Protein AF-A0A0P4VYP3-F1 (afdb_monomer_lite)

Secondary structure (DSSP, 8-state):
------TT--HHHHHHHHHHHTT--TTTS-HHHHHHHHHHHHHHHHHHHHHHHHHHHHHHHHHHHHHHHHHHHHHHHHHHHHHHHHHHHHHHHHHHHHHHHHHHHHHHHHHHHHHTT-HHHHTS-HHHHHHHHHHHHHHHHHHHHHHHHTS---HHHHHHHHHHHHHHHHHHHHHHHHHHHHHHHHHHHHHHHHHHHHHHHHHHHHHHHHHHHHHHHHHHHHHHHHHHHHHT-TT--S--------------PPP-------PPPPP--------------------------------PPPPPPHHHHHHHHHHHHHHHHHHHHHHHHHHHHHHHHHHHHHHHHHHHHHHHHHHHHHHHHHHHHHHHHHHHHHHHHHHHHHHHHHHHHHHHHHHHHHHHHHHHHHHHHHHHHHHHHHHHHHHHHHHHHHHHHHHHHHHHHHHHHHHHHHHHHHHHHHH-

Foldseek 3Di:
DPPPPPVDPPVVNVLCVVCVVVVHHPVPDDPVVSVVVVVVVVVVVVVVVVVVVVVVVVVVVVVVVVVVVVVVVVVVVVVVVVVVVVVVVVVVVVVVVVVVVVVVVLVVLLVVCVVVVNNVLSPDDPVSVVVVVVVVVVVVVVVVVVVCVVDDDDVVVVVVVVVVVVVVVVVVVVVVVVVVVVVVVVVVVVVVVVVVVVVVVVVVVVVVVVVVVVVVVVVVVVVVVVVVVVVPPPPPDDDDDPPDDPDDDDDDDDDDPDDDDDDDDDDDDDDDDDDDDDDDDDDDDDDDDDDDDDDDDDDDDDDDDPVVVVVVVVVVVVVVVVVVVVVVVVVVVVVVVVVVVVVVVVVVVVVVVVVVVVVVVVVVVVVVVVVVVVVVVVVVVVVVVVVVVVVVVVVVVVVVVVVVVVVVVVVVVVVVVVVVVVVVVVVVVVVVVVVVVVVVVVVVVVVVVVVVVVVVVVVD

pLDDT: mean 81.96, std 19.32, range [28.39, 98.12]

Radius of gyration: 59.31 Å; chains: 1; bounding box: 152×91×176 Å

Sequence (460 aa):
MQGDDSAGEDEGTALQRRFSSEGLDWGSVEPSERAVHVWRWLVDGEANLRAARHINDKLRRQHEEERTELQQYAHHLQSEYEERVRGLEEEVHALKEDLEALLAGTQAVSTMLEGEGLNDVAQTSLGEQIAYMLVERKKLMEELALAHSSHPGTEREKDLTSQLIKACTELEVLRHKHRETEAQLEEMHDRVQLLERASRQLEADNETLVFKLSEALAEIEDNEGQLRRLSKNPHFRRGESPRTSLRSLEESAPPSMRSLPEAPPPPLHRRESSRSSGRRRRLSGSRRSSVCGSGSPSRPPSLPDPHAKATALQENKKLQEEVEQVRRSLLEVGDKCEAAVVKYELYKIKSKGKIHALRSDYQSELEAVRRRVTQLEAEVALKGDQLRAEDTLRRQLEEDLGKTRAERQEMASRVRESERAAQEQVREVKLLQERVNLLKEENDRLGERLQDLTLAAIVG

InterPro domains:
  IPR031476 Protein of unknown function DUF4686 [PF15742] (317-449)
  IPR052825 Coiled-coil domain-containing protein Prefoldin subunit beta-like [PTHR34479] (14-227)

Structure (mmCIF, N/CA/C/O backbone):
data_AF-A0A0P4VYP3-F1
#
_entry.id   AF-A0A0P4VYP3-F1
#
loop_
_atom_site.group_PDB
_atom_site.id
_atom_site.type_symbol
_atom_site.label_atom_id
_atom_site.label_alt_id
_atom_site.label_comp_id
_atom_site.label_asym_id
_atom_site.label_entity_id
_atom_site.label_seq_id
_atom_site.pdbx_PDB_ins_code
_atom_site.Cartn_x
_atom_site.Cartn_y
_atom_site.Cartn_z
_atom_site.occupancy
_atom_site.B_iso_or_equiv
_atom_site.auth_seq_id
_atom_site.auth_comp_id
_atom_site.auth_asym_id
_atom_site.auth_atom_id
_atom_site.pdbx_PDB_model_num
ATOM 1 N N . MET A 1 1 ? 23.950 -24.107 -40.086 1.00 42.19 1 MET A N 1
ATOM 2 C CA . MET A 1 1 ? 24.062 -22.769 -40.691 1.00 42.19 1 MET A CA 1
ATOM 3 C C . MET A 1 1 ? 25.015 -22.884 -41.860 1.00 42.19 1 MET A C 1
ATOM 5 O O . MET A 1 1 ? 26.193 -23.118 -41.638 1.00 42.19 1 MET A O 1
ATOM 9 N N . GLN A 1 2 ? 24.478 -22.881 -43.079 1.00 43.53 2 GLN A N 1
ATOM 10 C CA . GLN A 1 2 ? 25.277 -22.791 -44.299 1.00 43.53 2 GLN A CA 1
ATOM 11 C C . GLN A 1 2 ? 25.818 -21.362 -44.347 1.00 43.53 2 GLN A C 1
ATOM 13 O O . GLN A 1 2 ? 25.034 -20.421 -44.249 1.00 43.53 2 GLN A O 1
ATOM 18 N N . GLY A 1 3 ? 27.143 -21.219 -44.354 1.00 47.03 3 GLY A N 1
ATOM 19 C CA . GLY A 1 3 ? 27.783 -19.933 -44.595 1.00 47.03 3 GLY A CA 1
ATOM 20 C C . GLY A 1 3 ? 27.405 -19.497 -45.999 1.00 47.03 3 GLY A C 1
ATOM 21 O O . GLY A 1 3 ? 27.643 -20.232 -46.952 1.00 47.03 3 GLY A O 1
ATOM 22 N N . ASP A 1 4 ? 26.720 -18.368 -46.091 1.00 50.44 4 ASP A N 1
ATOM 23 C CA . ASP A 1 4 ? 26.385 -17.744 -47.358 1.00 50.44 4 ASP A CA 1
ATOM 24 C C . ASP A 1 4 ? 27.693 -17.189 -47.937 1.00 50.44 4 ASP A C 1
ATOM 26 O O . ASP A 1 4 ? 28.197 -16.158 -47.487 1.00 50.44 4 ASP A O 1
ATOM 30 N N . ASP A 1 5 ? 28.290 -17.926 -48.876 1.00 48.72 5 ASP A N 1
ATOM 31 C CA . ASP A 1 5 ? 29.486 -17.553 -49.642 1.00 48.72 5 ASP A CA 1
ATOM 32 C C . ASP A 1 5 ? 29.169 -16.412 -50.641 1.00 48.72 5 ASP A C 1
ATOM 34 O O . ASP A 1 5 ? 29.597 -16.420 -51.793 1.00 48.72 5 ASP A O 1
ATOM 38 N N . SER A 1 6 ? 28.417 -15.390 -50.216 1.00 55.94 6 SER A N 1
ATOM 39 C CA . SER A 1 6 ? 28.102 -14.194 -51.011 1.00 55.94 6 SER A CA 1
ATOM 40 C C . SER A 1 6 ? 29.267 -13.189 -51.059 1.00 55.94 6 SER A C 1
ATOM 42 O O . SER A 1 6 ? 29.109 -12.054 -51.518 1.00 55.94 6 SER A O 1
ATOM 44 N N . ALA A 1 7 ? 30.442 -13.572 -50.553 1.00 53.09 7 ALA A N 1
ATOM 45 C CA . ALA A 1 7 ? 31.656 -12.767 -50.533 1.00 53.09 7 ALA A CA 1
ATOM 46 C C . ALA A 1 7 ? 32.309 -12.749 -51.924 1.00 53.09 7 ALA A C 1
ATOM 48 O O . ALA A 1 7 ? 33.349 -13.360 -52.152 1.00 53.09 7 ALA A O 1
ATOM 49 N N . GLY A 1 8 ? 31.673 -12.062 -52.871 1.00 51.94 8 GLY A N 1
ATOM 50 C CA . GLY A 1 8 ? 32.255 -11.855 -54.195 1.00 51.94 8 GLY A CA 1
ATOM 51 C C . GLY A 1 8 ? 31.265 -11.647 -55.328 1.00 51.94 8 GLY A C 1
ATOM 52 O O . GLY A 1 8 ? 31.644 -11.845 -56.480 1.00 51.94 8 GLY A O 1
ATOM 53 N N . GLU A 1 9 ? 30.013 -11.265 -55.060 1.00 58.69 9 GLU A N 1
ATOM 54 C CA . GLU A 1 9 ? 29.212 -10.682 -56.134 1.00 58.69 9 GLU A CA 1
ATOM 55 C C . GLU A 1 9 ? 29.867 -9.355 -56.538 1.00 58.69 9 GLU A C 1
ATOM 57 O O . GLU A 1 9 ? 29.718 -8.340 -55.863 1.00 58.69 9 GLU A O 1
ATOM 62 N N . ASP A 1 10 ? 30.651 -9.404 -57.617 1.00 84.25 10 ASP A N 1
ATOM 63 C CA . ASP A 1 10 ? 31.274 -8.254 -58.266 1.00 84.25 10 ASP A CA 1
ATOM 64 C C . ASP A 1 10 ? 30.229 -7.134 -58.391 1.00 84.25 10 ASP A C 1
ATOM 66 O O . ASP A 1 10 ? 29.147 -7.353 -58.947 1.00 84.25 10 ASP A O 1
ATOM 70 N N . GLU A 1 11 ? 30.518 -5.951 -57.840 1.00 87.75 11 GLU A N 1
ATOM 71 C CA . GLU A 1 11 ? 29.607 -4.798 -57.805 1.00 87.75 11 GLU A CA 1
ATOM 72 C C . GLU A 1 11 ? 29.053 -4.475 -59.203 1.00 87.75 11 GLU A C 1
ATOM 74 O O . GLU A 1 11 ? 27.899 -4.057 -59.351 1.00 87.75 11 GLU A O 1
ATOM 79 N N . GLY A 1 12 ? 29.838 -4.763 -60.249 1.00 89.88 12 GLY A N 1
ATOM 80 C CA . GLY A 1 12 ? 29.408 -4.665 -61.640 1.00 89.88 12 GLY A CA 1
ATOM 81 C C . GLY A 1 12 ? 28.244 -5.600 -61.986 1.00 89.88 12 GLY A C 1
ATOM 82 O O . GLY A 1 12 ? 27.283 -5.177 -62.630 1.00 89.88 12 GLY A O 1
ATOM 83 N N . THR A 1 13 ? 28.263 -6.847 -61.510 1.00 91.62 13 THR A N 1
ATOM 84 C CA . THR A 1 13 ? 27.174 -7.819 -61.724 1.00 91.62 13 THR A CA 1
ATOM 85 C C . THR A 1 13 ? 25.908 -7.452 -60.950 1.00 91.62 13 THR A C 1
ATOM 87 O O . THR A 1 13 ? 24.795 -7.703 -61.420 1.00 91.62 13 THR A O 1
ATOM 90 N N . ALA A 1 14 ? 26.045 -6.828 -59.776 1.00 91.75 14 ALA A N 1
ATOM 91 C CA . ALA A 1 14 ? 24.916 -6.312 -59.006 1.00 91.75 14 ALA A CA 1
ATOM 92 C C . ALA A 1 14 ? 24.253 -5.123 -59.720 1.00 91.75 14 ALA A C 1
ATOM 94 O O . ALA A 1 14 ? 23.027 -5.079 -59.850 1.00 91.75 14 ALA A O 1
ATOM 95 N N . LEU A 1 15 ? 25.056 -4.203 -60.264 1.00 94.56 15 LEU A N 1
ATOM 96 C CA . LEU A 1 15 ? 24.560 -3.108 -61.095 1.00 94.56 15 LEU A CA 1
ATOM 97 C C . LEU A 1 15 ? 23.871 -3.636 -62.353 1.00 94.56 15 LEU A C 1
ATOM 99 O O . LEU A 1 15 ? 22.733 -3.258 -62.621 1.00 94.56 15 LEU A O 1
ATOM 103 N N . GLN A 1 16 ? 24.495 -4.562 -63.081 1.00 95.00 16 GLN A N 1
ATOM 104 C CA . GLN A 1 16 ? 23.920 -5.140 -64.295 1.00 95.00 16 GLN A CA 1
ATOM 105 C C . GLN A 1 16 ? 22.580 -5.848 -64.029 1.00 95.00 16 GLN A C 1
ATOM 107 O O . GLN A 1 16 ? 21.625 -5.672 -64.794 1.00 95.00 16 GLN A O 1
ATOM 112 N N . ARG A 1 17 ? 22.462 -6.586 -62.914 1.00 95.00 17 ARG A N 1
ATOM 113 C CA . ARG A 1 17 ? 21.187 -7.172 -62.463 1.00 95.00 17 ARG A CA 1
ATOM 114 C C . ARG A 1 17 ? 20.143 -6.103 -62.156 1.00 95.00 17 ARG A C 1
ATOM 116 O O . ARG A 1 17 ? 18.989 -6.257 -62.548 1.00 95.00 17 ARG A O 1
ATOM 123 N N . ARG A 1 18 ? 20.534 -5.005 -61.506 1.00 95.19 18 ARG A N 1
ATOM 124 C CA . ARG A 1 18 ? 19.620 -3.903 -61.180 1.00 95.19 18 ARG A CA 1
ATOM 125 C C . ARG A 1 18 ? 19.133 -3.161 -62.429 1.00 95.19 18 ARG A C 1
ATOM 127 O O . ARG A 1 18 ? 17.940 -2.899 -62.533 1.00 95.19 18 ARG A O 1
ATOM 134 N N . PHE A 1 19 ? 20.003 -2.916 -63.409 1.00 96.75 19 PHE A N 1
ATOM 135 C CA . PHE A 1 19 ? 19.603 -2.385 -64.721 1.00 96.75 19 PHE A CA 1
ATOM 136 C C . PHE A 1 19 ? 18.604 -3.321 -65.410 1.00 96.75 19 PHE A C 1
ATOM 138 O O . PHE A 1 19 ? 17.523 -2.885 -65.805 1.00 96.75 19 PHE A O 1
ATOM 145 N N . SER A 1 20 ? 18.905 -4.623 -65.428 1.00 96.94 20 SER A N 1
ATOM 146 C CA . SER A 1 20 ? 18.006 -5.641 -65.986 1.00 96.94 20 SER A CA 1
ATOM 147 C C . SER A 1 20 ? 16.642 -5.659 -65.277 1.00 96.94 20 SER A C 1
ATOM 149 O O . SER A 1 20 ? 15.614 -5.816 -65.930 1.00 96.94 20 SER A O 1
ATOM 151 N N . SER A 1 21 ? 16.608 -5.444 -63.954 1.00 96.94 21 SER A N 1
ATOM 152 C CA . SER A 1 21 ? 15.365 -5.396 -63.167 1.00 96.94 21 SER A CA 1
ATOM 153 C C . SER A 1 21 ? 14.478 -4.186 -63.475 1.00 96.94 21 SER A C 1
ATOM 155 O O . SER A 1 21 ? 13.265 -4.258 -63.298 1.00 96.94 21 SER A O 1
ATOM 157 N N . GLU A 1 22 ? 15.060 -3.097 -63.982 1.00 96.50 22 GLU A N 1
ATOM 158 C CA . GLU A 1 22 ? 14.321 -1.920 -64.452 1.00 96.50 22 GLU A CA 1
ATOM 159 C C . GLU A 1 22 ? 13.984 -1.983 -65.950 1.00 96.50 22 GLU A C 1
ATOM 161 O O . GLU A 1 22 ? 13.422 -1.036 -66.496 1.00 96.50 22 GLU A O 1
ATOM 166 N N . GLY A 1 23 ? 14.307 -3.096 -66.620 1.00 96.81 23 GLY A N 1
ATOM 167 C CA . GLY A 1 23 ? 14.080 -3.274 -68.054 1.00 96.81 23 GLY A CA 1
ATOM 168 C C . GLY A 1 23 ? 15.079 -2.525 -68.939 1.00 96.81 23 GLY A C 1
ATOM 169 O O . GLY A 1 23 ? 14.784 -2.272 -70.105 1.00 96.81 23 GLY A O 1
ATOM 170 N N . LEU A 1 24 ? 16.247 -2.165 -68.401 1.00 96.56 24 LEU A N 1
ATOM 171 C CA . LEU A 1 24 ? 17.325 -1.497 -69.127 1.00 96.56 24 LEU A CA 1
ATOM 172 C C . LEU A 1 24 ? 18.416 -2.515 -69.479 1.00 96.56 24 LEU A C 1
ATOM 174 O O . LEU A 1 24 ? 18.966 -3.171 -68.592 1.00 96.56 24 LEU A O 1
ATOM 178 N N . ASP A 1 25 ? 18.758 -2.637 -70.762 1.00 96.06 25 ASP A N 1
ATOM 179 C CA . ASP A 1 25 ? 19.877 -3.480 -71.188 1.00 96.06 25 ASP A CA 1
ATOM 180 C C . ASP A 1 25 ? 21.212 -2.753 -70.956 1.00 96.06 25 ASP A C 1
ATOM 182 O O . ASP A 1 25 ? 21.496 -1.693 -71.513 1.00 96.06 25 ASP A O 1
ATOM 186 N N . TRP A 1 26 ? 22.059 -3.336 -70.109 1.00 94.50 26 TRP A N 1
ATOM 187 C CA . TRP A 1 26 ? 23.357 -2.777 -69.729 1.00 94.50 26 TRP A CA 1
ATOM 188 C C . TRP A 1 26 ? 24.288 -2.534 -70.924 1.00 94.50 26 TRP A C 1
ATOM 190 O O . TRP A 1 26 ? 25.094 -1.601 -70.889 1.00 94.50 26 TRP A O 1
ATOM 200 N N . GLY A 1 27 ? 24.189 -3.369 -71.965 1.00 95.62 27 GLY A N 1
ATOM 201 C CA . GLY A 1 27 ? 24.996 -3.242 -73.178 1.00 95.62 27 GLY A CA 1
ATOM 202 C C . GLY A 1 27 ? 24.500 -2.162 -74.140 1.00 95.62 27 GLY A C 1
ATOM 203 O O . GLY A 1 27 ? 25.299 -1.647 -74.920 1.00 95.62 27 GLY A O 1
ATOM 204 N N . SER A 1 28 ? 23.212 -1.804 -74.080 1.00 95.75 28 SER A N 1
ATOM 205 C CA . SER A 1 28 ? 22.586 -0.862 -75.016 1.00 95.75 28 SER A CA 1
ATOM 206 C C . SER A 1 28 ? 22.603 0.591 -74.540 1.00 95.75 28 SER A C 1
ATOM 208 O O . SER A 1 28 ? 22.418 1.491 -75.352 1.00 95.75 28 SER A O 1
ATOM 210 N N . VAL A 1 29 ? 22.764 0.830 -73.235 1.00 94.75 29 VAL A N 1
ATOM 211 C CA . VAL A 1 29 ? 22.701 2.170 -72.633 1.00 94.75 29 VAL A CA 1
ATOM 212 C C . VAL A 1 29 ? 24.083 2.831 -72.640 1.00 94.75 29 VAL A C 1
ATOM 214 O O . VAL A 1 29 ? 25.076 2.272 -72.150 1.00 94.75 29 VAL A O 1
ATOM 217 N N . GLU A 1 30 ? 24.144 4.060 -73.154 1.00 97.19 30 GLU A N 1
ATOM 218 C CA . GLU A 1 30 ? 25.370 4.860 -73.181 1.00 97.19 30 GLU A CA 1
ATOM 219 C C . GLU A 1 30 ? 25.959 5.021 -71.761 1.00 97.19 30 GLU A C 1
ATOM 221 O O . GLU A 1 30 ? 25.217 5.110 -70.775 1.00 97.19 30 GLU A O 1
ATOM 226 N N . PRO A 1 31 ? 27.295 5.063 -71.595 1.00 96.44 31 PRO A N 1
ATOM 227 C CA . PRO A 1 31 ? 27.919 5.185 -70.275 1.00 96.44 31 PRO A CA 1
ATOM 228 C C . PRO A 1 31 ? 27.440 6.406 -69.471 1.00 96.44 31 PRO A C 1
ATOM 230 O O . PRO A 1 31 ? 27.334 6.336 -68.246 1.00 96.44 31 PRO A O 1
ATOM 233 N N . SER A 1 32 ? 27.119 7.512 -70.149 1.00 96.19 32 SER A N 1
ATOM 234 C CA . SER A 1 32 ? 26.583 8.733 -69.535 1.00 96.19 32 SER A CA 1
ATOM 235 C C . SER A 1 32 ? 25.185 8.526 -68.944 1.00 96.19 32 SER A C 1
ATOM 237 O O . SER A 1 32 ? 24.927 8.954 -67.821 1.00 96.19 32 SER A O 1
ATOM 239 N N . GLU A 1 33 ? 24.298 7.826 -69.650 1.00 95.56 33 GLU A N 1
ATOM 240 C CA . GLU A 1 33 ? 22.950 7.499 -69.175 1.00 95.56 33 GLU A CA 1
ATOM 241 C C . GLU A 1 33 ? 22.999 6.498 -68.014 1.00 95.56 33 GLU A C 1
ATOM 243 O O . GLU A 1 33 ? 22.309 6.681 -67.007 1.00 95.56 33 GLU A O 1
ATOM 248 N N . ARG A 1 34 ? 23.891 5.497 -68.077 1.00 96.69 34 ARG A N 1
ATOM 249 C CA . ARG A 1 34 ? 24.129 4.578 -66.950 1.00 96.69 34 ARG A CA 1
ATOM 250 C C . ARG A 1 34 ? 24.538 5.327 -65.683 1.00 96.69 34 ARG A C 1
ATOM 252 O O . ARG A 1 34 ? 24.004 5.046 -64.612 1.00 96.69 34 ARG A O 1
ATOM 259 N N . ALA A 1 35 ? 25.433 6.308 -65.800 1.00 96.25 35 ALA A N 1
ATOM 260 C CA . ALA A 1 35 ? 25.848 7.127 -64.664 1.00 96.25 35 ALA A CA 1
ATOM 261 C C . ALA A 1 35 ? 24.670 7.901 -64.038 1.00 96.25 35 ALA A C 1
ATOM 263 O O . ALA A 1 35 ? 24.576 7.975 -62.813 1.00 96.25 35 ALA A O 1
ATOM 264 N N . VAL A 1 36 ? 23.737 8.414 -64.850 1.00 96.88 36 VAL A N 1
ATOM 265 C CA . VAL A 1 36 ? 22.525 9.100 -64.362 1.00 96.88 36 VAL A CA 1
ATOM 266 C C . VAL A 1 36 ? 21.608 8.146 -63.589 1.00 96.88 36 VAL A C 1
ATOM 268 O O . VAL A 1 36 ? 21.142 8.500 -62.506 1.00 96.88 36 VAL A O 1
ATOM 271 N N . HIS A 1 37 ? 21.379 6.929 -64.091 1.00 96.81 37 HIS A N 1
ATOM 272 C CA . HIS A 1 37 ? 20.575 5.921 -63.387 1.00 96.81 37 HIS A CA 1
ATOM 273 C C . HIS A 1 37 ? 21.201 5.501 -62.054 1.00 96.81 37 HIS A C 1
ATOM 275 O O . HIS A 1 37 ? 20.511 5.462 -61.033 1.00 96.81 37 HIS A O 1
ATOM 281 N N . VAL A 1 38 ? 22.515 5.255 -62.037 1.00 96.62 38 VAL A N 1
ATOM 282 C CA . VAL A 1 38 ? 23.243 4.940 -60.800 1.00 96.62 38 VAL A CA 1
ATOM 283 C C . VAL A 1 38 ? 23.150 6.099 -59.809 1.00 96.62 38 VAL A C 1
ATOM 285 O O . VAL A 1 38 ? 22.878 5.871 -58.632 1.00 96.62 38 VAL A O 1
ATOM 288 N N . TRP A 1 39 ? 23.301 7.343 -60.269 1.00 97.19 39 TRP A N 1
ATOM 289 C CA . TRP A 1 39 ? 23.152 8.516 -59.411 1.00 97.19 39 TRP A CA 1
ATOM 290 C C . TRP A 1 39 ? 21.738 8.631 -58.831 1.00 97.19 39 TRP A C 1
ATOM 292 O O . TRP A 1 39 ? 21.598 8.828 -57.625 1.00 97.19 39 TRP A O 1
ATOM 302 N N . ARG A 1 40 ? 20.689 8.415 -59.640 1.00 97.69 40 ARG A N 1
ATOM 303 C CA . ARG A 1 40 ? 19.296 8.364 -59.156 1.00 97.69 40 ARG A CA 1
ATOM 304 C C . ARG A 1 40 ? 19.139 7.330 -58.042 1.00 97.69 40 ARG A C 1
ATOM 306 O O . ARG A 1 40 ? 18.617 7.651 -56.981 1.00 97.69 40 ARG A O 1
ATOM 313 N N . TRP A 1 41 ? 19.646 6.115 -58.243 1.00 97.19 41 TRP A N 1
ATOM 314 C CA . TRP A 1 41 ? 19.583 5.063 -57.228 1.00 97.19 41 TRP A CA 1
ATOM 315 C C . TRP A 1 41 ? 20.342 5.388 -55.949 1.00 97.19 41 TRP A C 1
ATOM 317 O O . TRP A 1 41 ? 19.903 4.979 -54.875 1.00 97.19 41 TRP A O 1
ATOM 327 N N . LEU A 1 42 ? 21.478 6.077 -56.053 1.00 95.88 42 LEU A N 1
ATOM 328 C CA . LEU A 1 42 ? 22.224 6.538 -54.886 1.00 95.88 42 LEU A CA 1
ATOM 329 C C . LEU A 1 42 ? 21.421 7.584 -54.110 1.00 95.88 42 LEU A C 1
ATOM 331 O O . LEU A 1 42 ? 21.329 7.479 -52.890 1.00 95.88 42 LEU A O 1
ATOM 335 N N . VAL A 1 43 ? 20.783 8.532 -54.802 1.00 97.00 43 VAL A N 1
ATOM 336 C CA . VAL A 1 43 ? 19.908 9.540 -54.183 1.00 97.00 43 VAL A CA 1
ATOM 337 C C . VAL A 1 43 ? 18.691 8.890 -53.516 1.00 97.00 43 VAL A C 1
ATOM 339 O O . VAL A 1 43 ? 18.392 9.201 -52.362 1.00 97.00 43 VAL A O 1
ATOM 342 N N . ASP A 1 44 ? 18.027 7.946 -54.188 1.00 96.38 44 ASP A N 1
ATOM 343 C CA . ASP A 1 44 ? 16.901 7.188 -53.624 1.00 96.38 44 ASP A CA 1
ATOM 344 C C . ASP A 1 44 ? 17.342 6.358 -52.410 1.00 96.38 44 ASP A C 1
ATOM 346 O O . ASP A 1 44 ? 16.669 6.325 -51.379 1.00 96.38 44 ASP A O 1
ATOM 350 N N . GLY A 1 45 ? 18.508 5.711 -52.503 1.00 95.44 45 GLY A N 1
ATOM 351 C CA . GLY A 1 45 ? 19.119 4.971 -51.402 1.00 95.44 45 GLY A CA 1
ATOM 352 C C . GLY A 1 45 ? 19.413 5.868 -50.201 1.00 95.44 45 GLY A C 1
ATOM 353 O O . GLY A 1 45 ? 19.109 5.501 -49.067 1.00 95.44 45 GLY A O 1
ATOM 354 N N . GLU A 1 46 ? 19.933 7.072 -50.434 1.00 95.62 46 GLU A N 1
ATOM 355 C CA . GLU A 1 46 ? 20.183 8.054 -49.383 1.00 95.62 46 GLU A CA 1
ATOM 356 C C . GLU A 1 46 ? 18.877 8.542 -48.736 1.00 95.62 46 GLU A C 1
ATOM 358 O O . GLU A 1 46 ? 18.786 8.618 -47.507 1.00 95.62 46 GLU A O 1
ATOM 363 N N . ALA A 1 47 ? 17.844 8.820 -49.536 1.00 94.94 47 ALA A N 1
ATOM 364 C CA . ALA A 1 47 ? 16.523 9.197 -49.040 1.00 94.94 47 ALA A CA 1
ATOM 365 C C . ALA A 1 47 ? 15.899 8.082 -48.182 1.00 94.94 47 ALA A C 1
ATOM 367 O O . ALA A 1 47 ? 15.418 8.350 -47.078 1.00 94.94 47 ALA A O 1
ATOM 368 N N . ASN A 1 48 ? 15.993 6.828 -48.633 1.00 95.44 48 ASN A N 1
ATOM 369 C CA . ASN A 1 48 ? 15.526 5.656 -47.894 1.00 95.44 48 ASN A CA 1
ATOM 370 C C . ASN A 1 48 ? 16.304 5.447 -46.590 1.00 95.44 48 ASN A C 1
ATOM 372 O O . ASN A 1 48 ? 15.700 5.185 -45.552 1.00 95.44 48 ASN A O 1
ATOM 376 N N . LEU A 1 49 ? 17.630 5.625 -46.599 1.00 95.12 49 LEU A N 1
ATOM 377 C CA . LEU A 1 49 ? 18.448 5.560 -45.385 1.00 95.12 49 LEU A CA 1
ATOM 378 C C . LEU A 1 49 ? 18.087 6.673 -44.395 1.00 95.12 49 LEU A C 1
ATOM 380 O O . LEU A 1 49 ? 18.025 6.419 -43.192 1.00 95.12 49 LEU A O 1
ATOM 384 N N . ARG A 1 50 ? 17.813 7.894 -44.871 1.00 96.25 50 ARG A N 1
ATOM 385 C CA . ARG A 1 50 ? 17.328 8.993 -44.019 1.00 96.25 50 ARG A CA 1
ATOM 386 C C . ARG A 1 50 ? 15.965 8.664 -43.403 1.00 96.25 50 ARG A C 1
ATOM 388 O O . ARG A 1 50 ? 15.799 8.841 -42.197 1.00 96.25 50 ARG A O 1
ATOM 395 N N . ALA A 1 51 ? 15.026 8.132 -44.186 1.00 93.50 51 ALA A N 1
ATOM 396 C CA . ALA A 1 51 ? 13.718 7.705 -43.690 1.00 93.50 51 ALA A CA 1
ATOM 397 C C . ALA A 1 51 ? 13.835 6.566 -42.660 1.00 93.50 51 ALA A C 1
ATOM 399 O O . ALA A 1 51 ? 13.241 6.641 -41.585 1.00 93.50 51 ALA A O 1
ATOM 400 N N . ALA A 1 52 ? 14.660 5.554 -42.938 1.00 90.75 52 ALA A N 1
ATOM 401 C CA . ALA A 1 52 ? 14.910 4.442 -42.026 1.00 90.75 52 ALA A CA 1
ATOM 402 C C . ALA A 1 52 ? 15.550 4.905 -40.707 1.00 90.75 52 ALA A C 1
ATOM 404 O O . ALA A 1 52 ? 15.130 4.461 -39.639 1.00 90.75 52 ALA A O 1
ATOM 405 N N . ARG A 1 53 ? 16.515 5.838 -40.755 1.00 93.94 53 ARG A N 1
ATOM 406 C CA . ARG A 1 53 ? 17.082 6.469 -39.548 1.00 93.94 53 ARG A CA 1
ATOM 407 C C . ARG A 1 53 ? 16.006 7.186 -38.741 1.00 93.94 53 ARG A C 1
ATOM 409 O O . ARG A 1 53 ? 15.914 6.963 -37.542 1.00 93.94 53 ARG A O 1
ATOM 416 N N . HIS A 1 54 ? 15.149 7.968 -39.397 1.00 96.62 54 HIS A N 1
ATOM 417 C CA . HIS A 1 54 ? 14.063 8.673 -38.719 1.00 96.62 54 HIS A CA 1
ATOM 418 C C . HIS A 1 54 ? 13.069 7.717 -38.037 1.00 96.62 54 HIS A C 1
ATOM 420 O O . HIS A 1 54 ? 12.671 7.956 -36.897 1.00 96.6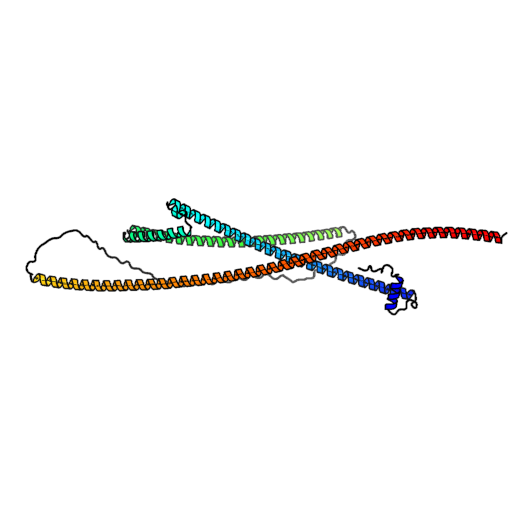2 54 HIS A O 1
ATOM 426 N N . ILE A 1 55 ? 12.703 6.612 -38.697 1.00 93.69 55 ILE A N 1
ATOM 427 C CA . ILE A 1 55 ? 11.853 5.565 -38.107 1.00 93.69 55 ILE A CA 1
ATOM 428 C C . ILE A 1 55 ? 12.557 4.909 -36.913 1.00 93.69 55 ILE A C 1
ATOM 430 O O . ILE A 1 55 ? 11.929 4.722 -35.874 1.00 93.69 55 ILE A O 1
ATOM 434 N N . ASN A 1 56 ? 13.854 4.598 -37.025 1.00 89.19 56 ASN A N 1
ATOM 435 C CA . ASN A 1 56 ? 14.619 4.018 -35.919 1.00 89.19 56 ASN A CA 1
ATOM 436 C C . ASN A 1 56 ? 14.677 4.968 -34.716 1.00 89.19 56 ASN A C 1
ATOM 438 O O . ASN A 1 56 ? 14.442 4.537 -33.593 1.00 89.19 56 ASN A O 1
ATOM 442 N N . ASP A 1 57 ? 14.909 6.260 -34.948 1.00 93.19 57 ASP A N 1
ATOM 443 C CA . ASP A 1 57 ? 14.902 7.276 -33.894 1.00 93.19 57 ASP A CA 1
ATOM 444 C C . ASP A 1 57 ? 13.519 7.411 -33.248 1.00 93.19 57 ASP A C 1
ATOM 446 O O . ASP A 1 57 ? 13.414 7.592 -32.038 1.00 93.19 57 ASP A O 1
ATOM 450 N N . LYS A 1 58 ? 12.439 7.313 -34.034 1.00 95.12 58 LYS A N 1
ATOM 451 C CA . LYS A 1 58 ? 11.069 7.319 -33.507 1.00 95.12 58 LYS A CA 1
ATOM 452 C C . LYS A 1 58 ? 10.804 6.102 -32.618 1.00 95.12 58 LYS A C 1
ATOM 454 O O . LYS A 1 58 ? 10.315 6.281 -31.510 1.00 95.12 58 LYS A O 1
ATOM 459 N N . LEU A 1 59 ? 11.173 4.903 -33.069 1.00 87.81 59 LEU A N 1
ATOM 460 C CA . LEU A 1 59 ? 11.033 3.673 -32.283 1.00 87.81 59 LEU A CA 1
ATOM 461 C C . LEU A 1 59 ? 11.870 3.718 -31.000 1.00 87.81 59 LEU A C 1
ATOM 463 O O . LEU A 1 59 ? 11.405 3.284 -29.955 1.00 87.81 59 LEU A O 1
ATOM 467 N N . ARG A 1 60 ? 13.081 4.287 -31.046 1.00 85.81 60 ARG A N 1
ATOM 468 C CA . ARG A 1 60 ? 13.905 4.478 -29.842 1.00 85.81 60 ARG A CA 1
ATOM 469 C C . ARG A 1 60 ? 13.221 5.365 -28.811 1.00 85.81 60 ARG A C 1
ATOM 471 O O . ARG A 1 60 ? 13.176 4.977 -27.652 1.00 85.81 60 ARG A O 1
ATOM 478 N N . ARG A 1 61 ? 12.653 6.502 -29.234 1.00 90.25 61 ARG A N 1
ATOM 479 C CA . ARG A 1 61 ? 11.892 7.382 -28.331 1.00 90.25 61 ARG A CA 1
ATOM 480 C C . ARG A 1 61 ? 10.685 6.663 -27.732 1.00 90.25 61 ARG A C 1
ATOM 482 O O . ARG A 1 61 ? 10.504 6.725 -26.528 1.00 90.25 61 ARG A O 1
ATOM 489 N N . GLN A 1 62 ? 9.931 5.918 -28.543 1.00 86.12 62 GLN A N 1
ATOM 490 C CA . GLN A 1 62 ? 8.788 5.133 -28.056 1.00 86.12 62 GLN A CA 1
ATOM 491 C C . GLN A 1 62 ? 9.208 4.085 -27.019 1.00 86.12 62 GLN A C 1
ATOM 493 O O . GLN A 1 62 ? 8.596 3.987 -25.966 1.00 86.12 62 GLN A O 1
ATOM 498 N N . HIS A 1 63 ? 10.293 3.349 -27.263 1.00 81.69 63 HIS A N 1
ATOM 499 C CA . HIS A 1 63 ? 10.805 2.390 -26.283 1.00 81.69 63 HIS A CA 1
ATOM 500 C C . HIS A 1 63 ? 11.351 3.052 -25.012 1.00 81.69 63 HIS A C 1
ATOM 502 O O . HIS A 1 63 ? 11.272 2.466 -23.934 1.00 81.69 63 HIS A O 1
ATOM 508 N N . GLU A 1 64 ? 11.933 4.249 -25.114 1.00 83.25 64 GLU A N 1
ATOM 509 C CA . GLU A 1 64 ? 12.344 5.033 -23.945 1.00 83.25 64 GLU A CA 1
ATOM 510 C C . GLU A 1 64 ? 11.125 5.491 -23.132 1.00 83.25 64 GLU A C 1
ATOM 512 O O . GLU A 1 64 ? 11.129 5.323 -21.914 1.00 83.25 64 GLU A O 1
ATOM 517 N N . GLU A 1 65 ? 10.068 5.971 -23.791 1.00 85.56 65 GLU A N 1
ATOM 518 C CA . GLU A 1 65 ? 8.788 6.342 -23.173 1.00 85.56 65 GLU A CA 1
ATOM 519 C C . GLU A 1 65 ? 8.145 5.137 -22.461 1.00 85.56 65 GLU A C 1
ATOM 521 O O . GLU A 1 65 ? 7.954 5.182 -21.245 1.00 85.56 65 GLU A O 1
ATOM 526 N N . GLU A 1 66 ? 7.939 4.015 -23.160 1.00 84.19 66 GLU A N 1
ATOM 527 C CA . GLU A 1 66 ? 7.407 2.765 -22.587 1.00 84.19 66 GLU A CA 1
ATOM 528 C C . GLU A 1 66 ? 8.236 2.290 -21.385 1.00 84.19 66 GLU A C 1
ATOM 530 O O . GLU A 1 66 ? 7.703 1.875 -20.354 1.00 84.19 66 GLU A O 1
ATOM 535 N N . ARG A 1 67 ? 9.568 2.381 -21.478 1.00 80.81 67 ARG A N 1
ATOM 536 C CA . ARG A 1 67 ? 10.457 2.030 -20.368 1.00 80.81 67 ARG A CA 1
ATOM 537 C C . ARG A 1 67 ? 10.242 2.944 -19.165 1.00 80.81 67 ARG A C 1
ATOM 539 O O . ARG A 1 67 ? 10.256 2.446 -18.040 1.00 80.81 67 ARG A O 1
ATOM 546 N N . THR A 1 68 ? 10.079 4.249 -19.373 1.00 83.62 68 THR A N 1
ATOM 547 C CA . THR A 1 68 ? 9.810 5.184 -18.272 1.00 83.62 68 THR A CA 1
ATOM 548 C C . THR A 1 68 ? 8.443 4.943 -17.634 1.00 83.62 68 THR A C 1
ATOM 550 O O . THR A 1 68 ? 8.350 4.969 -16.409 1.00 83.62 68 THR A O 1
ATOM 553 N N . GLU A 1 69 ? 7.414 4.617 -18.418 1.00 83.12 69 GLU A N 1
ATOM 554 C CA . GLU A 1 69 ? 6.082 4.264 -17.908 1.00 83.12 69 GLU A CA 1
ATOM 555 C C . GLU A 1 69 ? 6.122 2.986 -17.062 1.00 83.12 69 GLU A C 1
ATOM 557 O O . GLU A 1 69 ? 5.613 2.961 -15.941 1.00 83.12 69 GLU A O 1
ATOM 562 N N . LEU A 1 70 ? 6.807 1.940 -17.540 1.00 82.75 70 LEU A N 1
ATOM 563 C CA . LEU A 1 70 ? 6.989 0.700 -16.780 1.00 82.75 70 LEU A CA 1
ATOM 564 C C . LEU A 1 70 ? 7.782 0.925 -15.487 1.00 82.75 70 LEU A C 1
ATOM 566 O O . LEU A 1 70 ? 7.468 0.328 -14.459 1.00 82.75 70 LEU A O 1
ATOM 570 N N . GLN A 1 71 ? 8.793 1.798 -15.509 1.00 76.44 71 GLN A N 1
ATOM 571 C CA . GLN A 1 71 ? 9.532 2.180 -14.302 1.00 76.44 71 GLN A CA 1
ATOM 572 C C . GLN A 1 71 ? 8.642 2.917 -13.294 1.00 76.44 71 GLN A C 1
ATOM 574 O O . GLN A 1 71 ? 8.721 2.631 -12.100 1.00 76.44 71 GLN A O 1
ATOM 579 N N . GLN A 1 72 ? 7.779 3.825 -13.758 1.00 78.38 72 GLN A N 1
ATOM 580 C CA . GLN A 1 72 ? 6.811 4.518 -12.904 1.00 78.38 72 GLN A CA 1
ATOM 581 C C . GLN A 1 72 ? 5.789 3.544 -12.308 1.00 78.38 72 GLN A C 1
ATOM 583 O O . GLN A 1 72 ? 5.520 3.603 -11.109 1.00 78.38 72 GLN A O 1
ATOM 588 N N . TYR A 1 73 ? 5.270 2.611 -13.110 1.00 81.00 73 TYR A N 1
ATOM 589 C CA . TYR A 1 73 ? 4.342 1.579 -12.646 1.00 81.00 73 TYR A CA 1
ATOM 590 C C . TYR A 1 73 ? 4.980 0.655 -11.600 1.00 81.00 73 TYR A C 1
ATOM 592 O O . TYR A 1 73 ? 4.392 0.412 -10.547 1.00 81.00 73 TYR A O 1
ATOM 600 N N . ALA A 1 74 ? 6.215 0.204 -11.840 1.00 76.94 74 ALA A N 1
ATOM 601 C CA . ALA A 1 74 ? 6.963 -0.611 -10.887 1.00 76.94 74 ALA A CA 1
ATOM 602 C C . ALA A 1 74 ? 7.211 0.130 -9.562 1.00 76.94 74 ALA A C 1
ATOM 604 O O . ALA A 1 74 ? 7.034 -0.451 -8.494 1.00 76.94 74 ALA A O 1
ATOM 605 N N . HIS A 1 75 ? 7.567 1.418 -9.621 1.00 78.25 75 HIS A N 1
ATOM 606 C CA . HIS A 1 75 ? 7.730 2.249 -8.427 1.00 78.25 75 HIS A CA 1
ATOM 607 C C . HIS A 1 75 ? 6.409 2.416 -7.662 1.00 78.25 75 HIS A C 1
ATOM 609 O O . HIS A 1 75 ? 6.391 2.344 -6.435 1.00 78.25 75 HIS A O 1
ATOM 615 N N . HIS A 1 76 ? 5.295 2.624 -8.367 1.00 86.12 76 HIS A N 1
ATOM 616 C CA . HIS A 1 76 ? 3.977 2.734 -7.744 1.00 86.12 76 HIS A CA 1
ATOM 617 C C . HIS A 1 76 ? 3.580 1.442 -7.018 1.00 86.12 76 HIS A C 1
ATOM 619 O O . HIS A 1 76 ? 3.231 1.503 -5.842 1.00 86.12 76 HIS A O 1
ATOM 625 N N . LEU A 1 77 ? 3.726 0.282 -7.668 1.00 80.12 77 LEU A N 1
ATOM 626 C CA . LEU A 1 77 ? 3.486 -1.018 -7.037 1.00 80.12 77 LEU A CA 1
ATOM 627 C C . LEU A 1 77 ? 4.375 -1.229 -5.809 1.00 80.12 77 LEU A C 1
ATOM 629 O O . LEU A 1 77 ? 3.889 -1.655 -4.765 1.00 80.12 77 LEU A O 1
ATOM 633 N N . GLN A 1 78 ? 5.670 -0.913 -5.912 1.00 79.19 78 GLN A N 1
ATOM 634 C CA . GLN A 1 78 ? 6.589 -1.019 -4.781 1.00 79.19 78 GLN A CA 1
ATOM 635 C C . GLN A 1 78 ? 6.121 -0.156 -3.599 1.00 79.19 78 GLN A C 1
ATOM 637 O O . GLN A 1 78 ? 6.077 -0.649 -2.475 1.00 79.19 78 GLN A O 1
ATOM 642 N N . SER A 1 79 ? 5.706 1.087 -3.858 1.00 83.50 79 SER A N 1
ATOM 643 C CA . SER A 1 79 ? 5.164 1.989 -2.835 1.00 83.50 79 SER A CA 1
ATOM 644 C C . SER A 1 79 ? 3.917 1.413 -2.155 1.00 83.50 79 SER A C 1
ATOM 646 O O . SER A 1 79 ? 3.823 1.454 -0.931 1.00 83.50 79 SER A O 1
ATOM 648 N N . GLU A 1 80 ? 2.974 0.842 -2.913 1.00 83.62 80 GLU A N 1
ATOM 649 C CA . GLU A 1 80 ? 1.769 0.216 -2.344 1.00 83.62 80 GLU A CA 1
ATOM 650 C C . GLU A 1 80 ? 2.107 -1.005 -1.473 1.00 83.62 80 GLU A C 1
ATOM 652 O O . GLU A 1 80 ? 1.527 -1.192 -0.400 1.00 83.62 80 GLU A O 1
ATOM 657 N N . TYR A 1 81 ? 3.069 -1.834 -1.898 1.00 80.31 81 TYR A N 1
ATOM 658 C CA . TYR A 1 81 ? 3.532 -2.971 -1.099 1.00 80.31 81 TYR A CA 1
ATOM 659 C C . TYR A 1 81 ? 4.236 -2.525 0.184 1.00 80.31 81 TYR A C 1
ATOM 661 O O . TYR A 1 81 ? 3.984 -3.104 1.239 1.00 80.31 81 TYR A O 1
ATOM 669 N N . GLU A 1 82 ? 5.078 -1.494 0.120 1.00 78.75 82 GLU A N 1
ATOM 670 C CA . GLU A 1 82 ? 5.748 -0.925 1.293 1.00 78.75 82 GLU A CA 1
ATOM 671 C C . GLU A 1 82 ? 4.741 -0.349 2.299 1.00 78.75 82 GLU A C 1
ATOM 673 O O . GLU A 1 82 ? 4.864 -0.595 3.500 1.00 78.75 82 GLU A O 1
ATOM 678 N N . GLU A 1 83 ? 3.709 0.360 1.834 1.00 84.19 83 GLU A N 1
ATOM 679 C CA . GLU A 1 83 ? 2.620 0.840 2.695 1.00 84.19 83 GLU A CA 1
ATOM 680 C C . GLU A 1 83 ? 1.822 -0.312 3.311 1.00 84.19 83 GLU A C 1
ATOM 682 O O . GLU A 1 83 ? 1.503 -0.280 4.502 1.00 84.19 83 GLU A O 1
ATOM 687 N N . ARG A 1 84 ? 1.533 -1.368 2.539 1.00 87.69 84 ARG A N 1
ATOM 688 C CA . ARG A 1 84 ? 0.804 -2.533 3.052 1.00 87.69 84 ARG A CA 1
ATOM 689 C C . ARG A 1 84 ? 1.604 -3.299 4.103 1.00 87.69 84 ARG A C 1
ATOM 691 O O . ARG A 1 84 ? 1.023 -3.724 5.099 1.00 87.69 84 ARG A O 1
ATOM 698 N N . VAL A 1 85 ? 2.908 -3.477 3.888 1.00 83.88 85 VAL A N 1
ATOM 699 C CA . VAL A 1 85 ? 3.813 -4.101 4.865 1.00 83.88 85 VAL A CA 1
ATOM 700 C C . VAL A 1 85 ? 3.865 -3.263 6.136 1.00 83.88 85 VAL A C 1
ATOM 702 O O . VAL A 1 85 ? 3.654 -3.814 7.211 1.00 83.88 85 VAL A O 1
ATOM 705 N N . ARG A 1 86 ? 4.025 -1.939 6.015 1.00 87.25 86 ARG A N 1
ATOM 706 C CA . ARG A 1 86 ? 4.014 -1.021 7.162 1.00 87.25 86 ARG A CA 1
ATOM 707 C C . ARG A 1 86 ? 2.721 -1.131 7.974 1.00 87.25 86 ARG A C 1
ATOM 709 O O . ARG A 1 86 ? 2.781 -1.276 9.188 1.00 87.25 86 ARG A O 1
ATOM 716 N N . GLY A 1 87 ? 1.563 -1.149 7.310 1.00 90.06 87 GLY A N 1
ATOM 717 C CA . GLY A 1 87 ? 0.275 -1.322 7.988 1.00 90.06 87 GLY A CA 1
ATOM 718 C C . GLY A 1 87 ? 0.160 -2.658 8.736 1.00 90.06 87 GLY A C 1
ATOM 719 O O . GLY A 1 87 ? -0.336 -2.697 9.857 1.00 90.06 87 GLY A O 1
ATOM 720 N N . LEU A 1 88 ? 0.668 -3.755 8.163 1.00 84.00 88 LEU A N 1
ATOM 721 C CA . LEU A 1 88 ? 0.698 -5.056 8.845 1.00 84.00 88 LEU A CA 1
ATOM 722 C C . LEU A 1 88 ? 1.677 -5.075 10.028 1.00 84.00 88 LEU A C 1
ATOM 724 O O . LEU A 1 88 ? 1.397 -5.713 11.040 1.00 84.00 88 LEU A O 1
ATOM 728 N N . GLU A 1 89 ? 2.818 -4.395 9.923 1.00 80.94 89 GLU A N 1
ATOM 729 C CA . GLU A 1 89 ? 3.776 -4.257 11.024 1.00 80.94 89 GLU A CA 1
ATOM 730 C C . GLU A 1 89 ? 3.178 -3.470 12.196 1.00 80.94 89 GLU A C 1
ATOM 732 O O . GLU A 1 89 ? 3.321 -3.893 13.345 1.00 80.94 89 GLU A O 1
ATOM 737 N N . GLU A 1 90 ? 2.455 -2.384 11.911 1.00 89.88 90 GLU A N 1
ATOM 738 C CA . GLU A 1 90 ? 1.713 -1.597 12.903 1.00 89.88 90 GLU A CA 1
ATOM 739 C C . GLU A 1 90 ? 0.613 -2.432 13.583 1.00 89.88 90 GLU A C 1
ATOM 741 O O . GLU A 1 90 ? 0.535 -2.458 14.812 1.00 89.88 90 GLU A O 1
ATOM 746 N N . GLU A 1 91 ? -0.186 -3.189 12.819 1.00 92.19 91 GLU A N 1
ATOM 747 C CA . GLU A 1 91 ? -1.209 -4.097 13.366 1.00 92.19 91 GLU A CA 1
ATOM 748 C C . GLU A 1 91 ? -0.594 -5.189 14.258 1.00 92.19 91 GLU A C 1
ATOM 750 O O . GLU A 1 91 ? -1.085 -5.461 15.356 1.00 92.19 91 GLU A O 1
ATOM 755 N N . VAL A 1 92 ? 0.508 -5.808 13.821 1.00 87.38 92 VAL A N 1
ATOM 756 C CA . VAL A 1 92 ? 1.236 -6.808 14.619 1.00 87.38 92 VAL A CA 1
ATOM 757 C C . VAL A 1 92 ? 1.793 -6.186 15.895 1.00 87.38 92 VAL A C 1
ATOM 759 O O . VAL A 1 92 ? 1.802 -6.844 16.937 1.00 87.38 92 VAL A O 1
ATOM 762 N N . HIS A 1 93 ? 2.270 -4.943 15.834 1.00 90.56 93 HIS A N 1
ATOM 763 C CA . HIS A 1 93 ? 2.760 -4.243 17.011 1.00 90.56 93 HIS A CA 1
ATOM 764 C C . HIS A 1 93 ? 1.635 -3.980 18.017 1.00 90.56 93 HIS A C 1
ATOM 766 O O . HIS A 1 93 ? 1.794 -4.347 19.180 1.00 90.56 93 HIS A O 1
ATOM 772 N N . ALA A 1 94 ? 0.491 -3.462 17.565 1.00 93.56 94 ALA A N 1
ATOM 773 C CA . ALA A 1 94 ? -0.677 -3.218 18.412 1.00 93.56 94 ALA A CA 1
ATOM 774 C C . ALA A 1 94 ? -1.198 -4.511 19.067 1.00 93.56 94 ALA A C 1
ATOM 776 O O . ALA A 1 94 ? -1.443 -4.555 20.270 1.00 93.56 94 ALA A O 1
ATOM 777 N N . LEU A 1 95 ? -1.280 -5.613 18.309 1.00 92.75 95 LEU A N 1
ATOM 778 C CA . LEU A 1 95 ? -1.699 -6.911 18.852 1.00 92.75 95 LEU A CA 1
ATOM 779 C C . LEU A 1 95 ? -0.726 -7.465 19.905 1.00 92.75 95 LEU A C 1
ATOM 781 O O . LEU A 1 95 ? -1.152 -8.168 20.824 1.00 92.75 95 LEU A O 1
ATOM 785 N N . LYS A 1 96 ? 0.575 -7.173 19.787 1.00 93.81 96 LYS A N 1
ATOM 786 C CA . LYS A 1 96 ? 1.560 -7.528 20.820 1.00 93.81 96 LYS A CA 1
ATOM 787 C C . LYS A 1 96 ? 1.351 -6.712 22.091 1.00 93.81 96 LYS A C 1
ATOM 789 O O . LYS A 1 96 ? 1.377 -7.300 23.167 1.00 93.81 96 LYS A O 1
ATOM 794 N N . GLU A 1 97 ? 1.099 -5.410 21.971 1.00 96.31 97 GLU A N 1
ATOM 795 C CA . GLU A 1 97 ? 0.798 -4.546 23.121 1.00 96.31 97 GLU A CA 1
ATOM 796 C C . GLU A 1 97 ? -0.476 -5.003 23.850 1.00 96.31 97 GLU A C 1
ATOM 798 O O . GLU A 1 97 ? -0.468 -5.144 25.074 1.00 96.31 97 GLU A O 1
ATOM 803 N N . ASP A 1 98 ? -1.540 -5.336 23.112 1.00 96.00 98 ASP A N 1
ATOM 804 C CA . ASP A 1 98 ? -2.782 -5.876 23.680 1.00 96.00 98 ASP A CA 1
ATOM 805 C C . ASP A 1 98 ? -2.552 -7.210 24.406 1.00 96.00 98 ASP A C 1
ATOM 807 O O . ASP A 1 98 ? -3.077 -7.439 25.502 1.00 96.00 98 ASP A O 1
ATOM 811 N N . LEU A 1 99 ? -1.750 -8.104 23.817 1.00 94.56 99 LEU A N 1
ATOM 812 C CA . LEU A 1 99 ? -1.396 -9.380 24.435 1.00 94.56 99 LEU A CA 1
ATOM 813 C C . LEU A 1 99 ? -0.595 -9.172 25.727 1.00 94.56 99 LEU A C 1
ATOM 815 O O . LEU A 1 99 ? -0.891 -9.811 26.737 1.00 94.56 99 LEU A O 1
ATOM 819 N N . GLU A 1 100 ? 0.394 -8.279 25.714 1.00 96.94 100 GLU A N 1
ATOM 820 C CA . GLU A 1 100 ? 1.184 -7.925 26.896 1.00 96.94 100 GLU A CA 1
ATOM 821 C C . GLU A 1 100 ? 0.307 -7.314 27.996 1.00 96.94 100 GLU A C 1
ATOM 823 O O . GLU A 1 100 ? 0.413 -7.716 29.157 1.00 96.94 100 GLU A O 1
ATOM 828 N N . ALA A 1 101 ? -0.625 -6.425 27.642 1.00 96.06 101 ALA A N 1
ATOM 829 C CA . ALA A 1 101 ? -1.580 -5.840 28.578 1.00 96.06 101 ALA A CA 1
ATOM 830 C C . ALA A 1 101 ? -2.514 -6.896 29.198 1.00 96.06 101 ALA A C 1
ATOM 832 O O . ALA A 1 101 ? -2.750 -6.884 30.411 1.00 96.06 101 ALA A O 1
ATOM 833 N N . LEU A 1 102 ? -3.014 -7.849 28.403 1.00 95.56 102 LEU A N 1
ATOM 834 C CA . LEU A 1 102 ? -3.839 -8.962 28.890 1.00 95.56 102 LEU A CA 1
ATOM 835 C C . LEU A 1 102 ? -3.055 -9.907 29.808 1.00 95.56 102 LEU A C 1
ATOM 837 O O . LEU A 1 102 ? -3.580 -10.351 30.835 1.00 95.56 102 LEU A O 1
ATOM 841 N N . LEU A 1 103 ? -1.800 -10.205 29.469 1.00 94.88 103 LEU A N 1
ATOM 842 C CA . LEU A 1 103 ? -0.911 -11.005 30.310 1.00 94.88 103 LEU A CA 1
ATOM 843 C C . LEU A 1 103 ? -0.615 -10.299 31.636 1.00 94.88 103 LEU A C 1
ATOM 845 O O . LEU A 1 103 ? -0.732 -10.927 32.689 1.00 94.88 103 LEU A O 1
ATOM 849 N N . ALA A 1 104 ? -0.319 -8.999 31.605 1.00 96.12 104 ALA A N 1
ATOM 850 C CA . ALA A 1 104 ? -0.121 -8.191 32.805 1.00 96.12 104 ALA A CA 1
ATOM 851 C C . ALA A 1 104 ? -1.387 -8.151 33.678 1.00 96.12 104 ALA A C 1
ATOM 853 O O . ALA A 1 104 ? -1.310 -8.341 34.892 1.00 96.12 104 ALA A O 1
ATOM 854 N N . GLY A 1 105 ? -2.566 -7.987 33.067 1.00 93.50 105 GLY A N 1
ATOM 855 C CA . GLY A 1 105 ? -3.851 -8.052 33.767 1.00 93.50 105 GLY A CA 1
ATOM 856 C C . GLY A 1 105 ? -4.102 -9.415 34.417 1.00 93.50 105 GLY A C 1
ATOM 857 O O . GLY A 1 105 ? -4.525 -9.484 35.569 1.00 93.50 105 GLY A O 1
ATOM 858 N N . THR A 1 106 ? -3.775 -10.504 33.719 1.00 94.31 106 THR A N 1
ATOM 859 C CA . THR A 1 106 ? -3.891 -11.875 34.247 1.00 94.31 106 THR A CA 1
ATOM 860 C C . THR A 1 106 ? -2.951 -12.093 35.436 1.00 94.31 106 THR A C 1
ATOM 862 O O . THR A 1 106 ? -3.370 -12.614 36.467 1.00 94.31 106 THR A O 1
ATOM 865 N N . GLN A 1 107 ? -1.699 -11.636 35.333 1.00 95.31 107 GLN A N 1
ATOM 866 C CA . GLN A 1 107 ? -0.729 -11.704 36.429 1.00 95.31 107 GLN A CA 1
ATOM 867 C C . GLN A 1 107 ? -1.178 -10.885 37.645 1.00 95.31 107 GLN A C 1
ATOM 869 O O . GLN A 1 107 ? -1.045 -11.351 38.774 1.00 95.31 107 GLN A O 1
ATOM 874 N N . ALA A 1 108 ? -1.747 -9.695 37.435 1.00 96.12 108 ALA A N 1
ATOM 875 C CA . ALA A 1 108 ? -2.284 -8.869 38.514 1.00 96.12 108 ALA A CA 1
ATOM 876 C C . ALA A 1 108 ? -3.436 -9.562 39.264 1.00 96.12 108 ALA A C 1
ATOM 878 O O . ALA A 1 108 ? -3.498 -9.496 40.489 1.00 96.12 108 ALA A O 1
ATOM 879 N N . VAL A 1 109 ? -4.324 -10.270 38.557 1.00 94.75 109 VAL A N 1
ATOM 880 C CA . VAL A 1 109 ? -5.391 -11.056 39.202 1.00 94.75 109 VAL A CA 1
ATOM 881 C C . VAL A 1 109 ? -4.805 -12.210 40.022 1.00 94.75 109 VAL A C 1
ATOM 883 O O . VAL A 1 109 ? -5.205 -12.381 41.173 1.00 94.75 109 VAL A O 1
ATOM 886 N N . SER A 1 110 ? -3.825 -12.953 39.490 1.00 95.88 110 SER A N 1
ATOM 887 C CA . SER A 1 110 ? -3.146 -14.011 40.258 1.00 95.88 110 SER A CA 1
ATOM 888 C C . SER A 1 110 ? -2.474 -13.468 41.521 1.00 95.88 110 SER A C 1
ATOM 890 O O . SER A 1 110 ? -2.696 -14.025 42.592 1.00 95.88 110 SER A O 1
ATOM 892 N N . THR A 1 111 ? -1.721 -12.363 41.445 1.00 96.44 111 THR A N 1
ATOM 893 C CA . THR A 1 111 ? -1.047 -11.795 42.631 1.00 96.44 111 THR A CA 1
ATOM 894 C C . THR A 1 111 ? -2.038 -11.287 43.679 1.00 96.44 111 THR A C 1
ATOM 896 O O . THR A 1 111 ? -1.799 -11.438 44.876 1.00 96.44 111 THR A O 1
ATOM 899 N N . MET A 1 112 ? -3.182 -10.735 43.258 1.00 95.06 112 MET A N 1
ATOM 900 C CA . MET A 1 112 ? -4.263 -10.368 44.178 1.00 95.06 112 MET A CA 1
ATOM 901 C C . MET A 1 112 ? -4.877 -11.592 44.870 1.00 95.06 112 MET A C 1
ATOM 903 O O . MET A 1 112 ? -5.106 -11.552 46.077 1.00 95.06 112 MET A O 1
ATOM 907 N N . LEU A 1 113 ? -5.124 -12.682 44.136 1.00 95.69 113 LEU A N 1
ATOM 908 C CA . LEU A 1 113 ? -5.647 -13.927 44.711 1.00 95.69 113 LEU A CA 1
ATOM 909 C C . LEU A 1 113 ? -4.659 -14.553 45.706 1.00 95.69 113 LEU A C 1
ATOM 911 O O . LEU A 1 113 ? -5.074 -14.997 46.776 1.00 95.69 113 LEU A O 1
ATOM 915 N N . GLU A 1 114 ? -3.361 -14.543 45.395 1.00 96.31 114 GLU A N 1
ATOM 916 C CA . GLU A 1 114 ? -2.308 -14.971 46.326 1.00 96.31 114 GLU A CA 1
ATOM 917 C C . GLU A 1 114 ? -2.294 -14.109 47.597 1.00 96.31 114 GLU A C 1
ATOM 919 O O . GLU A 1 114 ? -2.217 -14.638 48.707 1.00 96.31 114 GLU A O 1
ATOM 924 N N . GLY A 1 115 ? -2.436 -12.785 47.455 1.00 95.75 115 GLY A N 1
ATOM 925 C CA . GLY A 1 115 ? -2.493 -11.843 48.578 1.00 95.75 115 GLY A CA 1
ATOM 926 C C . GLY A 1 115 ? -3.665 -12.083 49.539 1.00 95.75 115 GLY A C 1
ATOM 927 O O . GLY A 1 115 ? -3.517 -11.894 50.744 1.00 95.75 115 GLY A O 1
ATOM 928 N N . GLU A 1 116 ? -4.798 -12.563 49.025 1.00 95.44 116 GLU A N 1
ATOM 929 C CA . GLU A 1 116 ? -5.982 -12.951 49.811 1.00 95.44 116 GLU A CA 1
ATOM 930 C C . GLU A 1 116 ? -5.898 -14.394 50.360 1.00 95.44 116 GLU A C 1
ATOM 932 O O . GLU A 1 116 ? -6.840 -14.892 50.979 1.00 95.44 116 GLU A O 1
ATOM 937 N N . GLY A 1 117 ? -4.777 -15.095 50.148 1.00 95.75 117 GLY A N 1
ATOM 938 C CA . GLY A 1 117 ? -4.561 -16.465 50.623 1.00 95.75 117 GLY A CA 1
ATOM 939 C C . GLY A 1 117 ? -5.243 -17.546 49.777 1.00 95.75 117 GLY A C 1
ATOM 940 O O . GLY A 1 117 ? -5.356 -18.689 50.219 1.00 95.75 117 GLY A O 1
ATOM 941 N N . LEU A 1 118 ? -5.677 -17.219 48.558 1.00 96.19 118 LEU A N 1
ATOM 942 C CA . LEU A 1 118 ? -6.329 -18.131 47.611 1.00 96.19 118 LEU A CA 1
ATOM 943 C C . LEU A 1 118 ? -5.319 -18.745 46.630 1.00 96.19 118 LEU A C 1
ATOM 945 O O . LEU A 1 118 ? -5.570 -18.809 45.426 1.00 96.19 118 LEU A O 1
ATOM 949 N N . ASN A 1 119 ? -4.175 -19.211 47.139 1.00 96.12 119 ASN A N 1
ATOM 950 C CA . ASN A 1 119 ? -3.066 -19.720 46.319 1.00 96.12 119 ASN A CA 1
ATOM 951 C C . ASN A 1 119 ? -3.496 -20.844 45.365 1.00 96.12 119 ASN A C 1
ATOM 953 O O . ASN A 1 119 ? -3.097 -20.855 44.203 1.00 96.12 119 ASN A O 1
ATOM 957 N N . ASP A 1 120 ? -4.357 -21.750 45.835 1.00 95.25 120 ASP A N 1
ATOM 958 C CA . ASP A 1 120 ? -4.854 -22.869 45.030 1.00 95.25 120 ASP A CA 1
ATOM 959 C C . ASP A 1 120 ? -5.666 -22.383 43.824 1.00 95.25 120 ASP A C 1
ATOM 961 O O . ASP A 1 120 ? -5.591 -22.976 42.754 1.00 95.25 120 ASP A O 1
ATOM 965 N N . VAL A 1 121 ? -6.408 -21.278 43.972 1.00 95.44 121 VAL A N 1
ATOM 966 C CA . VAL A 1 121 ? -7.186 -20.660 42.888 1.00 95.44 121 VAL A CA 1
ATOM 967 C C . VAL A 1 121 ? -6.277 -19.826 41.987 1.00 95.44 121 VAL A C 1
ATOM 969 O O . VAL A 1 121 ? -6.431 -19.871 40.770 1.00 95.44 121 VAL A O 1
ATOM 972 N N . ALA A 1 122 ? -5.296 -19.112 42.542 1.00 93.94 122 ALA A N 1
ATOM 973 C CA . ALA A 1 122 ? -4.359 -18.284 41.778 1.00 93.94 122 ALA A CA 1
ATOM 974 C C . ALA A 1 122 ? -3.531 -19.077 40.749 1.00 93.94 122 ALA A C 1
ATOM 976 O O . ALA A 1 122 ? -3.121 -18.512 39.735 1.00 93.94 122 ALA A O 1
ATOM 977 N N . GLN A 1 123 ? -3.313 -20.375 40.988 1.00 94.56 123 GLN A N 1
ATOM 978 C CA . GLN A 1 123 ? -2.614 -21.279 40.065 1.00 94.56 123 GLN A CA 1
ATOM 979 C C . GLN A 1 123 ? -3.525 -21.922 39.004 1.00 94.56 123 GLN A C 1
ATOM 981 O O . GLN A 1 123 ? -3.028 -22.572 38.084 1.00 94.56 123 GLN A O 1
ATOM 986 N N . THR A 1 124 ? -4.846 -21.757 39.109 1.00 95.06 124 THR A N 1
ATOM 987 C CA . THR A 1 124 ? -5.797 -22.260 38.103 1.00 95.06 124 THR A CA 1
ATOM 988 C C . THR A 1 124 ? -5.858 -21.357 36.873 1.00 95.06 124 THR A C 1
ATOM 990 O O . THR A 1 124 ? -5.331 -20.242 36.866 1.00 95.06 124 THR A O 1
ATOM 993 N N . SER A 1 125 ? -6.503 -21.831 35.804 1.00 95.88 125 SER A N 1
ATOM 994 C CA . SER A 1 125 ? -6.694 -21.028 34.594 1.00 95.88 125 SER A CA 1
ATOM 995 C C . SER A 1 125 ? -7.525 -19.768 34.880 1.00 95.88 125 SER A C 1
ATOM 997 O O . SER A 1 125 ? -8.394 -19.772 35.750 1.00 95.88 125 SER A O 1
ATOM 999 N N . LEU A 1 126 ? -7.335 -18.690 34.107 1.00 92.25 126 LEU A N 1
ATOM 1000 C CA . LEU A 1 126 ? -8.093 -17.441 34.294 1.00 92.25 126 LEU A CA 1
ATOM 1001 C C . LEU A 1 126 ? -9.620 -17.667 34.275 1.00 92.25 126 LEU A C 1
ATOM 1003 O O . LEU A 1 126 ? -10.359 -17.019 35.012 1.00 92.25 126 LEU A O 1
ATOM 1007 N N . GLY A 1 127 ? -10.103 -18.614 33.465 1.00 93.19 127 GLY A N 1
ATOM 1008 C CA . GLY A 1 127 ? -11.519 -18.987 33.439 1.00 93.19 127 GLY A CA 1
ATOM 1009 C C . GLY A 1 127 ? -12.013 -19.571 34.768 1.00 93.19 127 GLY A C 1
ATOM 1010 O O . GLY A 1 127 ? -13.102 -19.220 35.221 1.00 93.19 127 GLY A O 1
ATOM 1011 N N . GLU A 1 128 ? -11.206 -20.410 35.417 1.00 94.75 128 GLU A N 1
ATOM 1012 C CA . GLU A 1 128 ? -11.499 -20.980 36.738 1.00 94.75 128 GLU A CA 1
ATOM 1013 C C . GLU A 1 128 ? -11.400 -19.921 37.841 1.00 94.75 128 GLU A C 1
ATOM 1015 O O . GLU A 1 128 ? -12.297 -19.843 38.683 1.00 94.75 128 GLU A O 1
ATOM 1020 N N . GLN A 1 129 ? -10.399 -19.036 37.776 1.00 94.62 129 GLN A N 1
ATOM 1021 C CA . GLN A 1 129 ? -10.274 -17.882 38.672 1.00 94.62 129 GLN A CA 1
ATOM 1022 C C . GLN A 1 129 ? -11.527 -16.989 38.615 1.00 94.62 129 GLN A C 1
ATOM 1024 O O . GLN A 1 129 ? -12.117 -16.658 39.646 1.00 94.62 129 GLN A O 1
ATOM 1029 N N . ILE A 1 130 ? -11.991 -16.641 37.407 1.00 93.56 130 ILE A N 1
ATOM 1030 C CA . ILE A 1 130 ? -13.211 -15.843 37.205 1.00 93.56 130 ILE A CA 1
ATOM 1031 C C . ILE A 1 130 ? -14.443 -16.588 37.727 1.00 93.56 130 ILE A C 1
ATOM 1033 O O . ILE A 1 130 ? -15.283 -15.986 38.399 1.00 93.56 130 ILE A O 1
ATOM 1037 N N . ALA A 1 131 ? -14.569 -17.886 37.439 1.00 94.94 131 ALA A N 1
ATOM 1038 C CA . ALA A 1 131 ? -15.690 -18.688 37.917 1.00 94.94 131 ALA A CA 1
ATOM 1039 C C . ALA A 1 131 ? -15.752 -18.712 39.453 1.00 94.94 131 ALA A C 1
ATOM 1041 O O . ALA A 1 131 ? -16.825 -18.485 40.018 1.00 94.94 131 ALA A O 1
ATOM 1042 N N . TYR A 1 132 ? -14.610 -18.902 40.120 1.00 96.31 132 TYR A N 1
ATOM 1043 C CA . TYR A 1 132 ? -14.503 -18.841 41.576 1.00 96.31 132 TYR A CA 1
ATOM 1044 C C . TYR A 1 132 ? -14.936 -17.471 42.117 1.00 96.31 132 TYR A C 1
ATOM 1046 O O . TYR A 1 132 ? -15.829 -17.397 42.963 1.00 96.31 132 TYR A O 1
ATOM 1054 N N . MET A 1 133 ? -14.393 -16.374 41.570 1.00 94.25 133 MET A N 1
ATOM 1055 C CA . MET A 1 133 ? -14.762 -15.013 41.985 1.00 94.25 133 MET A CA 1
ATOM 1056 C C . MET A 1 133 ? -16.257 -14.722 41.801 1.00 94.25 133 MET A C 1
ATOM 1058 O O . MET A 1 133 ? -16.863 -14.042 42.628 1.00 94.25 133 MET A O 1
ATOM 1062 N N . LEU A 1 134 ? -16.884 -15.227 40.733 1.00 94.81 134 LEU A N 1
ATOM 1063 C CA . LEU A 1 134 ? -18.320 -15.049 40.499 1.00 94.81 134 LEU A CA 1
ATOM 1064 C C . LEU A 1 134 ? -19.178 -15.814 41.512 1.00 94.81 134 LEU A C 1
ATOM 1066 O O . LEU A 1 134 ? -20.199 -15.283 41.963 1.00 94.81 134 LEU A O 1
ATOM 1070 N N . VAL A 1 135 ? -18.777 -17.035 41.874 1.00 96.38 135 VAL A N 1
ATOM 1071 C CA . VAL A 1 135 ? -19.449 -17.827 42.914 1.00 96.38 135 VAL A CA 1
ATOM 1072 C C . VAL A 1 135 ? -19.319 -17.135 44.267 1.00 96.38 135 VAL A C 1
ATOM 1074 O O . VAL A 1 135 ? -20.334 -16.929 44.937 1.00 96.38 135 VAL A O 1
ATOM 1077 N N . GLU A 1 136 ? -18.117 -16.688 44.632 1.00 94.44 136 GLU A N 1
ATOM 1078 C CA . GLU A 1 136 ? -17.899 -16.052 45.931 1.00 94.44 136 GLU A CA 1
ATOM 1079 C C . GLU A 1 136 ? -18.569 -14.679 46.012 1.00 94.44 136 GLU A C 1
ATOM 1081 O O . GLU A 1 136 ? -19.223 -14.365 47.003 1.00 94.44 136 GLU A O 1
ATOM 1086 N N . ARG A 1 137 ? -18.560 -13.897 44.923 1.00 93.44 137 ARG A N 1
ATOM 1087 C CA . ARG A 1 137 ? -19.351 -12.662 44.825 1.00 93.44 137 ARG A CA 1
ATOM 1088 C C . ARG A 1 137 ? -20.837 -12.927 45.050 1.00 93.44 137 ARG A C 1
ATOM 1090 O O . ARG A 1 137 ? -21.496 -12.136 45.721 1.00 93.44 137 ARG A O 1
ATOM 1097 N N . LYS A 1 138 ? -21.391 -14.001 44.477 1.00 93.62 138 LYS A N 1
ATOM 1098 C CA . LYS A 1 138 ? -22.803 -14.358 44.670 1.00 93.62 138 LYS A CA 1
ATOM 1099 C C . LYS A 1 138 ? -23.083 -14.703 46.134 1.00 93.62 138 LYS A C 1
ATOM 1101 O O . LYS A 1 138 ? -24.052 -14.191 46.686 1.00 93.62 138 LYS A O 1
ATOM 1106 N N . LYS A 1 139 ? -22.226 -15.510 46.757 1.00 94.12 139 LYS A N 1
ATOM 1107 C CA . LYS A 1 139 ? -22.336 -15.880 48.171 1.00 94.12 139 LYS A CA 1
ATOM 1108 C C . LYS A 1 139 ? -22.254 -14.655 49.088 1.00 94.12 139 LYS A C 1
ATOM 1110 O O . LYS A 1 139 ? -23.145 -14.454 49.906 1.00 94.12 139 LYS A O 1
ATOM 1115 N N . LEU A 1 140 ? -21.278 -13.771 48.874 1.00 92.44 140 LEU A N 1
ATOM 1116 C CA . LEU A 1 140 ? -21.157 -12.509 49.611 1.00 92.44 140 LEU A CA 1
ATOM 1117 C C . LEU A 1 140 ? -22.378 -11.605 49.411 1.00 92.44 140 LEU A C 1
ATOM 1119 O O . LEU A 1 140 ? -22.839 -10.980 50.358 1.00 92.44 140 LEU A O 1
ATOM 1123 N N . MET A 1 141 ? -22.944 -11.543 48.202 1.00 90.62 141 MET A N 1
ATOM 1124 C CA . MET A 1 141 ? -24.184 -10.799 47.948 1.00 90.62 141 MET A CA 1
ATOM 1125 C C . MET A 1 141 ? -25.387 -11.391 48.699 1.00 90.62 141 MET A C 1
ATOM 1127 O O . MET A 1 141 ? -26.235 -10.631 49.165 1.00 90.62 141 MET A O 1
ATOM 1131 N N . GLU A 1 142 ? -25.475 -12.717 48.829 1.00 91.69 142 GLU A N 1
ATOM 1132 C CA . GLU A 1 142 ? -26.512 -13.395 49.619 1.00 91.69 142 GLU A CA 1
ATOM 1133 C C . GLU A 1 142 ? -26.337 -13.126 51.123 1.00 91.69 142 GLU A C 1
ATOM 1135 O O . GLU A 1 142 ? -27.299 -12.746 51.793 1.00 91.69 142 GLU A O 1
ATOM 1140 N N . GLU A 1 143 ? -25.112 -13.222 51.644 1.00 89.19 143 GLU A N 1
ATOM 1141 C CA . GLU A 1 143 ? -24.776 -12.876 53.034 1.00 89.19 143 GLU A CA 1
ATOM 1142 C C . GLU A 1 143 ? -25.066 -11.403 53.340 1.00 89.19 143 GLU A C 1
ATOM 1144 O O . GLU A 1 143 ? -25.666 -11.071 54.363 1.00 89.19 143 GLU A O 1
ATOM 1149 N N . LEU A 1 144 ? -24.706 -10.507 52.422 1.00 83.81 144 LEU A N 1
ATOM 1150 C CA . LEU A 1 144 ? -24.946 -9.077 52.547 1.00 83.81 144 LEU A CA 1
ATOM 1151 C C . LEU A 1 144 ? -26.443 -8.761 52.478 1.00 83.81 144 LEU A C 1
ATOM 1153 O O . LEU A 1 144 ? -26.909 -7.923 53.245 1.00 83.81 144 LEU A O 1
ATOM 1157 N N . ALA A 1 145 ? -27.221 -9.455 51.642 1.00 84.06 145 ALA A N 1
ATOM 1158 C CA . ALA A 1 145 ? -28.679 -9.337 51.626 1.00 84.06 145 ALA A CA 1
ATOM 1159 C C . ALA A 1 145 ? -29.310 -9.805 52.951 1.00 84.06 145 ALA A C 1
ATOM 1161 O O . ALA A 1 145 ? -30.221 -9.149 53.463 1.00 84.06 145 ALA A O 1
ATOM 1162 N N . LEU A 1 146 ? -28.794 -10.884 53.549 1.00 81.56 146 LEU A N 1
ATOM 1163 C CA . LEU A 1 146 ? -29.207 -11.347 54.877 1.00 81.56 146 LEU A CA 1
ATOM 1164 C C . LEU A 1 146 ? -28.840 -10.326 55.966 1.00 81.56 146 LEU A C 1
ATOM 1166 O O . LEU A 1 146 ? -29.688 -9.977 56.789 1.00 81.56 146 LEU A O 1
ATOM 1170 N N . ALA A 1 147 ? -27.632 -9.762 55.930 1.00 77.81 147 ALA A N 1
ATOM 1171 C CA . ALA A 1 147 ? -27.199 -8.719 56.859 1.00 77.81 147 ALA A CA 1
ATOM 1172 C C . ALA A 1 147 ? -28.033 -7.429 56.720 1.00 77.81 147 ALA A C 1
ATOM 1174 O O . ALA A 1 147 ? -28.450 -6.848 57.722 1.00 77.81 147 ALA A O 1
ATOM 1175 N N . HIS A 1 148 ? -28.370 -7.025 55.492 1.00 70.12 148 HIS A N 1
ATOM 1176 C CA . HIS A 1 148 ? -29.252 -5.881 55.230 1.00 70.12 148 HIS A CA 1
ATOM 1177 C C . HIS A 1 148 ? -30.695 -6.146 55.671 1.00 70.12 148 HIS A C 1
ATOM 1179 O O . HIS A 1 148 ? -31.378 -5.232 56.128 1.00 70.12 148 HIS A O 1
ATOM 1185 N N . SER A 1 149 ? -31.163 -7.395 55.613 1.00 66.88 149 SER A N 1
ATOM 1186 C CA . SER A 1 149 ? -32.463 -7.766 56.185 1.00 66.88 149 SER A CA 1
ATOM 1187 C C . SER A 1 149 ? -32.482 -7.717 57.725 1.00 66.88 149 SER A C 1
ATOM 1189 O O . SER A 1 149 ? -33.545 -7.550 58.322 1.00 66.88 149 SER A O 1
ATOM 1191 N N . SER A 1 150 ? -31.308 -7.788 58.369 1.00 56.06 150 SER A N 1
ATOM 1192 C CA . SER A 1 150 ? -31.114 -7.749 59.827 1.00 56.06 150 SER A CA 1
ATOM 1193 C C . SER A 1 150 ? -30.907 -6.338 60.402 1.00 56.06 150 SER A C 1
ATOM 1195 O O . SER A 1 150 ? -30.902 -6.172 61.627 1.00 56.06 150 SER A O 1
ATOM 1197 N N . HIS A 1 151 ? -30.720 -5.313 59.570 1.00 44.75 151 HIS A N 1
ATOM 1198 C CA . HIS A 1 151 ? -30.511 -3.939 60.027 1.00 44.75 151 HIS A CA 1
ATOM 1199 C C . HIS A 1 151 ? -31.409 -2.977 59.245 1.00 44.75 151 HIS A C 1
ATOM 1201 O O . HIS A 1 151 ? -31.022 -2.488 58.185 1.00 44.75 151 HIS A O 1
ATOM 1207 N N . PRO A 1 152 ? -32.626 -2.683 59.745 1.00 46.97 152 PRO A N 1
ATOM 1208 C CA . PRO A 1 152 ? -33.452 -1.647 59.150 1.00 46.97 152 PRO A CA 1
ATOM 1209 C C . PRO A 1 152 ? -32.741 -0.301 59.326 1.00 46.97 152 PRO A C 1
ATOM 1211 O O . PRO A 1 152 ? -32.622 0.205 60.442 1.00 46.97 152 PRO A O 1
ATOM 1214 N N . GLY A 1 153 ? -32.256 0.215 58.194 1.00 50.75 153 GLY A N 1
ATOM 1215 C CA . GLY A 1 153 ? -31.505 1.450 57.979 1.00 50.75 153 GLY A CA 1
ATOM 1216 C C . GLY A 1 153 ? -31.495 2.439 59.137 1.00 50.75 153 GLY A C 1
ATOM 1217 O O . GLY A 1 153 ? -32.495 3.093 59.452 1.00 50.75 153 GLY A O 1
ATOM 1218 N N . THR A 1 154 ? -30.320 2.574 59.744 1.00 61.31 154 THR A N 1
ATOM 1219 C CA . THR A 1 154 ? -30.041 3.646 60.697 1.00 61.31 154 THR A CA 1
ATOM 1220 C C . THR A 1 154 ? -30.084 4.988 59.964 1.00 61.31 154 THR A C 1
ATOM 1222 O O . THR A 1 154 ? -29.693 5.093 58.805 1.00 61.31 154 THR A O 1
ATOM 1225 N N . GLU A 1 155 ? -30.565 6.041 60.627 1.00 55.34 155 GLU A N 1
ATOM 1226 C CA . GLU A 1 155 ? -30.618 7.420 60.099 1.00 55.34 155 GLU A CA 1
ATOM 1227 C C . GLU A 1 155 ? -29.304 7.874 59.432 1.00 55.34 155 GLU A C 1
ATOM 1229 O O . GLU A 1 155 ? -29.328 8.601 58.444 1.00 55.34 155 GLU A O 1
ATOM 1234 N N . ARG A 1 156 ? -28.165 7.339 59.885 1.00 69.69 156 ARG A N 1
ATOM 1235 C CA . ARG A 1 156 ? -26.833 7.564 59.313 1.00 69.69 156 ARG A CA 1
ATOM 1236 C C . ARG A 1 156 ? -26.711 7.158 57.842 1.00 69.69 156 ARG A C 1
ATOM 1238 O O . ARG A 1 156 ? -25.970 7.782 57.093 1.00 69.69 156 ARG A O 1
ATOM 1245 N N . GLU A 1 157 ? -27.437 6.136 57.411 1.00 71.56 157 GLU A N 1
ATOM 1246 C CA . GLU A 1 157 ? -27.446 5.662 56.026 1.00 71.56 157 GLU A CA 1
ATOM 1247 C C . GLU A 1 157 ? -28.227 6.618 55.111 1.00 71.56 157 GLU A C 1
ATOM 1249 O O . GLU A 1 157 ? -27.857 6.833 53.956 1.00 71.56 157 GLU A O 1
ATOM 1254 N N . LYS A 1 158 ? -29.262 7.278 55.647 1.00 74.81 158 LYS A N 1
ATOM 1255 C CA . LYS A 1 158 ? -29.977 8.360 54.951 1.00 74.81 158 LYS A CA 1
ATOM 1256 C C . LYS A 1 158 ? -29.101 9.604 54.809 1.00 74.81 158 LYS A C 1
ATOM 1258 O O . LYS A 1 158 ? -29.109 10.235 53.756 1.00 74.81 158 LYS A O 1
ATOM 1263 N N . ASP A 1 159 ? -28.310 9.920 55.830 1.00 77.38 159 ASP A N 1
ATOM 1264 C CA . ASP A 1 159 ? -27.358 11.032 55.767 1.00 77.38 159 ASP A CA 1
ATOM 1265 C C . ASP A 1 159 ? -26.223 10.746 54.780 1.00 77.38 159 ASP A C 1
ATOM 1267 O O . ASP A 1 159 ? -25.890 11.601 53.960 1.00 77.38 159 ASP A O 1
ATOM 1271 N N . LEU A 1 160 ? -25.675 9.527 54.785 1.00 78.50 160 LEU A N 1
ATOM 1272 C CA . LEU A 1 160 ? -24.649 9.108 53.828 1.00 78.50 160 LEU A CA 1
ATOM 1273 C C . LEU A 1 160 ? -25.184 9.056 52.396 1.00 78.50 160 LEU A C 1
ATOM 1275 O O . LEU A 1 160 ? -24.510 9.526 51.487 1.00 78.50 160 LEU A O 1
ATOM 1279 N N . THR A 1 161 ? -26.405 8.564 52.174 1.00 80.94 161 THR A N 1
ATOM 1280 C CA . THR A 1 161 ? -27.030 8.615 50.841 1.00 80.94 161 THR A CA 1
ATOM 1281 C C . THR A 1 161 ? -27.318 10.049 50.407 1.00 80.94 161 THR A C 1
ATOM 1283 O O . THR A 1 161 ? -27.100 10.376 49.244 1.00 80.94 161 THR A O 1
ATOM 1286 N N . SER A 1 162 ? -27.713 10.943 51.319 1.00 83.69 162 SER A N 1
ATOM 1287 C CA . SER A 1 162 ? -27.853 12.370 51.011 1.00 83.69 162 SER A CA 1
ATOM 1288 C C . SER A 1 162 ? -26.511 13.022 50.655 1.00 83.69 162 SER A C 1
ATOM 1290 O O . SER A 1 162 ? -26.456 13.826 49.725 1.00 83.69 162 SER A O 1
ATOM 1292 N N . GLN A 1 163 ? -25.430 12.684 51.362 1.00 85.94 163 GLN A N 1
ATOM 1293 C CA . GLN A 1 163 ? -24.079 13.162 51.050 1.00 85.94 163 GLN A CA 1
ATOM 1294 C C . GLN A 1 163 ? -23.565 12.587 49.730 1.00 85.94 163 GLN A C 1
ATOM 1296 O O . GLN A 1 163 ? -22.969 13.319 48.948 1.00 85.94 163 GLN A O 1
ATOM 1301 N N . LEU A 1 164 ? -23.852 11.317 49.441 1.00 87.81 164 LEU A N 1
ATOM 1302 C CA . LEU A 1 164 ? -23.492 10.671 48.184 1.00 87.81 164 LEU A CA 1
ATOM 1303 C C . LEU A 1 164 ? -24.228 11.310 47.007 1.00 87.81 164 LEU A C 1
ATOM 1305 O O . LEU A 1 164 ? -23.597 11.634 46.011 1.00 87.81 164 LEU A O 1
ATOM 1309 N N . ILE A 1 165 ? -25.535 11.566 47.135 1.00 87.69 165 ILE A N 1
ATOM 1310 C CA . ILE A 1 165 ? -26.304 12.294 46.116 1.00 87.69 165 ILE A CA 1
ATOM 1311 C C . ILE A 1 165 ? -25.683 13.674 45.887 1.00 87.69 165 ILE A C 1
ATOM 1313 O O . ILE A 1 165 ? -25.468 14.054 44.739 1.00 87.69 165 ILE A O 1
ATOM 1317 N N . LYS A 1 166 ? -25.336 14.398 46.960 1.00 93.44 166 LYS A N 1
ATOM 1318 C CA . LYS A 1 166 ? -24.685 15.709 46.858 1.00 93.44 166 LYS A CA 1
ATOM 1319 C C . LYS A 1 166 ? -23.340 15.617 46.123 1.00 93.44 166 LYS A C 1
ATOM 1321 O O . LYS A 1 166 ? -23.132 16.345 45.156 1.00 93.44 166 LYS A O 1
ATOM 1326 N N . ALA A 1 167 ? -22.482 14.676 46.507 1.00 89.12 167 ALA A N 1
ATOM 1327 C CA . ALA A 1 167 ? -21.192 14.447 45.862 1.00 89.12 167 ALA A CA 1
ATOM 1328 C C . ALA A 1 167 ? -21.345 14.044 44.385 1.00 89.12 167 ALA A C 1
ATOM 1330 O O . ALA A 1 167 ? -20.625 14.553 43.533 1.00 89.12 167 ALA A O 1
ATOM 1331 N N . CYS A 1 168 ? -22.317 13.189 44.051 1.00 87.31 168 CYS A N 1
ATOM 1332 C CA . CYS A 1 168 ? -22.620 12.823 42.668 1.00 87.31 168 CYS A CA 1
ATOM 1333 C C . CYS A 1 168 ? -23.069 14.036 41.846 1.00 87.31 168 CYS A C 1
ATOM 1335 O O . CYS A 1 168 ? -22.581 14.218 40.734 1.00 87.31 168 CYS A O 1
ATOM 1337 N N . THR A 1 169 ? -23.934 14.897 42.396 1.00 91.88 169 THR A N 1
ATOM 1338 C CA . THR A 1 169 ? -24.352 16.125 41.700 1.00 91.88 169 THR A CA 1
ATOM 1339 C C . THR A 1 169 ? -23.201 17.113 41.516 1.00 91.88 169 THR A C 1
ATOM 1341 O O . THR A 1 169 ? -23.063 17.695 40.445 1.00 91.88 169 THR A O 1
ATOM 1344 N N . GLU A 1 170 ? -22.328 17.273 42.515 1.00 91.88 170 GLU A N 1
ATOM 1345 C CA . GLU A 1 170 ? -21.130 18.116 42.407 1.00 91.88 170 GLU A CA 1
ATOM 1346 C C . GLU A 1 170 ? -20.158 17.570 41.350 1.00 91.88 170 GLU A C 1
ATOM 1348 O O . GLU A 1 170 ? -19.617 18.328 40.545 1.00 91.88 170 GLU A O 1
ATOM 1353 N N . LEU A 1 171 ? -19.993 16.247 41.284 1.00 90.12 171 LEU A N 1
ATOM 1354 C CA . LEU A 1 171 ? -19.154 15.578 40.294 1.00 90.12 171 LEU A CA 1
ATOM 1355 C C . LEU A 1 171 ? -19.714 15.732 38.871 1.00 90.12 171 LEU A C 1
ATOM 1357 O O . LEU A 1 171 ? -18.952 15.972 37.936 1.00 90.12 171 LEU A O 1
ATOM 1361 N N . GLU A 1 172 ? -21.032 15.643 38.688 1.00 89.88 172 GLU A N 1
ATOM 1362 C CA . GLU A 1 172 ? -21.679 15.916 37.398 1.00 89.88 172 GLU A CA 1
ATOM 1363 C C . GLU A 1 172 ? -21.488 17.370 36.951 1.00 89.88 172 GLU A C 1
ATOM 1365 O O . GLU A 1 172 ? -21.165 17.606 35.785 1.00 89.88 172 GLU A O 1
ATOM 1370 N N . VAL A 1 173 ? -21.602 18.335 37.870 1.00 93.94 173 VAL A N 1
ATOM 1371 C CA . VAL A 1 173 ? -21.326 19.754 37.590 1.00 93.94 173 VAL A CA 1
ATOM 1372 C C . VAL A 1 173 ? -19.865 19.960 37.188 1.00 93.94 173 VAL A C 1
ATOM 1374 O O . VAL A 1 173 ? -19.593 20.639 36.198 1.00 93.94 173 VAL A O 1
ATOM 1377 N N . LEU A 1 174 ? -18.916 19.343 37.899 1.00 91.75 174 LEU A N 1
ATOM 1378 C CA . LEU A 1 174 ? -17.494 19.423 37.555 1.00 91.75 174 LEU A CA 1
ATOM 1379 C C . LEU A 1 174 ? -17.192 18.788 36.196 1.00 91.75 174 LEU A C 1
ATOM 1381 O O . LEU A 1 174 ? -16.454 19.375 35.411 1.00 91.75 174 LEU A O 1
ATOM 1385 N N . ARG A 1 175 ? -17.798 17.639 35.876 1.00 90.81 175 ARG A N 1
ATOM 1386 C CA . ARG A 1 175 ? -17.690 17.027 34.541 1.00 90.81 175 ARG A CA 1
ATOM 1387 C C . ARG A 1 175 ? -18.242 17.939 33.456 1.00 90.81 175 ARG A C 1
ATOM 1389 O O . ARG A 1 175 ? -17.648 18.029 32.389 1.00 90.81 175 ARG A O 1
ATOM 1396 N N . HIS A 1 176 ? -19.364 18.608 33.711 1.00 92.56 176 HIS A N 1
ATOM 1397 C CA . HIS A 1 176 ? -19.933 19.530 32.737 1.00 92.56 176 HIS A CA 1
ATOM 1398 C C . HIS A 1 176 ? -19.018 20.734 32.502 1.00 92.56 176 HIS A C 1
ATOM 1400 O O . HIS A 1 176 ? -18.754 21.071 31.351 1.00 92.56 176 HIS A O 1
ATOM 1406 N N . LYS A 1 177 ? -18.473 21.312 33.579 1.00 93.25 177 LYS A N 1
ATOM 1407 C CA . LYS A 1 177 ? -17.502 22.407 33.506 1.00 93.25 177 LYS A CA 1
ATOM 1408 C C . LYS A 1 177 ? -16.211 21.985 32.801 1.00 93.25 177 LYS A C 1
ATOM 1410 O O . LYS A 1 177 ? -15.657 22.761 32.036 1.00 93.25 177 LYS A O 1
ATOM 1415 N N . HIS A 1 178 ? 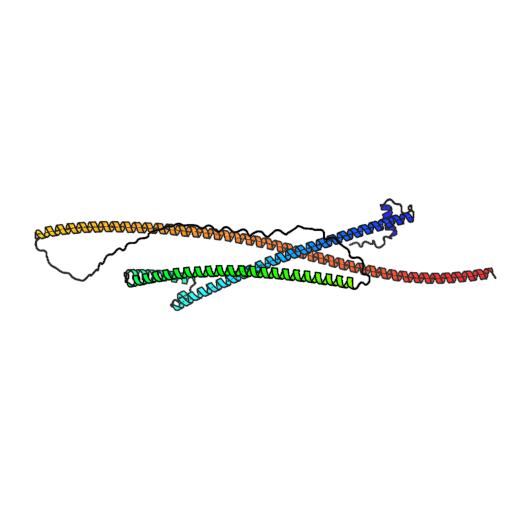-15.747 20.757 33.027 1.00 91.06 178 HIS A N 1
ATOM 1416 C CA . HIS A 1 178 ? -14.572 20.222 32.345 1.00 91.06 178 HIS A CA 1
ATOM 1417 C C . HIS A 1 178 ? -14.793 20.126 30.831 1.00 91.06 178 HIS A C 1
ATOM 1419 O O . HIS A 1 178 ? -13.987 20.658 30.076 1.00 91.06 178 HIS A O 1
ATOM 1425 N N . ARG A 1 179 ? -15.935 19.578 30.395 1.00 93.00 179 ARG A N 1
ATOM 1426 C CA . ARG A 1 179 ? -16.300 19.536 28.968 1.00 93.00 179 ARG A CA 1
ATOM 1427 C C . ARG A 1 179 ? -16.405 20.927 28.346 1.00 93.00 179 ARG A C 1
ATOM 1429 O O . ARG A 1 179 ? -16.003 21.112 27.207 1.00 93.00 179 ARG A O 1
ATOM 1436 N N . GLU A 1 180 ? -16.932 21.907 29.080 1.00 94.75 180 GLU A N 1
ATOM 1437 C CA . GLU A 1 180 ? -16.962 23.301 28.614 1.00 94.75 180 GLU A CA 1
ATOM 1438 C C . GLU A 1 180 ? -15.549 23.863 28.430 1.00 94.75 180 GLU A C 1
ATOM 1440 O O . GLU A 1 180 ? -15.276 24.503 27.419 1.00 94.75 180 GLU A O 1
ATOM 1445 N N . THR A 1 181 ? -14.635 23.602 29.370 1.00 92.06 181 THR A N 1
ATOM 1446 C CA . THR A 1 181 ? -13.238 24.036 29.230 1.00 92.06 181 THR A CA 1
ATOM 1447 C C . THR A 1 181 ? -12.500 23.303 28.111 1.00 92.06 181 THR A C 1
ATOM 1449 O O . THR A 1 181 ? -11.688 23.921 27.433 1.00 92.06 181 THR A O 1
ATOM 1452 N N . GLU A 1 182 ? -12.791 22.021 27.878 1.00 89.56 182 GLU A N 1
ATOM 1453 C CA . GLU A 1 182 ? -12.239 21.259 26.750 1.00 89.56 182 GLU A CA 1
ATOM 1454 C C . GLU A 1 182 ? -12.733 21.819 25.415 1.00 89.56 182 GLU A C 1
ATOM 1456 O O . GLU A 1 182 ? -11.918 22.091 24.540 1.00 89.56 182 GLU A O 1
ATOM 1461 N N . ALA A 1 183 ? -14.033 22.101 25.291 1.00 92.12 183 ALA A N 1
ATOM 1462 C CA . ALA A 1 183 ? -14.596 22.727 24.096 1.00 92.12 183 ALA A CA 1
ATOM 1463 C C . ALA A 1 183 ? -13.995 24.121 23.833 1.00 92.12 183 ALA A C 1
ATOM 1465 O O . ALA A 1 183 ? -13.708 24.468 22.692 1.00 92.12 183 ALA A O 1
ATOM 1466 N N . GLN A 1 184 ? -13.746 24.913 24.884 1.00 94.19 184 GLN A N 1
ATOM 1467 C CA . GLN A 1 184 ? -13.054 26.203 24.757 1.00 94.19 184 GLN A CA 1
ATOM 1468 C C . GLN A 1 184 ? -11.592 26.049 24.321 1.00 94.19 184 GLN A C 1
ATOM 1470 O O . GLN A 1 184 ? -11.082 26.884 23.574 1.00 94.19 184 GLN A O 1
ATOM 1475 N N . LEU A 1 185 ? -10.898 25.008 24.790 1.00 89.81 185 LEU A N 1
ATOM 1476 C CA . LEU A 1 185 ? -9.531 24.713 24.357 1.00 89.81 185 LEU A CA 1
ATOM 1477 C C . LEU A 1 185 ? -9.491 24.271 22.893 1.00 89.81 185 LEU A C 1
ATOM 1479 O O . LEU A 1 185 ? -8.603 24.712 22.168 1.00 89.81 185 LEU A O 1
ATOM 1483 N N . GLU A 1 186 ? -10.454 23.460 22.458 1.00 90.94 186 GLU A N 1
ATOM 1484 C CA . GLU A 1 186 ? -10.609 23.045 21.062 1.00 90.94 186 GLU A CA 1
ATOM 1485 C C . GLU A 1 186 ? -10.889 24.253 20.152 1.00 90.94 186 GLU A C 1
ATOM 1487 O O . GLU A 1 186 ? -10.172 24.466 19.178 1.00 90.94 186 GLU A O 1
ATOM 1492 N N . GLU A 1 187 ? -11.814 25.139 20.539 1.00 95.56 187 GLU A N 1
ATOM 1493 C CA . GLU A 1 187 ? -12.091 26.388 19.811 1.00 95.56 187 GLU A CA 1
ATOM 1494 C C . GLU A 1 187 ? -10.844 27.287 19.706 1.00 95.56 187 GLU A C 1
ATOM 1496 O O . GLU A 1 187 ? -10.534 27.846 18.649 1.00 95.56 187 GLU A O 1
ATOM 1501 N N . MET A 1 188 ? -10.089 27.424 20.801 1.00 93.50 188 MET A N 1
ATOM 1502 C CA . MET A 1 188 ? -8.834 28.178 20.800 1.00 93.50 188 MET A CA 1
ATOM 1503 C C . MET A 1 188 ? -7.765 27.519 19.924 1.00 93.50 188 MET A C 1
ATOM 1505 O O . MET A 1 188 ? -7.007 28.232 19.262 1.00 93.50 188 MET A O 1
ATOM 1509 N N . HIS A 1 189 ? -7.704 26.189 19.893 1.00 91.81 189 HIS A N 1
ATOM 1510 C CA . HIS A 1 189 ? -6.788 25.443 19.040 1.00 91.81 189 HIS A CA 1
ATOM 1511 C C . HIS A 1 189 ? -7.104 25.660 17.555 1.00 91.81 189 HIS A C 1
ATOM 1513 O O . HIS A 1 189 ? -6.207 26.019 16.789 1.00 91.81 189 HIS A O 1
ATOM 1519 N N . ASP A 1 190 ? -8.375 25.566 17.162 1.00 92.56 190 ASP A N 1
ATOM 1520 C CA . ASP A 1 190 ? -8.830 25.851 15.796 1.00 92.56 190 ASP A CA 1
ATOM 1521 C C . ASP A 1 190 ? -8.505 27.287 15.377 1.00 92.56 190 ASP A C 1
ATOM 1523 O O . ASP A 1 190 ? -8.029 27.543 14.264 1.00 92.56 190 ASP A O 1
ATOM 1527 N N . ARG A 1 191 ? -8.696 28.243 16.293 1.00 96.44 191 ARG A N 1
ATOM 1528 C CA . ARG A 1 191 ? -8.336 29.644 16.064 1.00 96.44 191 ARG A CA 1
ATOM 1529 C C . ARG A 1 191 ? -6.834 29.822 15.838 1.00 96.44 191 ARG A C 1
ATOM 1531 O O . ARG A 1 191 ? -6.453 30.591 14.955 1.00 96.44 191 ARG A O 1
ATOM 1538 N N . VAL A 1 192 ? -5.987 29.131 16.601 1.00 91.81 192 VAL A N 1
ATOM 1539 C CA . VAL A 1 192 ? -4.529 29.153 16.401 1.00 91.81 192 VAL A CA 1
ATOM 1540 C C . VAL A 1 192 ? -4.163 28.537 15.051 1.00 91.81 192 VAL A C 1
ATOM 1542 O O . VAL A 1 192 ? -3.433 29.171 14.294 1.00 91.81 192 VAL A O 1
ATOM 1545 N N . GLN A 1 193 ? -4.734 27.386 14.680 1.00 87.81 193 GLN A N 1
ATOM 1546 C CA . GLN A 1 193 ? -4.484 26.776 13.368 1.00 87.81 193 GLN A CA 1
ATOM 1547 C C . GLN A 1 193 ? -4.874 27.699 12.204 1.00 87.81 193 GLN A C 1
ATOM 1549 O O . GLN A 1 193 ? -4.159 27.783 11.205 1.00 87.81 193 GLN A O 1
ATOM 1554 N N . LEU A 1 194 ? -6.008 28.399 12.309 1.00 93.25 194 LEU A N 1
ATOM 1555 C CA . LEU A 1 194 ? -6.431 29.374 11.301 1.00 93.25 194 LEU A CA 1
ATOM 1556 C C . LEU A 1 194 ? -5.433 30.532 11.179 1.00 93.25 194 LEU A C 1
ATOM 1558 O O . LEU A 1 194 ? -5.089 30.921 10.062 1.00 93.25 194 LEU A O 1
ATOM 1562 N N . LEU A 1 195 ? -4.941 31.052 12.307 1.00 93.44 195 LEU A N 1
ATOM 1563 C CA . LEU A 1 195 ? -3.926 32.106 12.320 1.00 93.44 195 LEU A CA 1
ATOM 1564 C C . LEU A 1 195 ? -2.584 31.624 11.753 1.00 93.44 195 LEU A C 1
ATOM 1566 O O . LEU A 1 195 ? -1.955 32.363 11.002 1.00 93.44 195 LEU A O 1
ATOM 1570 N N . GLU A 1 196 ? -2.168 30.389 12.032 1.00 90.69 196 GLU A N 1
ATOM 1571 C CA . GLU A 1 196 ? -0.953 29.804 11.452 1.00 90.69 196 GLU A CA 1
ATOM 1572 C C . GLU A 1 196 ? -1.058 29.641 9.934 1.00 90.69 196 GLU A C 1
ATOM 1574 O O . GLU A 1 196 ? -0.124 29.991 9.214 1.00 90.69 196 GLU A O 1
ATOM 1579 N N . ARG A 1 197 ? -2.199 29.156 9.422 1.00 92.88 197 ARG A N 1
ATOM 1580 C CA . ARG A 1 197 ? -2.442 29.066 7.971 1.00 92.88 197 ARG A CA 1
ATOM 1581 C C . ARG A 1 197 ? -2.392 30.446 7.317 1.00 92.88 197 ARG A C 1
ATOM 1583 O O . ARG A 1 197 ? -1.758 30.596 6.276 1.00 92.88 197 ARG A O 1
ATOM 1590 N N . ALA A 1 198 ? -3.015 31.447 7.940 1.00 92.38 198 ALA A N 1
ATOM 1591 C CA . ALA A 1 198 ? -2.962 32.825 7.463 1.00 92.38 198 ALA A CA 1
ATOM 1592 C C . ALA A 1 198 ? -1.530 33.391 7.487 1.00 92.38 198 ALA A C 1
ATOM 1594 O O . ALA A 1 198 ? -1.126 34.046 6.531 1.00 92.38 198 ALA A O 1
ATOM 1595 N N . SER A 1 199 ? -0.742 33.096 8.528 1.00 93.19 199 SER A N 1
ATOM 1596 C CA . SER A 1 199 ? 0.670 33.499 8.617 1.00 93.19 199 SER A CA 1
ATOM 1597 C C . SER A 1 199 ? 1.508 32.881 7.498 1.00 93.19 199 SER A C 1
ATOM 1599 O O . SER A 1 199 ? 2.195 33.608 6.789 1.00 93.19 199 SER A O 1
ATOM 1601 N N . ARG A 1 200 ? 1.393 31.564 7.271 1.00 90.94 200 ARG A N 1
ATOM 1602 C CA . ARG A 1 200 ? 2.114 30.867 6.188 1.00 90.94 200 ARG A CA 1
ATOM 1603 C C . ARG A 1 200 ? 1.737 31.398 4.806 1.00 90.94 200 ARG A C 1
ATOM 1605 O O . ARG A 1 200 ? 2.592 31.504 3.935 1.00 90.94 200 ARG A O 1
ATOM 1612 N N . GLN A 1 201 ? 0.467 31.755 4.602 1.00 93.31 201 GLN A N 1
ATOM 1613 C CA . GLN A 1 201 ? 0.037 32.378 3.351 1.00 93.31 201 GLN A CA 1
ATOM 1614 C C . GLN A 1 201 ? 0.702 33.745 3.150 1.00 93.31 201 GLN A C 1
ATOM 1616 O O . GLN A 1 201 ? 1.214 34.019 2.071 1.00 93.31 201 GLN A O 1
ATOM 1621 N N . LEU A 1 202 ? 0.738 34.581 4.193 1.00 95.19 202 LEU A N 1
ATOM 1622 C CA . LEU A 1 202 ? 1.415 35.879 4.133 1.00 95.19 202 LEU A CA 1
ATOM 1623 C C . LEU A 1 202 ? 2.927 35.736 3.906 1.00 95.19 202 LEU A C 1
ATOM 1625 O O . LEU A 1 202 ? 3.517 36.562 3.215 1.00 95.19 202 LEU A O 1
ATOM 1629 N N . GLU A 1 203 ? 3.558 34.699 4.456 1.00 91.50 203 GLU A N 1
ATOM 1630 C CA . GLU A 1 203 ? 4.961 34.365 4.183 1.00 91.50 203 GLU A CA 1
ATOM 1631 C C . GLU A 1 203 ? 5.179 34.033 2.699 1.00 91.50 203 GLU A C 1
ATOM 1633 O O . GLU A 1 203 ? 6.038 34.646 2.066 1.00 91.50 203 GLU A O 1
ATOM 1638 N N . ALA A 1 204 ? 4.348 33.168 2.108 1.00 90.94 204 ALA A N 1
ATOM 1639 C CA . ALA A 1 204 ? 4.424 32.824 0.685 1.00 90.94 204 ALA A CA 1
ATOM 1640 C C . ALA A 1 204 ? 4.160 34.030 -0.243 1.00 90.94 204 ALA A C 1
ATOM 1642 O O . ALA A 1 204 ? 4.833 34.213 -1.265 1.00 90.94 204 ALA A O 1
ATOM 1643 N N . ASP A 1 205 ? 3.203 34.888 0.118 1.00 95.62 205 ASP A N 1
ATOM 1644 C CA . ASP A 1 205 ? 2.917 36.122 -0.617 1.00 95.62 205 ASP A CA 1
ATOM 1645 C C . ASP A 1 205 ? 4.116 37.085 -0.553 1.00 95.62 205 ASP A C 1
ATOM 1647 O O . ASP A 1 205 ? 4.497 37.677 -1.568 1.00 95.62 205 ASP A O 1
ATOM 1651 N N . ASN A 1 206 ? 4.762 37.202 0.613 1.00 96.75 206 ASN A N 1
ATOM 1652 C CA . ASN A 1 206 ? 5.976 38.000 0.784 1.00 96.75 206 ASN A CA 1
ATOM 1653 C C . ASN A 1 206 ? 7.149 37.447 -0.036 1.00 96.75 206 ASN A C 1
ATOM 1655 O O . ASN A 1 206 ? 7.831 38.228 -0.696 1.00 96.75 206 ASN A O 1
ATOM 1659 N N . GLU A 1 207 ? 7.371 36.130 -0.059 1.00 94.56 207 GLU A N 1
ATOM 1660 C CA . GLU A 1 207 ? 8.397 35.499 -0.906 1.00 94.56 207 GLU A CA 1
ATOM 1661 C C . GLU A 1 207 ? 8.154 35.783 -2.392 1.00 94.56 207 GLU A C 1
ATOM 1663 O O . GLU A 1 207 ? 9.070 36.169 -3.122 1.00 94.56 207 GLU A O 1
ATOM 1668 N N . THR A 1 208 ? 6.898 35.683 -2.831 1.00 94.75 208 THR A N 1
ATOM 1669 C CA . THR A 1 208 ? 6.498 35.999 -4.208 1.00 94.75 208 THR A CA 1
ATOM 1670 C C . THR A 1 208 ? 6.763 37.467 -4.547 1.00 94.75 208 THR A C 1
ATOM 1672 O O . THR A 1 208 ? 7.239 37.783 -5.640 1.00 94.75 208 THR A O 1
ATOM 1675 N N . LEU A 1 209 ? 6.467 38.386 -3.623 1.00 97.12 209 LEU A N 1
ATOM 1676 C CA . LEU A 1 209 ? 6.760 39.809 -3.795 1.00 97.12 209 LEU A CA 1
ATOM 1677 C C . LEU A 1 209 ? 8.267 40.076 -3.844 1.00 97.12 209 LEU A C 1
ATOM 1679 O O . LEU A 1 209 ? 8.710 40.833 -4.704 1.00 97.12 209 LEU A O 1
ATOM 1683 N N . VAL A 1 210 ? 9.058 39.437 -2.980 1.00 96.94 210 VAL A N 1
ATOM 1684 C CA . VAL A 1 210 ? 10.526 39.538 -2.990 1.00 96.94 210 VAL A CA 1
ATOM 1685 C C . VAL A 1 210 ? 11.099 39.036 -4.316 1.00 96.94 210 VAL A C 1
ATOM 1687 O O . VAL A 1 210 ? 11.971 39.696 -4.884 1.00 96.94 210 VAL A O 1
ATOM 1690 N N . PHE A 1 211 ? 10.585 37.925 -4.852 1.00 96.12 211 PHE A N 1
ATOM 1691 C CA . PHE A 1 211 ? 10.983 37.414 -6.164 1.00 96.12 211 PHE A CA 1
ATOM 1692 C C . PHE A 1 211 ? 10.679 38.426 -7.276 1.00 96.12 211 PHE A C 1
ATOM 1694 O O . PHE A 1 211 ? 11.584 38.806 -8.015 1.00 96.12 211 PHE A O 1
ATOM 1701 N N . LYS A 1 212 ? 9.445 38.945 -7.336 1.00 96.50 212 LYS A N 1
ATOM 1702 C CA . LYS A 1 212 ? 9.040 39.957 -8.331 1.00 96.50 212 LYS A CA 1
ATOM 1703 C C . LYS A 1 212 ? 9.853 41.247 -8.232 1.00 96.50 212 LYS A C 1
ATOM 1705 O O . LYS A 1 212 ? 10.190 41.844 -9.248 1.00 96.50 212 LYS A O 1
ATOM 1710 N N . LEU A 1 213 ? 10.169 41.691 -7.016 1.00 96.12 213 LEU A N 1
ATOM 1711 C CA . LEU A 1 213 ? 11.037 42.850 -6.801 1.00 96.12 213 LEU A CA 1
ATOM 1712 C C . LEU A 1 213 ? 12.467 42.572 -7.275 1.00 96.12 213 LEU A C 1
ATOM 1714 O O . LEU A 1 213 ? 13.079 43.451 -7.870 1.00 96.12 213 LEU A O 1
ATOM 1718 N N . SER A 1 214 ? 12.987 41.364 -7.049 1.00 94.56 214 SER A N 1
ATOM 1719 C CA . SER A 1 214 ? 14.324 40.968 -7.512 1.00 94.56 214 SER A CA 1
ATOM 1720 C C . SER A 1 214 ? 14.397 40.895 -9.039 1.00 94.56 214 SER A C 1
ATOM 1722 O O . SER A 1 214 ? 15.362 41.375 -9.626 1.00 94.56 214 SER A O 1
ATOM 1724 N N . GLU A 1 215 ? 13.358 40.361 -9.682 1.00 96.75 215 GLU A N 1
ATOM 1725 C CA . GLU A 1 215 ? 13.205 40.338 -11.141 1.00 96.75 215 GLU A CA 1
ATOM 1726 C C . GLU A 1 215 ? 13.155 41.762 -11.716 1.00 96.75 215 GLU A C 1
ATOM 1728 O O . GLU A 1 215 ? 13.945 42.098 -12.596 1.00 96.75 215 GLU A O 1
ATOM 1733 N N . ALA A 1 216 ? 12.322 42.641 -11.149 1.00 96.25 216 ALA A N 1
ATOM 1734 C CA . ALA A 1 216 ? 12.240 44.040 -11.569 1.00 96.25 216 ALA A CA 1
ATOM 1735 C C . ALA A 1 216 ? 13.567 44.800 -11.374 1.00 96.25 216 ALA A C 1
ATOM 1737 O O . ALA A 1 216 ? 13.932 45.635 -12.202 1.00 96.25 216 ALA A O 1
ATOM 1738 N N . LEU A 1 217 ? 14.307 44.524 -10.294 1.00 96.31 217 LEU A N 1
ATOM 1739 C CA . LEU A 1 217 ? 15.638 45.100 -10.081 1.00 96.31 217 LEU A CA 1
ATOM 1740 C C . LEU A 1 217 ? 16.641 44.613 -11.133 1.00 96.31 217 LEU A C 1
ATOM 1742 O O . LEU A 1 217 ? 17.370 45.439 -11.678 1.00 96.31 217 LEU A O 1
ATOM 1746 N N . ALA A 1 218 ? 16.643 43.319 -11.469 1.00 95.81 218 ALA A N 1
ATOM 1747 C CA . ALA A 1 218 ? 17.496 42.772 -12.525 1.00 95.81 218 ALA A CA 1
ATOM 1748 C C . ALA A 1 218 ? 17.178 43.392 -13.899 1.00 95.81 218 ALA A C 1
ATOM 1750 O O . ALA A 1 218 ? 18.089 43.783 -14.627 1.00 95.81 218 ALA A O 1
ATOM 1751 N N . GLU A 1 219 ? 15.894 43.574 -14.227 1.00 95.88 219 GLU A N 1
ATOM 1752 C CA . GLU A 1 219 ? 15.479 44.278 -15.446 1.00 95.88 219 GLU A CA 1
ATOM 1753 C C . GLU A 1 219 ? 15.976 45.732 -15.476 1.00 95.88 219 GLU A C 1
ATOM 1755 O O . GLU A 1 219 ? 16.426 46.222 -16.516 1.00 95.88 219 GLU A O 1
ATOM 1760 N N . ILE A 1 220 ? 15.909 46.447 -14.347 1.00 95.38 220 ILE A N 1
ATOM 1761 C CA . ILE A 1 220 ? 16.444 47.812 -14.234 1.00 95.38 220 ILE A CA 1
ATOM 1762 C C . ILE A 1 220 ? 17.962 47.810 -14.449 1.00 95.38 220 ILE A C 1
ATOM 1764 O O . ILE A 1 220 ? 18.456 48.638 -15.215 1.00 95.38 220 ILE A O 1
ATOM 1768 N N . GLU A 1 221 ? 18.699 46.884 -13.834 1.00 96.38 221 GLU A N 1
ATOM 1769 C CA . GLU A 1 221 ? 20.152 46.755 -14.005 1.00 96.38 221 GLU A CA 1
ATOM 1770 C C . GLU A 1 221 ? 20.544 46.468 -15.463 1.00 96.38 221 GLU A C 1
ATOM 1772 O O . GLU A 1 221 ? 21.463 47.101 -15.997 1.00 96.38 221 GLU A O 1
ATOM 1777 N N . ASP A 1 222 ? 19.817 45.580 -16.143 1.00 95.31 222 ASP A N 1
ATOM 1778 C CA . ASP A 1 222 ? 20.017 45.287 -17.563 1.00 95.31 222 ASP A CA 1
ATOM 1779 C C . ASP A 1 222 ? 19.743 46.516 -18.437 1.00 95.31 222 ASP A C 1
ATOM 1781 O O . ASP A 1 222 ? 20.550 46.859 -19.312 1.00 95.31 222 ASP A O 1
ATOM 1785 N N . ASN A 1 223 ? 18.643 47.228 -18.175 1.00 94.75 223 ASN A N 1
ATOM 1786 C CA . ASN A 1 223 ? 18.294 48.471 -18.864 1.00 94.75 223 ASN A CA 1
ATOM 1787 C C . ASN A 1 223 ? 19.349 49.567 -18.637 1.00 94.75 223 ASN A C 1
ATOM 1789 O O . ASN A 1 223 ? 19.771 50.236 -19.587 1.00 94.75 223 ASN A O 1
ATOM 1793 N N . GLU A 1 224 ? 19.849 49.732 -17.410 1.00 95.19 224 GLU A N 1
ATOM 1794 C CA . GLU A 1 224 ? 20.971 50.627 -17.114 1.00 95.19 224 GLU A CA 1
ATOM 1795 C C . GLU A 1 224 ? 22.246 50.204 -17.855 1.00 95.19 224 GLU A C 1
ATOM 1797 O O . GLU A 1 224 ? 22.971 51.048 -18.395 1.00 95.19 224 GLU A O 1
ATOM 1802 N N . GLY A 1 225 ? 22.523 48.901 -17.926 1.00 94.44 225 GLY A N 1
ATOM 1803 C CA . GLY A 1 225 ? 23.628 48.333 -18.691 1.00 94.44 225 GLY A CA 1
ATOM 1804 C C . GLY A 1 225 ? 23.537 48.677 -20.179 1.00 94.44 225 GLY A C 1
ATOM 1805 O O . GLY A 1 225 ? 24.531 49.102 -20.782 1.00 94.44 225 GLY A O 1
ATOM 1806 N N . GLN A 1 226 ? 22.345 48.566 -20.767 1.00 93.06 226 GLN A N 1
ATOM 1807 C CA . GLN A 1 226 ? 22.071 48.975 -22.145 1.00 93.06 226 GLN A CA 1
ATOM 1808 C C . GLN A 1 226 ? 22.272 50.484 -22.339 1.00 93.06 226 GLN A C 1
ATOM 1810 O O . GLN A 1 226 ? 22.988 50.890 -23.258 1.00 93.06 226 GLN A O 1
ATOM 1815 N N . LEU A 1 227 ? 21.740 51.320 -21.441 1.00 88.81 227 LEU A N 1
ATOM 1816 C CA . LEU A 1 227 ? 21.931 52.775 -21.478 1.00 88.81 227 LEU A CA 1
ATOM 1817 C C . LEU A 1 227 ? 23.412 53.167 -21.376 1.00 88.81 227 LEU A C 1
ATOM 1819 O O . LEU A 1 227 ? 23.876 54.034 -22.119 1.00 88.81 227 LEU A O 1
ATOM 1823 N N . ARG A 1 228 ? 24.198 52.500 -20.520 1.00 92.44 228 ARG A N 1
ATOM 1824 C CA . ARG A 1 228 ? 25.653 52.716 -20.423 1.00 92.44 228 ARG A CA 1
ATOM 1825 C C . ARG A 1 228 ? 26.379 52.337 -21.716 1.00 92.44 228 ARG A C 1
ATOM 1827 O O . ARG A 1 228 ? 27.317 53.037 -22.099 1.00 92.44 228 ARG A O 1
ATOM 1834 N N . ARG A 1 229 ? 25.971 51.260 -22.400 1.00 90.38 229 ARG A N 1
ATOM 1835 C CA . ARG A 1 229 ? 26.530 50.868 -23.711 1.00 90.38 229 ARG A CA 1
ATOM 1836 C C . ARG A 1 229 ? 26.188 51.890 -24.794 1.00 90.38 229 ARG A C 1
ATOM 1838 O O . ARG A 1 229 ? 27.075 52.274 -25.551 1.00 90.38 229 ARG A O 1
ATOM 1845 N N . LEU A 1 230 ? 24.943 52.370 -24.826 1.00 85.69 230 LEU A N 1
ATOM 1846 C CA . LEU A 1 230 ? 24.503 53.420 -25.749 1.00 85.69 230 LEU A CA 1
ATOM 1847 C C . LEU A 1 230 ? 25.253 54.739 -25.508 1.00 85.69 230 LEU A C 1
ATOM 1849 O O . LEU A 1 230 ? 25.721 55.355 -26.459 1.00 85.69 230 LEU A O 1
ATOM 1853 N N . SER A 1 231 ? 25.453 55.124 -24.244 1.00 82.31 231 SER A N 1
ATOM 1854 C CA . SER A 1 231 ? 26.211 56.324 -23.854 1.00 82.31 231 SER A CA 1
ATOM 1855 C C . SER A 1 231 ? 27.694 56.260 -24.253 1.00 82.31 231 SER A C 1
ATOM 1857 O O . SER A 1 231 ? 28.281 57.264 -24.654 1.00 82.31 231 SER A O 1
ATOM 1859 N N . LYS A 1 232 ? 28.310 55.070 -24.211 1.00 82.62 232 LYS A N 1
ATOM 1860 C CA . LYS A 1 232 ? 29.702 54.853 -24.643 1.00 82.62 232 LYS A CA 1
ATOM 1861 C C . LYS A 1 232 ? 29.882 54.804 -26.160 1.00 82.62 232 LYS A C 1
ATOM 1863 O O . LYS A 1 232 ? 31.025 54.772 -26.608 1.00 82.62 232 LYS A O 1
ATOM 1868 N N . ASN A 1 233 ? 28.807 54.779 -26.946 1.00 76.00 233 ASN A N 1
ATOM 1869 C CA . ASN A 1 233 ? 28.897 54.742 -28.398 1.00 76.00 233 ASN A CA 1
ATOM 1870 C C . ASN A 1 233 ? 29.071 56.177 -28.948 1.00 76.00 233 ASN A C 1
ATOM 1872 O O . ASN A 1 233 ? 28.106 56.946 -28.972 1.00 76.00 233 ASN A O 1
ATOM 1876 N N . PRO A 1 234 ? 30.274 56.579 -29.410 1.00 64.62 234 PRO A N 1
ATOM 1877 C CA . PRO A 1 234 ? 30.571 57.965 -29.795 1.00 64.62 234 PRO A CA 1
ATOM 1878 C C . PRO A 1 234 ? 29.825 58.434 -31.059 1.00 64.62 234 PRO A C 1
ATOM 1880 O O . PRO A 1 234 ? 29.909 59.608 -31.427 1.00 64.62 234 PRO A O 1
ATOM 1883 N N . HIS A 1 235 ? 29.087 57.539 -31.726 1.00 57.12 235 HIS A N 1
ATOM 1884 C CA . HIS A 1 235 ? 28.273 57.845 -32.901 1.00 57.12 235 HIS A CA 1
ATOM 1885 C C . HIS A 1 235 ? 26.891 58.428 -32.589 1.00 57.12 235 HIS A C 1
ATOM 1887 O O . HIS A 1 235 ? 26.243 58.929 -33.506 1.00 57.12 235 HIS A O 1
ATOM 1893 N N . PHE A 1 236 ? 26.460 58.469 -31.324 1.00 51.72 236 PHE A N 1
ATOM 1894 C CA . PHE A 1 236 ? 25.236 59.176 -30.936 1.00 51.72 236 PHE A CA 1
ATOM 1895 C C . PHE A 1 236 ? 25.504 60.686 -30.807 1.00 51.72 236 PHE A C 1
ATOM 1897 O O . PHE A 1 236 ? 25.428 61.300 -29.740 1.00 51.72 236 PHE A O 1
ATOM 1904 N N . ARG A 1 237 ? 25.895 61.310 -31.925 1.00 48.44 237 ARG A N 1
ATOM 1905 C CA . ARG A 1 237 ? 26.044 62.760 -32.016 1.00 48.44 237 ARG A CA 1
ATOM 1906 C C . ARG A 1 237 ? 24.669 63.415 -31.969 1.00 48.44 237 ARG A C 1
ATOM 1908 O O . ARG A 1 237 ? 23.940 63.439 -32.947 1.00 48.44 237 ARG A O 1
ATOM 1915 N N . ARG A 1 238 ? 24.376 63.974 -30.795 1.00 49.03 238 ARG A N 1
ATOM 1916 C CA . ARG A 1 238 ? 23.708 65.261 -30.552 1.00 49.03 238 ARG A CA 1
ATOM 1917 C C . ARG A 1 238 ? 23.063 65.882 -31.801 1.00 49.03 238 ARG A C 1
ATOM 1919 O O . ARG A 1 238 ? 23.709 66.658 -32.500 1.00 49.03 238 ARG A O 1
ATOM 1926 N N . GLY A 1 239 ? 21.774 65.624 -31.988 1.00 48.69 239 GLY A N 1
ATOM 1927 C CA . GLY A 1 239 ? 20.943 66.459 -32.848 1.00 48.69 239 GLY A CA 1
ATOM 1928 C C . GLY A 1 239 ? 19.918 65.692 -33.653 1.00 48.69 239 GLY A C 1
ATOM 1929 O O . GLY A 1 239 ? 20.010 65.712 -34.861 1.00 48.69 239 GLY A O 1
ATOM 1930 N N . GLU A 1 240 ? 18.957 65.053 -32.992 1.00 43.84 240 GLU A N 1
ATOM 1931 C CA . GLU A 1 240 ? 17.587 64.904 -33.499 1.00 43.84 240 GLU A CA 1
ATOM 1932 C C . GLU A 1 240 ? 16.752 64.299 -32.371 1.00 43.84 240 GLU A C 1
ATOM 1934 O O . GLU A 1 240 ? 16.813 63.115 -32.060 1.00 43.84 240 GLU A O 1
ATOM 1939 N N . SER A 1 241 ? 16.053 65.181 -31.655 1.00 45.03 241 SER A N 1
ATOM 1940 C CA . SER A 1 241 ? 15.102 64.808 -30.615 1.00 45.03 241 SER A CA 1
ATOM 1941 C C . SER A 1 241 ? 13.851 64.250 -31.298 1.00 45.03 241 SER A C 1
ATOM 1943 O O . SER A 1 241 ? 13.180 65.007 -32.010 1.00 45.03 241 SER A O 1
ATOM 1945 N N . PRO A 1 242 ? 13.494 62.968 -31.100 1.00 46.31 242 PRO A N 1
ATOM 1946 C CA . PRO A 1 242 ? 12.239 62.444 -31.599 1.00 46.31 242 PRO A CA 1
ATOM 1947 C C . PRO A 1 242 ? 11.137 62.973 -30.683 1.00 46.31 242 PRO A C 1
ATOM 1949 O O . PRO A 1 242 ? 10.886 62.447 -29.600 1.00 46.31 242 PRO A O 1
ATOM 1952 N N . ARG A 1 243 ? 10.472 64.045 -31.123 1.00 48.25 243 ARG A N 1
ATOM 1953 C CA . ARG A 1 243 ? 9.147 64.426 -30.630 1.00 48.25 243 ARG A CA 1
ATOM 1954 C C . ARG A 1 243 ? 8.179 63.293 -30.967 1.00 48.25 243 ARG A C 1
ATOM 1956 O O . ARG A 1 243 ? 7.545 63.314 -32.017 1.00 48.25 243 ARG A O 1
ATOM 1963 N N . THR A 1 244 ? 8.074 62.298 -30.097 1.00 43.69 244 THR A N 1
ATOM 1964 C CA . THR A 1 244 ? 6.987 61.324 -30.156 1.00 43.69 244 THR A CA 1
ATOM 1965 C C . THR A 1 244 ? 5.871 61.781 -29.230 1.00 43.69 244 THR A C 1
ATOM 1967 O O . THR A 1 244 ? 6.030 62.019 -28.037 1.00 43.69 244 THR A O 1
ATOM 1970 N N . SER A 1 245 ? 4.754 62.032 -29.898 1.00 44.69 245 SER A N 1
ATOM 1971 C CA . SER A 1 245 ? 3.477 62.503 -29.405 1.00 44.69 245 SER A CA 1
ATOM 1972 C C . SER A 1 245 ? 2.951 61.607 -28.284 1.00 44.69 245 SER A C 1
ATOM 1974 O O . SER A 1 245 ? 2.647 60.438 -28.499 1.00 44.69 245 SER A O 1
ATOM 1976 N N . LEU A 1 246 ? 2.798 62.197 -27.097 1.00 45.12 246 LEU A N 1
ATOM 1977 C CA . LEU A 1 246 ? 1.899 61.718 -26.053 1.00 45.12 246 LEU A CA 1
ATOM 1978 C C . LEU A 1 246 ? 0.465 61.803 -26.590 1.00 45.12 246 LEU A C 1
ATOM 1980 O O . LEU A 1 246 ? -0.163 62.861 -26.538 1.00 45.12 246 LEU A O 1
ATOM 1984 N N . ARG A 1 247 ? -0.037 60.699 -27.146 1.00 40.25 247 ARG A N 1
ATOM 1985 C CA . ARG A 1 247 ? -1.451 60.523 -27.478 1.00 40.25 247 ARG A CA 1
ATOM 1986 C C . ARG A 1 247 ? -2.002 59.356 -26.664 1.00 40.25 247 ARG A C 1
ATOM 1988 O O . ARG A 1 247 ? -1.860 58.204 -27.049 1.00 40.25 247 ARG A O 1
ATOM 1995 N N . SER A 1 248 ? -2.555 59.716 -25.506 1.00 49.06 248 SER A N 1
ATOM 1996 C CA . SER A 1 248 ? -3.756 59.138 -24.887 1.00 49.06 248 SER A CA 1
ATOM 1997 C C . SER A 1 248 ? -4.124 57.706 -25.306 1.00 49.06 248 SER A C 1
ATOM 1999 O O . SER A 1 248 ? -4.820 57.519 -26.306 1.00 49.06 248 SER A O 1
ATOM 2001 N N . LEU A 1 249 ? -3.745 56.729 -24.480 1.00 42.44 249 LEU A N 1
ATOM 2002 C CA . LEU A 1 249 ? -4.545 55.526 -24.267 1.00 42.44 249 LEU A CA 1
ATOM 2003 C C . LEU A 1 249 ? -4.948 55.502 -22.790 1.00 42.44 249 LEU A C 1
ATOM 2005 O O . LEU A 1 249 ? -4.190 55.095 -21.911 1.00 42.44 249 LEU A O 1
ATOM 2009 N N . GLU A 1 250 ? -6.130 56.057 -22.545 1.00 43.06 250 GLU A N 1
ATOM 2010 C CA . GLU A 1 250 ? -6.968 55.694 -21.412 1.00 43.06 250 GLU A CA 1
ATOM 2011 C C . GLU A 1 250 ? -7.366 54.212 -21.518 1.00 43.06 250 GLU A C 1
ATOM 2013 O O . GLU A 1 250 ? -7.414 53.638 -22.605 1.00 43.06 250 GLU A O 1
ATOM 2018 N N . GLU A 1 251 ? -7.754 53.665 -20.367 1.00 47.44 251 GLU A N 1
ATOM 2019 C CA . GLU A 1 251 ? -8.757 52.603 -20.248 1.00 47.44 251 GLU A CA 1
ATOM 2020 C C . GLU A 1 251 ? -8.284 51.141 -20.365 1.00 47.44 251 GLU A C 1
ATOM 2022 O O . GLU A 1 251 ? -8.399 50.462 -21.379 1.00 47.44 251 GLU A O 1
ATOM 2027 N N . SER A 1 252 ? -7.840 50.593 -19.233 1.00 40.00 252 SER A N 1
ATOM 2028 C CA . SER A 1 252 ? -8.417 49.345 -18.701 1.00 40.00 252 SER A CA 1
ATOM 2029 C C . SER A 1 252 ? -7.964 49.146 -17.255 1.00 40.00 252 SER A C 1
ATOM 2031 O O . SER A 1 252 ? -6.932 48.553 -16.951 1.00 40.00 252 SER A O 1
ATOM 2033 N N . ALA A 1 253 ? -8.757 49.699 -16.339 1.00 46.12 253 ALA A N 1
ATOM 2034 C CA . ALA A 1 253 ? -8.661 49.386 -14.923 1.00 46.12 253 ALA A CA 1
ATOM 2035 C C . ALA A 1 253 ? -8.957 47.887 -14.708 1.00 46.12 253 ALA A C 1
ATOM 2037 O O . ALA A 1 253 ? -9.967 47.399 -15.226 1.00 46.12 253 ALA A O 1
ATOM 2038 N N . PRO A 1 254 ? -8.142 47.146 -13.939 1.00 48.12 254 PRO A N 1
ATOM 2039 C CA . PRO A 1 254 ? -8.527 45.814 -13.507 1.00 48.12 254 PRO A CA 1
ATOM 2040 C C . PRO A 1 254 ? -9.729 45.917 -12.549 1.00 48.12 254 PRO A C 1
ATOM 2042 O O . PRO A 1 254 ? -9.785 46.825 -11.712 1.00 48.12 254 PRO A O 1
ATOM 2045 N N . PRO A 1 255 ? -10.719 45.018 -12.671 1.00 46.28 255 PRO A N 1
ATOM 2046 C CA . PRO A 1 255 ? -11.935 45.078 -11.885 1.00 46.28 255 PRO A CA 1
ATOM 2047 C C . PRO A 1 255 ? -11.628 44.868 -10.402 1.00 46.28 255 PRO A C 1
ATOM 2049 O O . PRO A 1 255 ? -11.008 43.891 -9.990 1.00 46.28 255 PRO A O 1
ATOM 2052 N N . SER A 1 256 ? -12.119 45.824 -9.617 1.00 44.50 256 SER A N 1
ATOM 2053 C CA . SER A 1 256 ? -12.328 45.764 -8.177 1.00 44.50 256 SER A CA 1
ATOM 2054 C C . SER A 1 256 ? -12.734 44.356 -7.721 1.00 44.50 256 SER A C 1
ATOM 2056 O O . SER A 1 256 ? -13.778 43.837 -8.124 1.00 44.50 256 SER A O 1
ATOM 2058 N N . MET A 1 257 ? -11.904 43.764 -6.857 1.00 42.75 257 MET A N 1
ATOM 2059 C CA . MET A 1 257 ? -12.221 42.588 -6.047 1.00 42.75 257 MET A CA 1
ATOM 2060 C C . MET A 1 257 ? -13.388 42.933 -5.118 1.00 42.75 257 MET A C 1
ATOM 2062 O O . MET A 1 257 ? -13.237 43.418 -3.997 1.00 42.75 257 MET A O 1
ATOM 2066 N N . ARG A 1 258 ? -14.577 42.734 -5.674 1.00 43.06 258 ARG A N 1
ATOM 2067 C CA . ARG A 1 258 ? -15.885 42.838 -5.051 1.00 43.06 258 ARG A CA 1
ATOM 2068 C C . ARG A 1 258 ? -15.998 41.760 -3.972 1.00 43.06 258 ARG A C 1
ATOM 2070 O O . ARG A 1 258 ? -15.942 40.576 -4.279 1.00 43.06 258 ARG A O 1
ATOM 2077 N N . SER A 1 259 ? -16.164 42.218 -2.734 1.00 42.38 259 SER A N 1
ATOM 2078 C CA . SER A 1 259 ? -17.022 41.643 -1.687 1.00 42.38 259 SER A CA 1
ATOM 2079 C C . SER A 1 259 ? -17.129 40.113 -1.625 1.00 42.38 259 SER A C 1
ATOM 2081 O O . SER A 1 259 ? -17.861 39.488 -2.393 1.00 42.38 259 SER A O 1
ATOM 2083 N N . LEU A 1 260 ? -16.478 39.570 -0.595 1.00 45.66 260 LEU A N 1
ATOM 2084 C CA . LEU A 1 260 ? -16.762 38.278 0.026 1.00 45.66 260 LEU A CA 1
ATOM 2085 C C . LEU A 1 260 ? -18.279 38.037 0.171 1.00 45.66 260 LEU A C 1
ATOM 2087 O O . LEU A 1 260 ? -18.987 38.937 0.631 1.00 45.66 260 LEU A O 1
ATOM 2091 N N . PRO A 1 261 ? -18.783 36.838 -0.164 1.00 47.22 261 PRO A N 1
ATOM 2092 C CA . PRO A 1 261 ? -20.138 36.445 0.178 1.00 47.22 261 PRO A CA 1
ATOM 2093 C C . PRO A 1 261 ? -20.236 36.205 1.689 1.00 47.22 261 PRO A C 1
ATOM 2095 O O . PRO A 1 261 ? -19.556 35.354 2.260 1.00 47.22 261 PRO A O 1
ATOM 2098 N N . GLU A 1 262 ? -21.094 36.996 2.323 1.00 47.03 262 GLU A N 1
ATOM 2099 C CA . GLU A 1 262 ? -21.553 36.854 3.699 1.00 47.03 262 GLU A CA 1
ATOM 2100 C C . GLU A 1 262 ? -22.242 35.488 3.864 1.00 47.03 262 GLU A C 1
ATOM 2102 O O . GLU A 1 262 ? -23.247 35.193 3.213 1.00 47.03 262 GLU A O 1
ATOM 2107 N N . ALA A 1 263 ? -21.658 34.620 4.691 1.00 50.47 263 ALA A N 1
ATOM 2108 C CA . ALA A 1 263 ? -22.234 33.324 5.019 1.00 50.47 263 ALA A CA 1
ATOM 2109 C C . ALA A 1 263 ? -23.525 33.513 5.844 1.00 50.47 263 ALA A C 1
ATOM 2111 O O . ALA A 1 263 ? -23.531 34.304 6.791 1.00 50.47 263 ALA A O 1
ATOM 2112 N N . PRO A 1 264 ? -24.617 32.793 5.536 1.00 60.75 264 PRO A N 1
ATOM 2113 C CA . PRO A 1 264 ? -25.833 32.852 6.336 1.00 60.75 264 PRO A CA 1
ATOM 2114 C C . PRO A 1 264 ? -25.606 32.204 7.716 1.00 60.75 264 PRO A C 1
ATOM 2116 O O . PRO A 1 264 ? -24.974 31.147 7.798 1.00 60.75 264 PRO A O 1
ATOM 2119 N N . PRO A 1 265 ? -26.133 32.786 8.809 1.00 63.34 265 PRO A N 1
ATOM 2120 C CA . PRO A 1 265 ? -26.034 32.187 10.134 1.00 63.34 265 PRO A CA 1
ATOM 2121 C C . PRO A 1 265 ? -26.835 30.873 10.205 1.00 63.34 265 PRO A C 1
ATOM 2123 O O . PRO A 1 265 ? -27.929 30.790 9.634 1.00 63.34 265 PRO A O 1
ATOM 2126 N N . PRO A 1 266 ? -26.344 29.845 10.922 1.00 61.88 266 PRO A N 1
ATOM 2127 C CA . PRO A 1 266 ? -27.083 28.604 11.110 1.00 61.88 266 PRO A CA 1
ATOM 2128 C C . PRO A 1 266 ? -28.361 28.825 11.945 1.00 61.88 266 PRO A C 1
ATOM 2130 O O . PRO A 1 266 ? -28.403 29.695 12.822 1.00 61.88 266 PRO A O 1
ATOM 2133 N N . PRO A 1 267 ? -29.427 28.044 11.691 1.00 48.62 267 PRO A N 1
ATOM 2134 C CA . PRO A 1 267 ? -30.723 28.233 12.323 1.00 48.62 267 PRO A CA 1
ATOM 2135 C C . PRO A 1 267 ? -30.705 27.829 13.802 1.00 48.62 267 PRO A C 1
ATOM 2137 O O . PRO A 1 267 ? -30.357 26.710 14.176 1.00 48.62 267 PRO A O 1
ATOM 2140 N N . LEU A 1 268 ? -31.189 28.742 14.642 1.00 46.06 268 LEU A N 1
ATOM 2141 C CA . LEU A 1 268 ? -31.613 28.474 16.012 1.00 46.06 268 LEU A CA 1
ATOM 2142 C C . LEU A 1 268 ? -32.819 27.513 16.014 1.00 46.06 268 LEU A C 1
ATOM 2144 O O . LEU A 1 268 ? -33.963 27.934 15.839 1.00 46.06 268 LEU A O 1
ATOM 2148 N N . HIS A 1 269 ? -32.586 26.233 16.297 1.00 47.16 269 HIS A N 1
ATOM 2149 C CA . HIS A 1 269 ? -33.589 25.367 16.926 1.00 47.16 269 HIS A CA 1
ATOM 2150 C C . HIS A 1 269 ? -33.530 25.660 18.435 1.00 47.16 269 HIS A C 1
ATOM 2152 O O . HIS A 1 269 ? -32.554 25.334 19.096 1.00 47.16 269 HIS A O 1
ATOM 2158 N N . ARG A 1 270 ? -34.413 26.450 19.056 1.00 34.50 270 ARG A N 1
ATOM 2159 C CA . ARG A 1 270 ? -35.877 26.353 19.214 1.00 34.50 270 ARG A CA 1
ATOM 2160 C C . ARG A 1 270 ? -36.366 24.980 19.706 1.00 34.50 270 ARG A C 1
ATOM 2162 O O . ARG A 1 270 ? -36.834 24.167 18.928 1.00 34.50 270 ARG A O 1
ATOM 2169 N N . ARG A 1 271 ? -36.320 24.842 21.040 1.00 40.28 271 ARG A N 1
ATOM 2170 C CA . ARG A 1 271 ? -37.458 24.573 21.951 1.00 40.28 271 ARG A CA 1
ATOM 2171 C C . ARG A 1 271 ? -38.291 23.304 21.686 1.00 40.28 271 ARG A C 1
ATOM 2173 O O . ARG A 1 271 ? -39.054 23.273 20.737 1.00 40.28 271 ARG A O 1
ATOM 2180 N N . GLU A 1 272 ? -38.284 22.375 22.648 1.00 28.39 272 GLU A N 1
ATOM 2181 C CA . GLU A 1 272 ? -39.422 22.009 23.529 1.00 28.39 272 GLU A CA 1
ATOM 2182 C C . GLU A 1 272 ? -39.038 20.797 24.406 1.00 28.39 272 GLU A C 1
ATOM 2184 O O . GLU A 1 272 ? -38.549 19.784 23.933 1.00 28.39 272 GLU A O 1
ATOM 2189 N N . SER A 1 273 ? -38.990 20.968 25.731 1.00 44.84 273 SER A N 1
ATOM 2190 C CA . SER A 1 273 ? -40.063 20.591 26.667 1.00 44.84 273 SER A CA 1
ATOM 2191 C C . SER A 1 273 ? -40.454 19.113 26.635 1.00 44.84 273 SER A C 1
ATOM 2193 O O . SER A 1 273 ? -41.200 18.681 25.769 1.00 44.84 273 SER A O 1
ATOM 2195 N N . SER A 1 274 ? -40.102 18.384 27.698 1.00 34.94 274 SER A N 1
ATOM 2196 C CA . SER A 1 274 ? -40.971 17.350 28.276 1.00 34.94 274 SER A CA 1
ATOM 2197 C C . SER A 1 274 ? -40.665 17.157 29.759 1.00 34.94 274 SER A C 1
ATOM 2199 O O . SER A 1 274 ? -39.677 16.559 30.169 1.00 34.94 274 SER A O 1
ATOM 2201 N N . ARG A 1 275 ? -41.570 17.716 30.559 1.00 45.94 275 ARG A N 1
ATOM 2202 C CA . ARG A 1 275 ? -41.805 17.418 31.969 1.00 45.94 275 ARG A CA 1
ATOM 2203 C C . ARG A 1 275 ? -42.180 15.937 32.139 1.00 45.94 275 ARG A C 1
ATOM 2205 O O . ARG A 1 275 ? -43.061 15.472 31.430 1.00 45.94 275 ARG A O 1
ATOM 2212 N N . SER A 1 276 ? -41.671 15.269 33.174 1.00 35.47 276 SER A N 1
ATOM 2213 C CA . SER A 1 276 ? -42.470 14.327 33.985 1.00 35.47 276 SER A CA 1
ATOM 2214 C C . SER A 1 276 ? -41.784 14.163 35.349 1.00 35.47 276 SER A C 1
ATOM 2216 O O . SER A 1 276 ? -40.667 13.664 35.422 1.00 35.47 276 SER A O 1
ATOM 2218 N N . SER A 1 277 ? -42.216 14.841 36.415 1.00 44.75 277 SER A N 1
ATOM 2219 C CA . SER A 1 277 ? -43.250 14.395 37.368 1.00 44.75 277 SER A CA 1
ATOM 2220 C C . SER A 1 277 ? -43.091 12.934 37.828 1.00 44.75 277 SER A C 1
ATOM 2222 O O . SER A 1 277 ? -43.647 12.005 37.258 1.00 44.75 277 SER A O 1
ATOM 2224 N N . GLY A 1 278 ? -42.369 12.741 38.937 1.00 34.25 278 GLY A N 1
ATOM 2225 C CA . GLY A 1 278 ? -42.137 11.431 39.559 1.00 34.25 278 GLY A CA 1
ATOM 2226 C C . GLY A 1 278 ? -42.212 11.464 41.084 1.00 34.25 278 GLY A C 1
ATOM 2227 O O . GLY A 1 278 ? -41.289 11.069 41.780 1.00 34.25 278 GLY A O 1
ATOM 2228 N N . ARG A 1 279 ? -43.326 11.979 41.601 1.00 48.28 279 ARG A N 1
ATOM 2229 C CA . ARG A 1 279 ? -43.731 12.049 43.013 1.00 48.28 279 ARG A CA 1
ATOM 2230 C C . ARG A 1 279 ? -43.738 10.651 43.671 1.00 48.28 279 ARG A C 1
ATOM 2232 O O . ARG A 1 279 ? -44.531 9.806 43.266 1.00 48.28 279 ARG A O 1
ATOM 2239 N N . ARG A 1 280 ? -42.967 10.420 44.742 1.00 34.72 280 ARG A N 1
ATOM 2240 C CA . ARG A 1 280 ? -43.193 9.318 45.712 1.00 34.72 280 ARG A CA 1
ATOM 2241 C C . ARG A 1 280 ? -42.957 9.840 47.131 1.00 34.72 280 ARG A C 1
ATOM 2243 O O . ARG A 1 280 ? -41.837 10.136 47.514 1.00 34.72 280 ARG A O 1
ATOM 2250 N N . ARG A 1 281 ? -44.015 10.281 47.822 1.00 36.41 281 ARG A N 1
ATOM 2251 C CA . ARG A 1 281 ? -44.832 9.505 48.784 1.00 36.41 281 ARG A CA 1
ATOM 2252 C C . ARG A 1 281 ? -43.987 8.720 49.792 1.00 36.41 281 ARG A C 1
ATOM 2254 O O . ARG A 1 281 ? -43.641 7.566 49.572 1.00 36.41 281 ARG A O 1
ATOM 2261 N N . ARG A 1 282 ? -43.746 9.389 50.922 1.00 39.09 282 ARG A N 1
ATOM 2262 C CA . ARG A 1 282 ? -43.470 8.798 52.232 1.00 39.09 282 ARG A CA 1
ATOM 2263 C C . ARG A 1 282 ? -44.638 7.887 52.621 1.00 39.09 282 ARG A C 1
ATOM 2265 O O . ARG A 1 282 ? -45.786 8.324 52.550 1.00 39.09 282 ARG A O 1
ATOM 2272 N N . LEU A 1 283 ? -44.343 6.666 53.054 1.00 36.50 283 LEU A N 1
ATOM 2273 C CA . LEU A 1 283 ? -45.253 5.858 53.857 1.00 36.50 283 LEU A CA 1
ATOM 2274 C C . LEU A 1 283 ? -44.510 5.406 55.110 1.00 36.50 283 LEU A C 1
ATOM 2276 O O . LEU A 1 283 ? -43.487 4.734 55.063 1.00 36.50 283 LEU A O 1
ATOM 2280 N N . SER A 1 284 ? -45.042 5.902 56.213 1.00 42.94 284 SER A N 1
ATOM 2281 C CA . SER A 1 284 ? -44.797 5.565 57.602 1.00 42.94 284 SER A CA 1
ATOM 2282 C C . SER A 1 284 ? -45.457 4.239 57.983 1.00 42.94 284 SER A C 1
ATOM 2284 O O . SER A 1 284 ? -46.538 3.925 57.486 1.00 42.94 284 SER A O 1
ATOM 2286 N N . GLY A 1 285 ? -44.870 3.553 58.964 1.00 34.03 285 GLY A N 1
ATOM 2287 C CA . GLY A 1 285 ? -45.463 2.418 59.678 1.00 34.03 285 GLY A CA 1
ATOM 2288 C C . GLY A 1 285 ? -44.669 1.131 59.443 1.00 34.03 285 GLY A C 1
ATOM 2289 O O . GLY A 1 285 ? -44.168 0.909 58.357 1.00 34.03 285 GLY A O 1
ATOM 2290 N N . SER A 1 286 ? -44.500 0.227 60.395 1.00 36.19 286 SER A N 1
ATOM 2291 C CA . SER A 1 286 ? -45.157 0.083 61.683 1.00 36.19 286 SER A CA 1
ATOM 2292 C C . SER A 1 286 ? -44.306 -0.869 62.525 1.00 36.19 286 SER A C 1
ATOM 2294 O O . SER A 1 286 ? -43.832 -1.891 62.036 1.00 36.19 286 SER A O 1
ATOM 2296 N N . ARG A 1 287 ? -44.092 -0.505 63.788 1.00 41.44 287 ARG A N 1
ATOM 2297 C CA . ARG A 1 287 ? -43.444 -1.318 64.820 1.00 41.44 287 ARG A CA 1
ATOM 2298 C C . ARG A 1 287 ? -44.279 -2.569 65.099 1.00 41.44 287 ARG A C 1
ATOM 2300 O O . ARG A 1 287 ? -45.460 -2.412 65.397 1.00 41.44 287 ARG A O 1
ATOM 2307 N N . ARG A 1 288 ? -43.666 -3.757 65.170 1.00 34.28 288 ARG A N 1
ATOM 2308 C CA . ARG A 1 288 ? -44.103 -4.817 66.097 1.00 34.28 288 ARG A CA 1
ATOM 2309 C C . ARG A 1 288 ? -42.911 -5.590 66.662 1.00 34.28 288 ARG A C 1
ATOM 2311 O O . ARG A 1 288 ? -42.196 -6.287 65.959 1.00 34.28 288 ARG A O 1
ATOM 2318 N N . SER A 1 289 ? -42.747 -5.406 67.963 1.00 38.38 289 SER A N 1
ATOM 2319 C CA . SER A 1 289 ? -42.001 -6.200 68.930 1.00 38.38 289 SER A CA 1
ATOM 2320 C C . SER A 1 289 ? -42.633 -7.584 69.120 1.00 38.38 289 SER A C 1
ATOM 2322 O O . SER A 1 289 ? -43.843 -7.658 69.337 1.00 38.38 289 SER A O 1
ATOM 2324 N N . SER A 1 290 ? -41.831 -8.651 69.142 1.00 35.31 290 SER A N 1
ATOM 2325 C CA . SER A 1 290 ? -42.217 -9.948 69.715 1.00 35.31 290 SER A CA 1
ATOM 2326 C C . SER A 1 290 ? -41.332 -10.251 70.925 1.00 35.31 290 SER A C 1
ATOM 2328 O O . SER A 1 290 ? -40.152 -10.565 70.790 1.00 35.31 290 SER A O 1
ATOM 2330 N N . VAL A 1 291 ? -41.930 -10.125 72.107 1.00 39.16 291 VAL A N 1
ATOM 2331 C CA . VAL A 1 291 ? -41.441 -10.669 73.378 1.00 39.16 291 VAL A CA 1
ATOM 2332 C C . VAL A 1 291 ? -42.130 -12.016 73.575 1.00 39.16 291 VAL A C 1
ATOM 2334 O O . VAL A 1 291 ? -43.357 -12.072 73.544 1.00 39.16 291 VAL A O 1
ATOM 2337 N N . CYS A 1 292 ? -41.354 -13.074 73.807 1.00 33.34 292 CYS A N 1
ATOM 2338 C CA . CYS A 1 292 ? -41.850 -14.363 74.286 1.00 33.34 292 CYS A CA 1
ATOM 2339 C C . CYS A 1 292 ? -41.083 -14.727 75.560 1.00 33.34 292 CYS A C 1
ATOM 2341 O O . CYS A 1 292 ? -39.927 -15.138 75.501 1.00 33.34 292 CYS A O 1
ATOM 2343 N N . GLY A 1 293 ? -41.745 -14.562 76.703 1.00 33.59 293 GLY A N 1
ATOM 2344 C CA . GLY A 1 293 ? -41.337 -15.089 77.998 1.00 33.59 293 GLY A CA 1
ATOM 2345 C C . GLY A 1 293 ? -42.469 -15.936 78.581 1.00 33.59 293 GLY A C 1
ATOM 2346 O O . GLY A 1 293 ? -43.591 -15.458 78.691 1.00 33.59 293 GLY A O 1
ATOM 2347 N N . SER A 1 294 ? -42.134 -17.190 78.897 1.00 42.69 294 SER A N 1
ATOM 2348 C CA . SER A 1 294 ? -42.542 -17.990 80.068 1.00 42.69 294 SER A CA 1
ATOM 2349 C C . SER A 1 294 ? -43.984 -17.946 80.614 1.00 42.69 294 SER A C 1
ATOM 2351 O O . SER A 1 294 ? -44.447 -16.911 81.078 1.00 42.69 294 SER A O 1
ATOM 2353 N N . GLY A 1 295 ? -44.558 -19.144 80.818 1.00 32.62 295 GLY A N 1
ATOM 2354 C CA . GLY A 1 295 ? -45.296 -19.463 82.055 1.00 32.62 295 GLY A CA 1
ATOM 2355 C C . GLY A 1 295 ? -46.722 -20.015 81.906 1.00 32.62 295 GLY A C 1
ATOM 2356 O O . GLY A 1 295 ? -47.667 -19.267 81.700 1.00 32.62 295 GLY A O 1
ATOM 2357 N N . SER A 1 296 ? -46.884 -21.327 82.114 1.00 41.84 296 SER A N 1
ATOM 2358 C CA . SER A 1 296 ? -48.085 -21.942 82.741 1.00 41.84 296 SER A CA 1
ATOM 2359 C C . SER A 1 296 ? -48.037 -21.719 84.281 1.00 41.84 296 SER A C 1
ATOM 2361 O O . SER A 1 296 ? -46.981 -21.254 84.717 1.00 41.84 296 SER A O 1
ATOM 2363 N N . PRO A 1 297 ? -49.023 -22.089 85.154 1.00 56.00 297 PRO A N 1
ATOM 2364 C CA . PRO A 1 297 ? -50.226 -22.928 84.958 1.00 56.00 297 PRO A CA 1
ATOM 2365 C C . PRO A 1 297 ? -51.535 -22.504 85.715 1.00 56.00 297 PRO A C 1
ATOM 2367 O O . PRO A 1 297 ? -51.553 -21.586 86.523 1.00 56.00 297 PRO A O 1
ATOM 2370 N N . SER A 1 298 ? -52.607 -23.277 85.453 1.00 46.25 298 SER A N 1
ATOM 2371 C CA . SER A 1 298 ? -53.725 -23.709 86.340 1.00 46.25 298 SER A CA 1
ATOM 2372 C C . SER A 1 298 ? -54.756 -22.724 86.952 1.00 46.25 298 SER A C 1
ATOM 2374 O O . SER A 1 298 ? -54.460 -21.977 87.877 1.00 46.25 298 SER A O 1
ATOM 2376 N N . ARG A 1 299 ? -56.050 -22.908 86.599 1.00 35.72 299 ARG A N 1
ATOM 2377 C CA . ARG A 1 299 ? -57.197 -23.096 87.538 1.00 35.72 299 ARG A CA 1
ATOM 2378 C C . ARG A 1 299 ? -58.538 -23.393 86.813 1.00 35.72 299 ARG A C 1
ATOM 2380 O O . ARG A 1 299 ? -58.677 -23.019 85.652 1.00 35.72 299 ARG A O 1
ATOM 2387 N N . PRO A 1 300 ? -59.504 -24.083 87.464 1.00 44.41 300 PRO A N 1
ATOM 2388 C CA . PRO A 1 300 ? -60.731 -24.605 86.848 1.00 44.41 300 PRO A CA 1
ATOM 2389 C C . PRO A 1 300 ? -61.895 -23.584 86.830 1.00 44.41 300 PRO A C 1
ATOM 2391 O O . PRO A 1 300 ? -61.860 -22.613 87.588 1.00 44.41 300 PRO A O 1
ATOM 2394 N N . PRO A 1 301 ? -62.927 -23.796 85.985 1.00 42.19 301 PRO A N 1
ATOM 2395 C CA . PRO A 1 301 ? -63.909 -22.774 85.628 1.00 42.19 301 PRO A CA 1
ATOM 2396 C C . PRO A 1 301 ? -65.075 -22.684 86.623 1.00 42.19 301 PRO A C 1
ATOM 2398 O O . PRO A 1 301 ? -65.732 -23.677 86.933 1.00 42.19 301 PRO A O 1
ATOM 2401 N N . SER A 1 302 ? -65.358 -21.465 87.082 1.00 43.88 302 SER A N 1
ATOM 2402 C CA . SER A 1 302 ? -66.581 -21.094 87.800 1.00 43.88 302 SER A CA 1
ATOM 2403 C C . SER A 1 302 ? -67.695 -20.671 86.829 1.00 43.88 302 SER A C 1
ATOM 2405 O O . SER A 1 302 ? -67.429 -20.141 85.752 1.00 43.88 302 SER A O 1
ATOM 2407 N N . LEU A 1 303 ? -68.940 -20.934 87.236 1.00 49.47 303 LEU A N 1
ATOM 2408 C CA . LEU A 1 303 ? -70.204 -20.763 86.505 1.00 49.47 303 LEU A CA 1
ATOM 2409 C C . LEU A 1 303 ? -70.388 -19.384 85.823 1.00 49.47 303 LEU A C 1
ATOM 2411 O O . LEU A 1 303 ? -69.966 -18.371 86.380 1.00 49.47 303 LEU A O 1
ATOM 2415 N N . PRO A 1 304 ? -71.040 -19.332 84.640 1.00 45.59 304 PRO A N 1
ATOM 2416 C CA . PRO A 1 304 ? -71.060 -18.153 83.781 1.00 45.59 304 PRO A CA 1
ATOM 2417 C C . PRO A 1 304 ? -72.048 -17.090 84.263 1.00 45.59 304 PRO A C 1
ATOM 2419 O O . PRO A 1 304 ? -73.260 -17.304 84.305 1.00 45.59 304 PRO A O 1
ATOM 2422 N N . ASP A 1 305 ? -71.498 -15.915 84.544 1.00 47.84 305 ASP A N 1
ATOM 2423 C CA . ASP A 1 305 ? -72.222 -14.673 84.773 1.00 47.84 305 ASP A CA 1
ATOM 2424 C C . ASP A 1 305 ? -72.866 -14.194 83.445 1.00 47.84 305 ASP A C 1
ATOM 2426 O O . ASP A 1 305 ? -72.163 -14.075 82.433 1.00 47.84 305 ASP A O 1
ATOM 2430 N N . PRO A 1 306 ? -74.188 -13.948 83.367 1.00 58.19 306 PRO A N 1
ATOM 2431 C CA . PRO A 1 306 ? -74.871 -13.525 82.138 1.00 58.19 306 PRO A CA 1
ATOM 2432 C C . PRO A 1 306 ? -74.316 -12.229 81.517 1.00 58.19 306 PRO A C 1
ATOM 2434 O O . PRO A 1 306 ? -74.434 -12.050 80.302 1.00 58.19 306 PRO A O 1
ATOM 2437 N N . HIS A 1 307 ? -73.634 -11.375 82.289 1.00 56.47 307 HIS A N 1
ATOM 2438 C CA . HIS A 1 307 ? -72.913 -10.216 81.750 1.00 56.47 307 HIS A CA 1
ATOM 2439 C C . HIS A 1 307 ? -71.639 -10.588 80.969 1.00 56.47 307 HIS A C 1
ATOM 2441 O O . HIS A 1 307 ? -71.324 -9.922 79.982 1.00 56.47 307 HIS A O 1
ATOM 2447 N N . ALA A 1 308 ? -70.959 -11.685 81.326 1.00 63.66 308 ALA A N 1
ATOM 2448 C CA . ALA A 1 308 ? -69.773 -12.180 80.619 1.00 63.66 308 ALA A CA 1
ATOM 2449 C C . ALA A 1 308 ? -70.111 -12.771 79.238 1.00 63.66 308 ALA A C 1
ATOM 2451 O O . ALA A 1 308 ? -69.293 -12.765 78.320 1.00 63.66 308 ALA A O 1
ATOM 2452 N N . LYS A 1 309 ? -71.346 -13.259 79.059 1.00 72.31 309 LYS A N 1
ATOM 2453 C CA . LYS A 1 309 ? -71.831 -13.773 77.768 1.00 72.31 309 LYS A CA 1
ATOM 2454 C C . LYS A 1 309 ? -72.028 -12.663 76.734 1.00 72.31 309 LYS A C 1
ATOM 2456 O O . LYS A 1 309 ? -71.742 -12.870 75.557 1.00 72.31 309 LYS A O 1
ATOM 2461 N N . ALA A 1 310 ? -72.504 -11.494 77.161 1.00 76.69 310 ALA A N 1
ATOM 2462 C CA . ALA A 1 310 ? -72.717 -10.351 76.276 1.00 76.69 310 ALA A CA 1
ATOM 2463 C C . ALA A 1 310 ? -71.388 -9.719 75.826 1.00 76.69 310 ALA A C 1
ATOM 2465 O O . ALA A 1 310 ? -71.217 -9.431 74.641 1.00 76.69 310 ALA A O 1
ATOM 2466 N N . THR A 1 311 ? -70.421 -9.576 76.738 1.00 80.25 311 THR A N 1
ATOM 2467 C CA . THR A 1 311 ? -69.066 -9.119 76.394 1.00 80.25 311 THR A CA 1
ATOM 2468 C C . THR A 1 311 ? -68.344 -10.120 75.494 1.00 80.25 311 THR A C 1
ATOM 2470 O O . THR A 1 311 ? -67.794 -9.709 74.475 1.00 80.25 311 THR A O 1
ATOM 2473 N N . ALA A 1 312 ? -68.448 -11.426 75.764 1.00 81.75 312 ALA A N 1
ATOM 2474 C CA . ALA A 1 312 ? -67.866 -12.461 74.904 1.00 81.75 312 ALA A CA 1
ATOM 2475 C C . ALA A 1 312 ? -68.467 -12.485 73.483 1.00 81.75 312 ALA A C 1
ATOM 2477 O O . ALA A 1 312 ? -67.759 -12.773 72.517 1.00 81.75 312 ALA A O 1
ATOM 2478 N N . LEU A 1 313 ? -69.759 -12.173 73.321 1.00 84.94 313 LEU A N 1
ATOM 2479 C CA . LEU A 1 313 ? -70.392 -12.037 72.001 1.00 84.94 313 LEU A CA 1
ATOM 2480 C C . LEU A 1 313 ? -69.891 -10.799 71.247 1.00 84.94 313 LEU A C 1
ATOM 2482 O O . LEU A 1 313 ? -69.626 -10.874 70.046 1.00 84.94 313 LEU A O 1
ATOM 2486 N N . GLN A 1 314 ? -69.735 -9.668 71.937 1.00 88.81 314 GLN A N 1
ATOM 2487 C CA . GLN A 1 314 ? -69.209 -8.444 71.332 1.00 88.81 314 GLN A CA 1
ATOM 2488 C C . GLN A 1 314 ? -67.732 -8.592 70.937 1.00 88.81 314 GLN A C 1
ATOM 2490 O O . GLN A 1 314 ? -67.334 -8.128 69.869 1.00 88.81 314 GLN A O 1
ATOM 2495 N N . GLU A 1 315 ? -66.932 -9.267 71.762 1.00 91.31 315 GLU A N 1
ATOM 2496 C CA . GLU A 1 315 ? -65.549 -9.622 71.443 1.00 91.31 315 GLU A CA 1
ATOM 2497 C C . GLU A 1 315 ? -65.471 -10.593 70.266 1.00 91.31 315 GLU A C 1
ATOM 2499 O O . GLU A 1 315 ? -64.704 -10.341 69.342 1.00 91.31 315 GLU A O 1
ATOM 2504 N N . ASN A 1 316 ? -66.312 -11.634 70.222 1.00 89.81 316 ASN A N 1
ATOM 2505 C CA . ASN A 1 316 ? -66.376 -12.530 69.062 1.00 89.81 316 ASN A CA 1
ATOM 2506 C C . ASN A 1 316 ? -66.702 -11.774 67.773 1.00 89.81 316 ASN A C 1
ATOM 2508 O O . ASN A 1 316 ? -66.082 -12.033 66.748 1.00 89.81 316 ASN A O 1
ATOM 2512 N N . LYS A 1 317 ? -67.626 -10.808 67.817 1.00 94.06 317 LYS A N 1
ATOM 2513 C CA . LYS A 1 317 ? -67.957 -9.994 66.644 1.00 94.06 317 LYS A CA 1
ATOM 2514 C C . LYS A 1 317 ? -66.774 -9.136 66.183 1.00 94.06 317 LYS A C 1
ATOM 2516 O O . LYS A 1 317 ? -66.480 -9.111 64.993 1.00 94.06 317 LYS A O 1
ATOM 2521 N N . LYS A 1 318 ? -66.066 -8.483 67.113 1.00 94.94 318 LYS A N 1
ATOM 2522 C CA . LYS A 1 318 ? -64.839 -7.728 66.796 1.00 94.94 318 LYS A CA 1
ATOM 2523 C C . LYS A 1 318 ? -63.761 -8.629 66.201 1.00 94.94 318 LYS A C 1
ATOM 2525 O O . LYS A 1 318 ? -63.196 -8.292 65.169 1.00 94.94 318 LYS A O 1
ATOM 2530 N N . LEU A 1 319 ? -63.522 -9.790 66.808 1.00 93.75 319 LEU A N 1
ATOM 2531 C CA . LEU A 1 319 ? -62.568 -10.774 66.295 1.00 93.75 319 LEU A CA 1
ATOM 2532 C C . LEU A 1 319 ? -62.964 -11.252 64.895 1.00 93.75 319 LEU A C 1
ATOM 2534 O O . LEU A 1 319 ? -62.105 -11.409 64.036 1.00 93.75 319 LEU A O 1
ATOM 2538 N N . GLN A 1 320 ? -64.256 -11.437 64.629 1.00 94.75 320 GLN A N 1
ATOM 2539 C CA . GLN A 1 320 ? -64.752 -11.825 63.312 1.00 94.75 320 GLN A CA 1
ATOM 2540 C C . GLN A 1 320 ? -64.519 -10.723 62.264 1.00 94.75 320 GLN A C 1
ATOM 2542 O O . GLN A 1 320 ? -64.073 -11.018 61.156 1.00 94.75 320 GLN A O 1
ATOM 2547 N N . GLU A 1 321 ? -64.745 -9.455 62.616 1.00 95.81 321 GLU A N 1
ATOM 2548 C CA . GLU A 1 321 ? -64.437 -8.301 61.759 1.00 95.81 321 GLU A CA 1
ATOM 2549 C C . GLU A 1 321 ? -62.926 -8.164 61.493 1.00 95.81 321 GLU A C 1
ATOM 2551 O O . GLU A 1 321 ? -62.523 -7.929 60.350 1.00 95.81 321 GLU A O 1
ATOM 2556 N N . GLU A 1 322 ? -62.084 -8.373 62.510 1.00 95.12 322 GLU A N 1
ATOM 2557 C CA . GLU A 1 322 ? -60.622 -8.390 62.376 1.00 95.12 322 GLU A CA 1
ATOM 2558 C C . GLU A 1 322 ? -60.146 -9.541 61.481 1.00 95.12 322 GLU A C 1
ATOM 2560 O O . GLU A 1 322 ? -59.311 -9.327 60.602 1.00 95.12 322 GLU A O 1
ATOM 2565 N N . VAL A 1 323 ? -60.709 -10.746 61.634 1.00 95.44 323 VAL A N 1
ATOM 2566 C CA . VAL A 1 323 ? -60.410 -11.900 60.770 1.00 95.44 323 VAL A CA 1
ATOM 2567 C C . VAL A 1 323 ? -60.768 -11.594 59.317 1.00 95.44 323 VAL A C 1
ATOM 2569 O O . VAL A 1 323 ? -59.958 -11.846 58.424 1.00 95.44 323 VAL A O 1
ATOM 2572 N N . GLU A 1 324 ? -61.935 -11.005 59.056 1.00 96.62 324 GLU A N 1
ATOM 2573 C CA . GLU A 1 324 ? -62.339 -10.611 57.701 1.00 96.62 324 GLU A CA 1
ATOM 2574 C C . GLU A 1 324 ? -61.484 -9.462 57.138 1.00 96.62 324 GLU A C 1
ATOM 2576 O O . GLU A 1 324 ? -61.205 -9.411 55.938 1.00 96.62 324 GLU A O 1
ATOM 2581 N N . GLN A 1 325 ? -61.014 -8.538 57.979 1.00 96.69 325 GLN A N 1
ATOM 2582 C CA . GLN A 1 325 ? -60.071 -7.498 57.565 1.00 96.69 325 GLN A CA 1
ATOM 2583 C C . GLN A 1 325 ? -58.695 -8.078 57.214 1.00 96.69 325 GLN A C 1
ATOM 2585 O O . GLN A 1 325 ? -58.122 -7.707 56.189 1.00 96.69 325 GLN A O 1
ATOM 2590 N N . VAL A 1 326 ? -58.177 -9.005 58.024 1.00 95.31 326 VAL A N 1
ATOM 2591 C CA . VAL A 1 326 ? -56.909 -9.694 57.754 1.00 95.31 326 VAL A CA 1
ATOM 2592 C C . VAL A 1 326 ? -57.025 -10.540 56.490 1.00 95.31 326 VAL A C 1
ATOM 2594 O O . VAL A 1 326 ? -56.125 -10.480 55.659 1.00 95.31 326 VAL A O 1
ATOM 2597 N N . ARG A 1 327 ? -58.142 -11.251 56.280 1.00 96.56 327 ARG A N 1
ATOM 2598 C CA . ARG A 1 327 ? -58.409 -11.995 55.035 1.00 96.56 327 ARG A CA 1
ATOM 2599 C C . ARG A 1 327 ? -58.380 -11.093 53.805 1.00 96.56 327 ARG A C 1
ATOM 2601 O O . ARG A 1 327 ? -57.688 -11.418 52.844 1.00 96.56 327 ARG A O 1
ATOM 2608 N N . ARG A 1 328 ? -59.062 -9.941 53.845 1.00 97.06 328 ARG A N 1
ATOM 2609 C CA . ARG A 1 328 ? -59.026 -8.951 52.752 1.00 97.06 328 ARG A CA 1
ATOM 2610 C C . ARG A 1 328 ? -57.618 -8.408 52.514 1.00 97.06 328 ARG A C 1
ATOM 2612 O O . ARG A 1 328 ? -57.176 -8.357 51.374 1.00 97.06 328 ARG A O 1
ATOM 2619 N N . SER A 1 329 ? -56.887 -8.068 53.576 1.00 95.62 329 SER A N 1
ATOM 2620 C CA . SER A 1 329 ? -55.501 -7.604 53.454 1.00 95.62 329 SER A CA 1
ATOM 2621 C C . SER A 1 329 ? -54.570 -8.686 52.899 1.00 95.62 329 SER A C 1
ATOM 2623 O O . SER A 1 329 ? -53.647 -8.356 52.160 1.00 95.62 329 SER A O 1
ATOM 2625 N N . LEU A 1 330 ? -54.783 -9.956 53.256 1.00 94.31 330 LEU A N 1
ATOM 2626 C CA . LEU A 1 330 ? -54.000 -11.082 52.752 1.00 94.31 330 LEU A CA 1
ATOM 2627 C C . LEU A 1 330 ? -54.247 -11.285 51.253 1.00 94.31 330 LEU A C 1
ATOM 2629 O O . LEU A 1 330 ? -53.286 -11.440 50.508 1.00 94.31 330 LEU A O 1
ATOM 2633 N N . LEU A 1 331 ? -55.510 -11.210 50.817 1.00 96.44 331 LEU A N 1
ATOM 2634 C CA . LEU A 1 331 ? -55.892 -11.235 49.400 1.00 96.44 331 LEU A CA 1
ATOM 2635 C C . LEU A 1 331 ? -55.248 -10.080 48.626 1.00 96.44 331 LEU A C 1
ATOM 2637 O O . LEU A 1 331 ? -54.551 -10.321 47.650 1.00 96.44 331 LEU A O 1
ATOM 2641 N N . GLU A 1 332 ? -55.365 -8.840 49.109 1.00 95.81 332 GLU A N 1
ATOM 2642 C CA . GLU A 1 332 ? -54.752 -7.683 48.440 1.00 95.81 332 GLU A CA 1
ATOM 2643 C C . GLU A 1 332 ? -53.222 -7.776 48.339 1.00 95.81 332 GLU A C 1
ATOM 2645 O O . GLU A 1 332 ? -52.624 -7.270 47.388 1.00 95.81 332 GLU A O 1
ATOM 2650 N N . VAL A 1 333 ? -52.558 -8.342 49.352 1.00 95.12 333 VAL A N 1
ATOM 2651 C CA . VAL A 1 333 ? -51.107 -8.576 49.311 1.00 95.12 333 VAL A CA 1
ATOM 2652 C C . VAL A 1 333 ? -50.782 -9.716 48.347 1.00 95.12 333 VAL A C 1
ATOM 2654 O O . VAL A 1 333 ? -49.820 -9.583 47.594 1.00 95.12 333 VAL A O 1
ATOM 2657 N N . GLY A 1 334 ? -51.598 -10.773 48.313 1.00 95.25 334 GLY A N 1
ATOM 2658 C CA . GLY A 1 334 ? -51.523 -11.850 47.324 1.00 95.25 334 GLY A CA 1
ATOM 2659 C C . GLY A 1 334 ? -51.574 -11.312 45.895 1.00 95.25 334 GLY A C 1
ATOM 2660 O O . GLY A 1 334 ? -50.619 -11.504 45.145 1.00 95.25 334 GLY A O 1
ATOM 2661 N N . ASP A 1 335 ? -52.591 -10.513 45.569 1.00 96.62 335 ASP A N 1
ATOM 2662 C CA . ASP A 1 335 ? -52.758 -9.894 44.247 1.00 96.62 335 ASP A CA 1
ATOM 2663 C C . ASP A 1 335 ? -51.566 -8.994 43.876 1.00 96.62 335 ASP A C 1
ATOM 2665 O O . ASP A 1 335 ? -51.088 -8.988 42.739 1.00 96.62 335 ASP A O 1
ATOM 2669 N N . LYS A 1 336 ? -51.034 -8.227 44.842 1.00 96.12 336 LYS A N 1
ATOM 2670 C CA . LYS A 1 336 ? -49.841 -7.384 44.633 1.00 96.12 336 LYS A CA 1
ATOM 2671 C C . LYS A 1 336 ? -48.590 -8.224 44.373 1.00 96.12 336 LYS A C 1
ATOM 2673 O O . LYS A 1 336 ? -47.775 -7.835 43.533 1.00 96.12 336 LYS A O 1
ATOM 2678 N N . CYS A 1 337 ? -48.427 -9.343 45.078 1.00 94.12 337 CYS A N 1
ATOM 2679 C CA . CYS A 1 337 ? -47.330 -10.283 44.865 1.00 94.12 337 CYS A CA 1
ATOM 2680 C C . CYS A 1 337 ? -47.432 -10.943 43.485 1.00 94.12 337 CYS A C 1
ATOM 2682 O O . CYS A 1 337 ? -46.452 -10.931 42.741 1.00 94.12 337 CYS A O 1
ATOM 2684 N N . GLU A 1 338 ? -48.610 -11.432 43.096 1.00 95.81 338 GLU A N 1
ATOM 2685 C CA . GLU A 1 338 ? -48.844 -12.016 41.770 1.00 95.81 338 GLU A CA 1
ATOM 2686 C C . GLU A 1 338 ? -48.581 -11.002 40.648 1.00 95.81 338 GLU A C 1
ATOM 2688 O O . GLU A 1 338 ? -47.838 -11.288 39.706 1.00 95.81 338 GLU A O 1
ATOM 2693 N N . ALA A 1 339 ? -49.083 -9.771 40.782 1.00 95.62 339 ALA A N 1
ATOM 2694 C CA . ALA A 1 339 ? -48.821 -8.702 39.820 1.00 95.62 339 ALA A CA 1
ATOM 2695 C C . ALA A 1 339 ? -47.321 -8.368 39.701 1.00 95.62 339 ALA A C 1
ATOM 2697 O O . ALA A 1 339 ? -46.824 -8.094 38.603 1.00 95.62 339 ALA A O 1
ATOM 2698 N N . ALA A 1 340 ? -46.577 -8.399 40.812 1.00 93.31 340 ALA A N 1
ATOM 2699 C CA . ALA A 1 340 ? -45.131 -8.193 40.806 1.00 93.31 340 ALA A CA 1
ATOM 2700 C C . ALA A 1 340 ? -44.387 -9.337 40.094 1.00 93.31 340 ALA A C 1
ATOM 2702 O O . ALA A 1 340 ? -43.479 -9.061 39.305 1.00 93.31 340 ALA A O 1
ATOM 2703 N N . VAL A 1 341 ? -44.803 -10.591 40.307 1.00 94.69 341 VAL A N 1
ATOM 2704 C CA . VAL A 1 341 ? -44.248 -11.772 39.622 1.00 94.69 341 VAL A CA 1
ATOM 2705 C C . VAL A 1 341 ? -44.485 -11.686 38.115 1.00 94.69 341 VAL A C 1
ATOM 2707 O O . VAL A 1 341 ? -43.534 -11.803 37.342 1.00 94.69 341 VAL A O 1
ATOM 2710 N N . VAL A 1 342 ? -45.712 -11.382 37.678 1.00 97.69 342 VAL A N 1
ATOM 2711 C CA . VAL A 1 342 ? -46.036 -11.216 36.248 1.00 97.69 342 VAL A CA 1
ATOM 2712 C C . VAL A 1 342 ? -45.202 -10.097 35.620 1.00 97.69 342 VAL A C 1
ATOM 2714 O O . VAL A 1 342 ? -44.649 -10.258 34.530 1.00 97.69 342 VAL A O 1
ATOM 2717 N N . LYS A 1 343 ? -45.048 -8.964 36.316 1.00 97.00 343 LYS A N 1
ATOM 2718 C CA . LYS A 1 343 ? -44.223 -7.848 35.836 1.00 97.00 343 LYS A CA 1
ATOM 2719 C C . LYS A 1 343 ? -42.748 -8.237 35.700 1.00 97.00 343 LYS A C 1
ATOM 2721 O O . LYS A 1 343 ? -42.101 -7.822 34.736 1.00 97.00 343 LYS A O 1
ATOM 2726 N N . TYR A 1 344 ? -42.218 -9.013 36.644 1.00 96.81 344 TYR A N 1
ATOM 2727 C CA . TYR A 1 344 ? -40.848 -9.515 36.587 1.00 96.81 344 TYR A CA 1
ATOM 2728 C C . TYR A 1 344 ? -40.648 -10.493 35.423 1.00 96.81 344 TYR A C 1
ATOM 2730 O O . TYR A 1 344 ? -39.695 -10.333 34.660 1.00 96.81 344 TYR A O 1
ATOM 2738 N N . GLU A 1 345 ? -41.564 -11.443 35.219 1.00 96.00 345 GLU A N 1
ATOM 2739 C CA . GLU A 1 345 ? -41.485 -12.387 34.097 1.00 96.00 345 GLU A CA 1
ATOM 2740 C C . GLU A 1 345 ? -41.574 -11.671 32.739 1.00 96.00 345 GLU A C 1
ATOM 2742 O O . GLU A 1 345 ? -40.770 -11.940 31.845 1.00 96.00 345 GLU A O 1
ATOM 2747 N N . LEU A 1 346 ? -42.440 -10.660 32.594 1.00 96.94 346 LEU A N 1
ATOM 2748 C CA . LEU A 1 346 ? -42.482 -9.818 31.390 1.00 96.94 346 LEU A CA 1
ATOM 2749 C C . LEU A 1 346 ? -41.167 -9.062 31.155 1.00 96.94 346 LEU A C 1
ATOM 2751 O O . LEU A 1 346 ? -40.669 -9.007 30.027 1.00 96.94 346 LEU A O 1
ATOM 2755 N N . TYR A 1 347 ? -40.580 -8.486 32.208 1.00 97.00 347 TYR A N 1
ATOM 2756 C CA . TYR A 1 347 ? -39.283 -7.816 32.111 1.00 97.00 347 TYR A CA 1
ATOM 2757 C C . TYR A 1 347 ? -38.173 -8.791 31.697 1.00 97.00 347 TYR A C 1
ATOM 2759 O O . TYR A 1 347 ? -37.364 -8.475 30.824 1.00 97.00 347 TYR A O 1
ATOM 2767 N N . LYS A 1 348 ? -38.165 -9.995 32.271 1.00 95.94 348 LYS A N 1
ATOM 2768 C CA . LYS A 1 348 ? -37.213 -11.065 31.964 1.00 95.94 348 LYS A CA 1
ATOM 2769 C C . LYS A 1 348 ? -37.340 -11.541 30.517 1.00 95.94 348 LYS A C 1
ATOM 2771 O O . LYS A 1 348 ? -36.318 -11.653 29.845 1.00 95.94 348 LYS A O 1
ATOM 2776 N N . ILE A 1 349 ? -38.557 -11.750 30.008 1.00 96.69 349 ILE A N 1
ATOM 2777 C CA . ILE A 1 349 ? -38.806 -12.084 28.594 1.00 96.69 349 ILE A CA 1
ATOM 2778 C C . ILE A 1 349 ? -38.302 -10.957 27.685 1.00 96.69 349 ILE A C 1
ATOM 2780 O O . ILE A 1 349 ? -37.551 -11.217 26.745 1.00 96.69 349 ILE A O 1
ATOM 2784 N N . LYS A 1 350 ? -38.635 -9.696 27.995 1.00 97.12 350 LYS A N 1
ATOM 2785 C CA . LYS A 1 350 ? -38.187 -8.534 27.210 1.00 97.12 350 LYS A CA 1
ATOM 2786 C C . LYS A 1 350 ? -36.662 -8.396 27.201 1.00 97.12 350 LYS A C 1
ATOM 2788 O O . LYS A 1 350 ? -36.082 -8.104 26.160 1.00 97.12 350 LYS A O 1
ATOM 2793 N N . SER A 1 351 ? -36.013 -8.611 28.344 1.00 94.50 351 SER A N 1
ATOM 2794 C CA . SER A 1 351 ? -34.553 -8.584 28.465 1.00 94.50 351 SER A CA 1
ATOM 2795 C C . SER A 1 351 ? -33.900 -9.711 27.657 1.00 94.50 351 SER A C 1
ATOM 2797 O O . SER A 1 351 ? -33.008 -9.449 26.853 1.00 94.50 351 SER A O 1
ATOM 2799 N N . LYS A 1 352 ? -34.412 -10.947 27.765 1.00 93.88 352 LYS A N 1
ATOM 2800 C CA . LYS A 1 352 ? -33.954 -12.086 26.951 1.00 93.88 352 LYS A CA 1
ATOM 2801 C C . LYS A 1 352 ? -34.102 -11.824 25.451 1.00 93.88 352 LYS A C 1
ATOM 2803 O O . LYS A 1 352 ? -33.171 -12.107 24.706 1.00 93.88 352 LYS A O 1
ATOM 2808 N N . GLY A 1 353 ? -35.225 -11.246 25.021 1.00 93.81 353 GLY A N 1
ATOM 2809 C CA . GLY A 1 353 ? -35.448 -10.869 23.623 1.00 93.81 353 GLY A CA 1
ATOM 2810 C C . GLY A 1 353 ? -34.426 -9.849 23.116 1.00 93.81 353 GLY A C 1
ATOM 2811 O O . GLY A 1 353 ? -33.868 -10.032 22.040 1.00 93.81 353 GLY A O 1
ATOM 2812 N N . LYS A 1 354 ? -34.103 -8.824 23.919 1.00 92.81 354 LYS A N 1
ATOM 2813 C CA . LYS A 1 354 ? -33.050 -7.848 23.583 1.00 92.81 354 LYS A CA 1
ATOM 2814 C C . LYS A 1 354 ? -31.671 -8.494 23.458 1.00 92.81 354 LYS A C 1
ATOM 2816 O O . LYS A 1 354 ? -30.956 -8.205 22.509 1.00 92.81 354 LYS A O 1
ATOM 2821 N N . ILE A 1 355 ? -31.309 -9.371 24.396 1.00 89.31 355 ILE A N 1
ATOM 2822 C CA . ILE A 1 355 ? -30.026 -10.088 24.355 1.00 89.31 355 ILE A CA 1
ATOM 2823 C C . ILE A 1 355 ? -29.952 -10.984 23.114 1.00 89.31 355 ILE A C 1
ATOM 2825 O O . ILE A 1 355 ? -28.911 -11.043 22.470 1.00 89.31 355 ILE A O 1
ATOM 2829 N N . HIS A 1 356 ? -31.044 -11.666 22.761 1.00 93.62 356 HIS A N 1
ATOM 2830 C CA . HIS A 1 356 ? -31.089 -12.501 21.563 1.00 93.62 356 HIS A CA 1
ATOM 2831 C C . HIS A 1 356 ? -30.963 -11.674 20.276 1.00 93.62 356 HIS A C 1
ATOM 2833 O O . HIS A 1 356 ? -30.246 -12.092 19.373 1.00 93.62 356 HIS A O 1
ATOM 2839 N N . ALA A 1 357 ? -31.626 -10.516 20.190 1.00 86.50 357 ALA A N 1
ATOM 2840 C CA . ALA A 1 357 ? -31.493 -9.612 19.046 1.00 86.50 357 ALA A CA 1
ATOM 2841 C C . ALA A 1 357 ? -30.036 -9.155 18.875 1.00 86.50 357 ALA A C 1
ATOM 2843 O O . ALA A 1 357 ? -29.446 -9.412 17.834 1.00 86.50 357 ALA A O 1
ATOM 2844 N N . LEU A 1 358 ? -29.414 -8.645 19.946 1.00 87.44 358 LEU A N 1
ATOM 2845 C CA . LEU A 1 358 ? -28.005 -8.235 19.919 1.00 87.44 358 LEU A CA 1
ATOM 2846 C C . LEU A 1 358 ? -27.070 -9.381 19.508 1.00 87.44 358 LEU A C 1
ATOM 2848 O O . LEU A 1 358 ? -26.177 -9.181 18.697 1.00 87.44 358 LEU A O 1
ATOM 2852 N N . ARG A 1 359 ? -27.272 -10.599 20.033 1.00 87.06 359 ARG A N 1
ATOM 2853 C CA . ARG A 1 359 ? -26.474 -11.771 19.628 1.00 87.06 359 ARG A CA 1
ATOM 2854 C C . ARG A 1 359 ? -26.630 -12.100 18.145 1.00 87.06 359 ARG A C 1
ATOM 2856 O O . ARG A 1 359 ? -25.644 -12.460 17.515 1.00 87.06 359 ARG A O 1
ATOM 2863 N N . SER A 1 360 ? -27.846 -11.993 17.612 1.00 90.19 360 SER A N 1
ATOM 2864 C CA . SER A 1 360 ? -28.123 -12.216 16.191 1.00 90.19 360 SER A CA 1
ATOM 2865 C C . SER A 1 360 ? -27.424 -11.175 15.318 1.00 90.19 360 SER A C 1
ATOM 2867 O O . SER A 1 360 ? -26.813 -11.544 14.317 1.00 90.19 360 SER A O 1
ATOM 2869 N N . ASP A 1 361 ? -27.471 -9.902 15.718 1.00 79.12 361 ASP A N 1
ATOM 2870 C CA . ASP A 1 361 ? -26.821 -8.801 15.002 1.00 79.12 361 ASP A CA 1
ATOM 2871 C C . ASP A 1 361 ? -25.300 -9.012 14.976 1.00 79.12 361 ASP A C 1
ATOM 2873 O O . ASP A 1 361 ? -24.714 -9.107 13.897 1.00 79.12 361 ASP A O 1
ATOM 2877 N N . TYR A 1 362 ? -24.681 -9.251 16.141 1.00 79.94 362 TYR A N 1
ATOM 2878 C CA . TYR A 1 362 ? -23.250 -9.562 16.241 1.00 79.94 362 TYR A CA 1
ATOM 2879 C C . TYR A 1 362 ? -22.844 -10.780 15.408 1.00 79.94 362 TYR A C 1
ATOM 2881 O O . TYR A 1 362 ? -21.789 -10.772 14.780 1.00 79.94 362 TYR A O 1
ATOM 2889 N N . GLN A 1 363 ? -23.659 -11.838 15.390 1.00 87.12 363 GLN A N 1
ATOM 2890 C CA . GLN A 1 363 ? -23.371 -13.027 14.590 1.00 87.12 363 GLN A CA 1
ATOM 2891 C C . GLN A 1 363 ? -23.403 -12.717 13.086 1.00 87.12 363 GLN A C 1
ATOM 2893 O O . GLN A 1 363 ? -22.532 -13.182 12.350 1.00 87.12 363 GLN A O 1
ATOM 2898 N N . SER A 1 364 ? -24.356 -11.895 12.637 1.00 80.88 364 SER A N 1
ATOM 2899 C CA . SER A 1 364 ? -24.446 -11.468 11.238 1.00 80.88 364 SER A CA 1
ATOM 2900 C C . SER A 1 364 ? -23.264 -10.588 10.810 1.00 80.88 364 SER A C 1
ATOM 2902 O O . SER A 1 364 ? -22.724 -10.779 9.718 1.00 80.88 364 SER A O 1
ATOM 2904 N N . GLU A 1 365 ? -22.801 -9.691 11.688 1.00 81.12 365 GLU A N 1
ATOM 2905 C CA . GLU A 1 365 ? -21.606 -8.870 11.464 1.00 81.12 365 GLU A CA 1
ATOM 2906 C C . GLU A 1 365 ? -20.343 -9.738 11.389 1.00 81.12 365 GLU A C 1
ATOM 2908 O O . GLU A 1 365 ? -19.538 -9.583 10.471 1.00 81.12 365 GLU A O 1
ATOM 2913 N N . LEU A 1 366 ? -20.205 -10.723 12.283 1.00 76.50 366 LEU A N 1
ATOM 2914 C CA . LEU A 1 366 ? -19.099 -11.688 12.271 1.00 76.50 366 LEU A CA 1
ATOM 2915 C C . LEU A 1 366 ? -19.032 -12.473 10.957 1.00 76.50 366 LEU A C 1
ATOM 2917 O O . LEU A 1 366 ? -17.953 -12.671 10.398 1.00 76.50 366 LEU A O 1
ATOM 2921 N N . GLU A 1 367 ? -20.176 -12.921 10.443 1.00 83.25 367 GLU A N 1
ATOM 2922 C CA . GLU A 1 367 ? -20.243 -13.597 9.147 1.00 83.25 367 GLU A CA 1
ATOM 2923 C C . GLU A 1 367 ? -19.902 -12.665 7.981 1.00 83.25 367 GLU A C 1
ATOM 2925 O O . GLU A 1 367 ? -19.216 -13.087 7.049 1.00 83.25 367 GLU A O 1
ATOM 2930 N N . ALA A 1 368 ? -20.341 -11.404 8.021 1.00 75.69 368 ALA A N 1
ATOM 2931 C CA . ALA A 1 368 ? -20.000 -10.413 7.003 1.00 75.69 368 ALA A CA 1
ATOM 2932 C C . ALA A 1 368 ? -18.488 -10.135 6.968 1.00 75.69 368 ALA A C 1
ATOM 2934 O O . ALA A 1 368 ? -17.885 -10.165 5.892 1.00 75.69 368 ALA A O 1
ATOM 2935 N N . VAL A 1 369 ? -17.863 -9.955 8.136 1.00 76.56 369 VAL A N 1
ATOM 2936 C CA . VAL A 1 369 ? -16.408 -9.777 8.259 1.00 76.56 369 VAL A CA 1
ATOM 2937 C C . VAL A 1 369 ? -15.667 -11.012 7.747 1.00 76.56 369 VAL A C 1
ATOM 2939 O O . VAL A 1 369 ? -14.748 -10.874 6.944 1.00 76.56 369 VAL A O 1
ATOM 2942 N N . ARG A 1 370 ? -16.101 -12.227 8.110 1.00 76.25 370 ARG A N 1
ATOM 2943 C CA . ARG A 1 370 ? -15.504 -13.473 7.591 1.00 76.25 370 ARG A CA 1
ATOM 2944 C C . ARG A 1 370 ? -15.561 -13.558 6.067 1.00 76.25 370 ARG A C 1
ATOM 2946 O O . ARG A 1 370 ? -14.554 -13.888 5.451 1.00 76.25 370 ARG A O 1
ATOM 2953 N N . ARG A 1 371 ? -16.698 -13.214 5.446 1.00 83.50 371 ARG A N 1
ATOM 2954 C CA . ARG A 1 371 ? -16.812 -13.167 3.976 1.00 83.50 371 ARG A CA 1
ATOM 2955 C C . ARG A 1 371 ? -15.839 -12.152 3.371 1.00 83.50 371 ARG A C 1
ATOM 2957 O O . ARG A 1 371 ? -15.198 -12.453 2.365 1.00 83.50 371 ARG A O 1
ATOM 2964 N N . ARG A 1 372 ? -15.682 -10.978 3.995 1.00 79.12 372 ARG A N 1
ATOM 2965 C CA . ARG A 1 372 ? -14.731 -9.958 3.531 1.00 79.12 372 ARG A CA 1
ATOM 2966 C C . ARG A 1 372 ? -13.283 -10.439 3.617 1.00 79.12 372 ARG A C 1
ATOM 2968 O O . ARG A 1 372 ? -12.542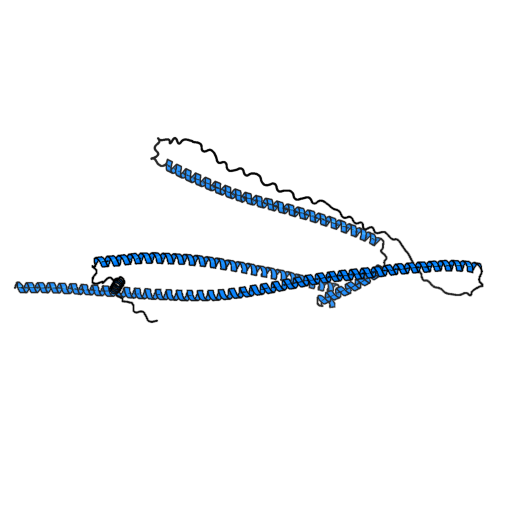 -10.228 2.664 1.00 79.12 372 ARG A O 1
ATOM 2975 N N . VAL A 1 373 ? -12.907 -11.125 4.698 1.00 72.25 373 VAL A N 1
ATOM 2976 C CA . VAL A 1 373 ? -11.578 -11.745 4.842 1.00 72.25 373 VAL A CA 1
ATOM 2977 C C . VAL A 1 373 ? -11.336 -12.757 3.722 1.00 72.25 373 VAL A C 1
ATOM 2979 O O . VAL A 1 373 ? -10.362 -12.614 2.993 1.00 72.25 373 VAL A O 1
ATOM 2982 N N . THR A 1 374 ? -12.268 -13.688 3.486 1.00 81.81 374 THR A N 1
ATOM 2983 C CA . THR A 1 374 ? -12.113 -14.687 2.410 1.00 81.81 374 THR A CA 1
ATOM 2984 C C . THR A 1 374 ? -12.013 -14.067 1.012 1.00 81.81 374 THR A C 1
ATOM 2986 O O . THR A 1 374 ? -11.312 -14.588 0.149 1.00 81.81 374 THR A O 1
ATOM 2989 N N . GLN A 1 375 ? -12.690 -12.937 0.772 1.00 78.81 375 GLN A N 1
ATOM 2990 C CA . GLN A 1 375 ? -12.584 -12.210 -0.493 1.00 78.81 375 GLN A CA 1
ATOM 2991 C C . GLN A 1 375 ? -11.192 -11.585 -0.660 1.00 78.81 375 GLN A C 1
ATOM 2993 O O . GLN A 1 375 ? -10.587 -11.723 -1.719 1.00 78.81 375 GLN A O 1
ATOM 2998 N N . LEU A 1 376 ? -10.680 -10.921 0.379 1.00 70.56 376 LEU A N 1
ATOM 2999 C CA . LEU A 1 376 ? -9.354 -10.300 0.349 1.00 70.56 376 LEU A CA 1
ATOM 3000 C C . LEU A 1 376 ? -8.240 -11.346 0.207 1.00 70.56 376 LEU A C 1
ATOM 3002 O O . LEU A 1 376 ? -7.292 -11.123 -0.537 1.00 70.56 376 LEU A O 1
ATOM 3006 N N . GLU A 1 377 ? -8.369 -12.507 0.851 1.00 73.44 377 GLU A N 1
ATOM 3007 C CA . GLU A 1 377 ? -7.444 -13.635 0.670 1.00 73.44 377 GLU A CA 1
ATOM 3008 C C . GLU A 1 377 ? -7.406 -14.114 -0.790 1.00 73.44 377 GLU A C 1
ATOM 3010 O O . GLU A 1 377 ? -6.326 -14.344 -1.339 1.00 73.44 377 GLU A O 1
ATOM 3015 N N . ALA A 1 378 ? -8.567 -14.209 -1.449 1.00 74.31 378 ALA A N 1
ATOM 3016 C CA . ALA A 1 378 ? -8.648 -14.564 -2.865 1.00 74.31 378 ALA A CA 1
ATOM 3017 C C . ALA A 1 378 ? -8.032 -13.487 -3.780 1.00 74.31 378 ALA A C 1
ATOM 3019 O O . ALA A 1 378 ? -7.340 -13.820 -4.743 1.00 74.31 378 ALA A O 1
ATOM 3020 N N . GLU A 1 379 ? -8.237 -12.202 -3.472 1.00 74.31 379 GLU A N 1
ATOM 3021 C CA . GLU A 1 379 ? -7.622 -11.082 -4.199 1.00 74.31 379 GLU A CA 1
ATOM 3022 C C . GLU A 1 379 ? -6.088 -11.088 -4.053 1.00 74.31 379 GLU A C 1
ATOM 3024 O O . GLU A 1 379 ? -5.375 -10.953 -5.050 1.00 74.31 379 GLU A O 1
ATOM 3029 N N . VAL A 1 380 ? -5.566 -11.328 -2.844 1.00 74.19 380 VAL A N 1
ATOM 3030 C CA . VAL A 1 380 ? -4.121 -11.468 -2.588 1.00 74.19 380 VAL A CA 1
ATOM 3031 C C . VAL A 1 380 ? -3.540 -12.667 -3.339 1.00 74.19 380 VAL A C 1
ATOM 3033 O O . VAL A 1 380 ? -2.472 -12.547 -3.941 1.00 74.19 380 VAL A O 1
ATOM 3036 N N . ALA A 1 381 ? -4.239 -13.806 -3.361 1.00 78.06 381 ALA A N 1
ATOM 3037 C CA . ALA A 1 381 ? -3.804 -14.983 -4.111 1.00 78.06 381 ALA A CA 1
ATOM 3038 C C . ALA A 1 381 ? -3.697 -14.691 -5.619 1.00 78.06 381 ALA A C 1
ATOM 3040 O O . ALA A 1 381 ? -2.656 -14.965 -6.219 1.00 78.06 381 ALA A O 1
ATOM 3041 N N . LEU A 1 382 ? -4.720 -14.050 -6.200 1.00 83.00 382 LEU A N 1
ATOM 3042 C CA . LEU A 1 382 ? -4.735 -13.640 -7.607 1.00 83.00 382 LEU A CA 1
ATOM 3043 C C . LEU A 1 382 ? -3.575 -12.687 -7.936 1.00 83.00 382 LEU A C 1
ATOM 3045 O O . LEU A 1 382 ? -2.904 -12.854 -8.953 1.00 83.00 382 LEU A O 1
ATOM 3049 N N . LYS A 1 383 ? -3.313 -11.697 -7.074 1.00 78.31 383 LYS A N 1
ATOM 3050 C CA . LYS A 1 383 ? -2.183 -10.769 -7.241 1.00 78.31 383 LYS A CA 1
ATOM 3051 C C . LYS A 1 383 ? -0.833 -11.472 -7.127 1.00 78.31 383 LYS A C 1
ATOM 3053 O O . LYS A 1 383 ? 0.071 -11.179 -7.906 1.00 78.31 383 LYS A O 1
ATOM 3058 N N . GLY A 1 384 ? -0.714 -12.446 -6.228 1.00 77.50 384 GLY A N 1
ATOM 3059 C CA . GLY A 1 384 ? 0.465 -13.302 -6.134 1.00 77.50 384 GLY A CA 1
ATOM 3060 C C . GLY A 1 384 ? 0.717 -14.121 -7.406 1.00 77.50 384 GLY A C 1
ATOM 3061 O O . GLY A 1 384 ? 1.866 -14.265 -7.815 1.00 77.50 384 GLY A O 1
ATOM 3062 N N . ASP A 1 385 ? -0.333 -14.634 -8.054 1.00 77.94 385 ASP A N 1
ATOM 3063 C CA . ASP A 1 385 ? -0.219 -15.324 -9.347 1.00 77.94 385 ASP A CA 1
ATOM 3064 C C . ASP A 1 385 ? 0.201 -14.379 -10.483 1.00 77.94 385 ASP A C 1
ATOM 3066 O O . ASP A 1 385 ? 1.060 -14.740 -11.289 1.00 77.94 385 ASP A O 1
ATOM 3070 N N . GLN A 1 386 ? -0.351 -13.160 -10.522 1.00 74.81 386 GLN A N 1
ATOM 3071 C CA . GLN A 1 386 ? 0.024 -12.132 -11.504 1.00 74.81 386 GLN A CA 1
ATOM 3072 C C . GLN A 1 386 ? 1.510 -11.764 -11.398 1.00 74.81 386 GLN A C 1
ATOM 3074 O O . GLN A 1 386 ? 2.222 -11.831 -12.398 1.00 74.81 386 GLN A O 1
ATOM 3079 N N . LEU A 1 387 ? 2.002 -11.485 -10.186 1.00 79.62 387 LEU A N 1
ATOM 3080 C CA . LEU A 1 387 ? 3.419 -11.194 -9.943 1.00 79.62 387 LEU A CA 1
ATOM 3081 C C . LEU A 1 387 ? 4.334 -12.347 -10.371 1.00 79.62 387 LEU A C 1
ATOM 3083 O O . LEU A 1 387 ? 5.362 -12.123 -11.004 1.00 79.62 387 LEU A O 1
ATOM 3087 N N . ARG A 1 388 ? 3.954 -13.599 -10.076 1.00 81.44 388 ARG A N 1
ATOM 3088 C CA . ARG A 1 388 ? 4.722 -14.773 -10.523 1.00 81.44 388 ARG A CA 1
ATOM 3089 C C . ARG A 1 388 ? 4.810 -14.849 -12.046 1.00 81.44 388 ARG A C 1
ATOM 3091 O O . ARG A 1 388 ? 5.872 -15.185 -12.568 1.00 81.44 388 ARG A O 1
ATOM 3098 N N . ALA A 1 389 ? 3.721 -14.550 -12.752 1.00 81.75 389 ALA A N 1
ATOM 3099 C CA . ALA A 1 389 ? 3.708 -14.525 -14.211 1.00 81.75 389 ALA A CA 1
ATOM 3100 C C . ALA A 1 389 ? 4.604 -13.401 -14.765 1.00 81.75 389 ALA A C 1
ATOM 3102 O O . ALA A 1 389 ? 5.429 -13.655 -15.645 1.00 81.75 389 ALA A O 1
ATOM 3103 N N . GLU A 1 390 ? 4.520 -12.191 -14.210 1.00 81.06 390 GLU A N 1
ATOM 3104 C CA . GLU A 1 390 ? 5.384 -11.066 -14.592 1.00 81.06 390 GLU A CA 1
ATOM 3105 C C . GLU A 1 390 ? 6.869 -11.360 -14.344 1.00 81.06 390 GLU A C 1
ATOM 3107 O O . GLU A 1 390 ? 7.693 -11.132 -15.229 1.00 81.06 390 GLU A O 1
ATOM 3112 N N . ASP A 1 391 ? 7.218 -11.964 -13.206 1.00 77.19 391 ASP A N 1
ATOM 3113 C CA . ASP A 1 391 ? 8.586 -12.398 -12.908 1.00 77.19 391 ASP A CA 1
ATOM 3114 C C . ASP A 1 391 ? 9.110 -13.407 -13.937 1.00 77.19 391 ASP A C 1
ATOM 3116 O O . ASP A 1 391 ? 10.276 -13.351 -14.340 1.00 77.19 391 ASP A O 1
ATOM 3120 N N . THR A 1 392 ? 8.269 -14.348 -14.379 1.00 86.00 392 THR A N 1
ATOM 3121 C CA . THR A 1 392 ? 8.671 -15.302 -15.422 1.00 86.00 392 THR A CA 1
ATOM 3122 C C . THR A 1 392 ? 8.906 -14.621 -16.767 1.00 86.00 392 THR A C 1
ATOM 3124 O O . THR A 1 392 ? 9.916 -14.910 -17.409 1.00 86.00 392 THR A O 1
ATOM 3127 N N . LEU A 1 393 ? 8.046 -13.674 -17.157 1.00 88.19 393 LEU A N 1
ATOM 3128 C CA . LEU A 1 393 ? 8.216 -12.884 -18.381 1.00 88.19 393 LEU A CA 1
ATOM 3129 C C . LEU A 1 393 ? 9.472 -12.011 -18.312 1.00 88.19 393 LEU A C 1
ATOM 3131 O O . L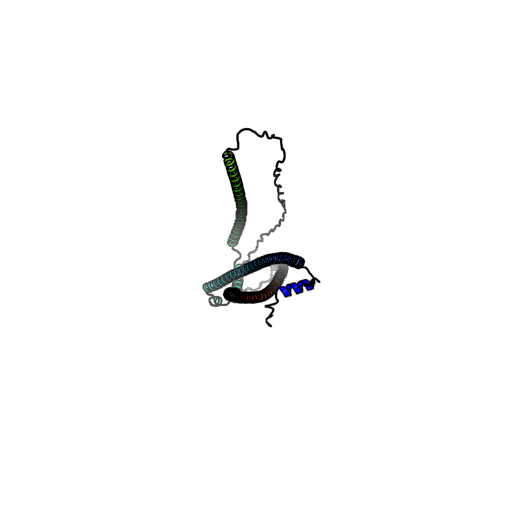EU A 1 393 ? 10.250 -11.961 -19.262 1.00 88.19 393 LEU A O 1
ATOM 3135 N N . ARG A 1 394 ? 9.723 -11.371 -17.166 1.00 88.75 394 ARG A N 1
ATOM 3136 C CA . ARG A 1 394 ? 10.927 -10.572 -16.941 1.00 88.75 394 ARG A CA 1
ATOM 3137 C C . ARG A 1 394 ? 12.196 -11.407 -17.112 1.00 88.75 394 ARG A C 1
ATOM 3139 O O . ARG A 1 394 ? 13.103 -10.974 -17.817 1.00 88.75 394 ARG A O 1
ATOM 3146 N N . ARG A 1 395 ? 12.259 -12.603 -16.512 1.00 85.94 395 ARG A N 1
ATOM 3147 C CA . ARG A 1 395 ? 13.413 -13.511 -16.667 1.00 85.94 395 ARG A CA 1
ATOM 3148 C C . ARG A 1 395 ? 13.629 -13.921 -18.125 1.00 85.94 395 ARG A C 1
ATOM 3150 O O . ARG A 1 395 ? 14.772 -13.948 -18.570 1.00 85.94 395 ARG A O 1
ATOM 3157 N N . GLN A 1 396 ? 12.555 -14.190 -18.870 1.00 91.81 396 GLN A N 1
ATOM 3158 C CA . GLN A 1 396 ? 12.636 -14.502 -20.304 1.00 91.81 396 GLN A CA 1
ATOM 3159 C C . GLN A 1 396 ? 13.209 -13.326 -21.107 1.00 91.81 396 GLN A C 1
ATOM 3161 O O . GLN A 1 396 ? 14.137 -13.509 -21.890 1.00 91.81 396 GLN A O 1
ATOM 3166 N N . LEU A 1 397 ? 12.730 -12.103 -20.858 1.00 84.38 397 LEU A N 1
ATOM 3167 C CA . LEU A 1 397 ? 13.249 -10.901 -21.517 1.00 84.38 397 LEU A CA 1
ATOM 3168 C C . LEU A 1 397 ? 14.720 -10.630 -21.170 1.00 84.38 397 LEU A C 1
ATOM 3170 O O . LEU A 1 397 ? 15.497 -10.239 -22.041 1.00 84.38 397 LEU A O 1
ATOM 3174 N N . GLU A 1 398 ? 15.126 -10.840 -19.916 1.00 88.00 398 GLU A N 1
ATOM 3175 C CA . GLU A 1 398 ? 16.528 -10.721 -19.497 1.00 88.00 398 GLU A CA 1
ATOM 3176 C C . GLU A 1 398 ? 17.425 -11.743 -20.220 1.00 88.00 398 GLU A C 1
ATOM 3178 O O . GLU A 1 398 ? 18.52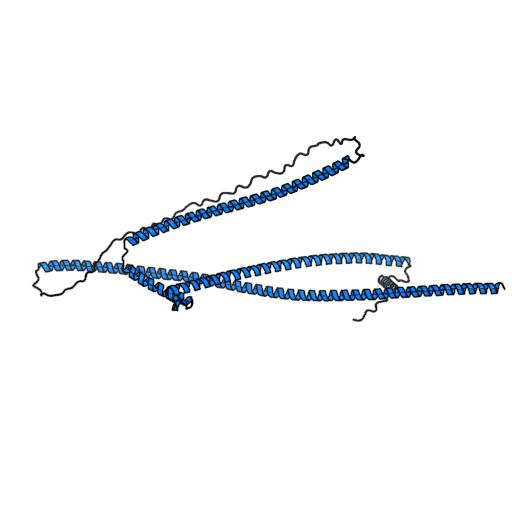3 -11.390 -20.665 1.00 88.00 398 GLU A O 1
ATOM 3183 N N . GLU A 1 399 ? 16.947 -12.977 -20.403 1.00 94.31 399 GLU A N 1
ATOM 3184 C CA . GLU A 1 399 ? 17.644 -14.022 -21.157 1.00 94.31 399 GLU A CA 1
ATOM 3185 C C . GLU A 1 399 ? 17.788 -13.657 -22.644 1.00 94.31 399 GLU A C 1
ATOM 3187 O O . GLU A 1 399 ? 18.888 -13.732 -23.201 1.00 94.31 399 GLU A O 1
ATOM 3192 N N . ASP A 1 400 ? 16.712 -13.197 -23.283 1.00 91.38 400 ASP A N 1
ATOM 3193 C CA . ASP A 1 400 ? 16.707 -12.832 -24.704 1.00 91.38 400 ASP A CA 1
ATOM 3194 C C . ASP A 1 400 ? 17.551 -11.580 -24.992 1.00 91.38 400 ASP A C 1
ATOM 3196 O O . ASP A 1 400 ? 18.281 -11.519 -25.991 1.00 91.38 400 ASP A O 1
ATOM 3200 N N . LEU A 1 401 ? 17.558 -10.604 -24.078 1.00 87.62 401 LEU A N 1
ATOM 3201 C CA . LEU A 1 401 ? 18.502 -9.484 -24.120 1.00 87.62 401 LEU A CA 1
ATOM 3202 C C . LEU A 1 401 ? 19.952 -9.962 -23.976 1.00 87.62 401 LEU A C 1
ATOM 3204 O O . LEU A 1 401 ? 20.847 -9.418 -24.630 1.00 87.62 401 LEU A O 1
ATOM 3208 N N . GLY A 1 402 ? 20.195 -10.971 -23.135 1.00 92.81 402 GLY A N 1
ATOM 3209 C CA . GLY A 1 402 ? 21.490 -11.638 -23.010 1.00 92.81 402 GLY A CA 1
ATOM 3210 C C . GLY A 1 402 ? 21.953 -12.253 -24.332 1.00 92.81 402 GLY A C 1
ATOM 3211 O O . GLY A 1 402 ? 23.059 -11.948 -24.787 1.00 92.81 402 GLY A O 1
ATOM 3212 N N . LYS A 1 403 ? 21.088 -13.037 -24.989 1.00 95.19 403 LYS A N 1
ATOM 3213 C CA . LYS A 1 403 ? 21.348 -13.650 -26.307 1.00 95.19 403 LYS A CA 1
ATOM 3214 C C . LYS A 1 403 ? 21.647 -12.596 -27.370 1.00 95.19 403 LYS A C 1
ATOM 3216 O O . LYS A 1 403 ? 22.695 -12.647 -28.006 1.00 95.19 403 LYS A O 1
ATOM 3221 N N . THR A 1 404 ? 20.806 -11.567 -27.471 1.00 91.62 404 THR A N 1
ATOM 3222 C CA . THR A 1 404 ? 20.975 -10.476 -28.448 1.00 91.62 404 THR A CA 1
ATOM 3223 C C . THR A 1 404 ? 22.303 -9.730 -28.253 1.00 91.62 404 THR A C 1
ATOM 3225 O O . THR A 1 404 ? 22.974 -9.345 -29.214 1.00 91.62 404 THR A O 1
ATOM 3228 N N . ARG A 1 405 ? 22.731 -9.510 -27.000 1.00 92.56 405 ARG A N 1
ATOM 3229 C CA . ARG A 1 405 ? 24.039 -8.898 -26.705 1.00 92.56 405 ARG A CA 1
ATOM 3230 C C . ARG A 1 405 ? 25.199 -9.802 -27.114 1.00 92.56 405 ARG A C 1
ATOM 3232 O O . ARG A 1 405 ? 26.174 -9.280 -27.654 1.00 92.56 405 ARG A O 1
ATOM 3239 N N . ALA A 1 406 ? 25.098 -11.107 -26.865 1.00 94.12 406 ALA A N 1
ATOM 3240 C CA . ALA A 1 406 ? 26.110 -12.078 -27.270 1.00 94.12 406 ALA A CA 1
ATOM 3241 C C . ALA A 1 406 ? 26.246 -12.131 -28.801 1.00 94.12 406 ALA A C 1
ATOM 3243 O O . ALA A 1 406 ? 27.349 -11.963 -29.317 1.00 94.12 406 ALA A O 1
ATOM 3244 N N . GLU A 1 407 ? 25.129 -12.220 -29.527 1.00 94.88 407 GLU A N 1
ATOM 3245 C CA . GLU A 1 407 ? 25.101 -12.175 -30.996 1.00 94.88 407 GLU A CA 1
ATOM 3246 C C . GLU A 1 407 ? 25.710 -10.876 -31.536 1.00 94.88 407 GLU A C 1
ATOM 3248 O O . GLU A 1 407 ? 26.529 -10.889 -32.454 1.00 94.88 407 GLU A O 1
ATOM 3253 N N . ARG A 1 408 ? 25.385 -9.725 -30.931 1.00 94.75 408 ARG A N 1
ATOM 3254 C CA . ARG A 1 408 ? 25.987 -8.439 -31.313 1.00 94.75 408 ARG A CA 1
ATOM 3255 C C . ARG A 1 408 ? 27.502 -8.421 -31.097 1.00 94.75 408 ARG A C 1
ATOM 3257 O O . ARG A 1 408 ? 28.220 -7.848 -31.917 1.00 94.75 408 ARG A O 1
ATOM 3264 N N . GLN A 1 409 ? 27.992 -8.989 -29.995 1.00 94.94 409 GLN A N 1
ATOM 3265 C CA . GLN A 1 409 ? 29.428 -9.090 -29.723 1.00 94.94 409 GLN A CA 1
ATOM 3266 C C . GLN A 1 409 ? 30.126 -10.005 -30.732 1.00 94.94 409 GLN A 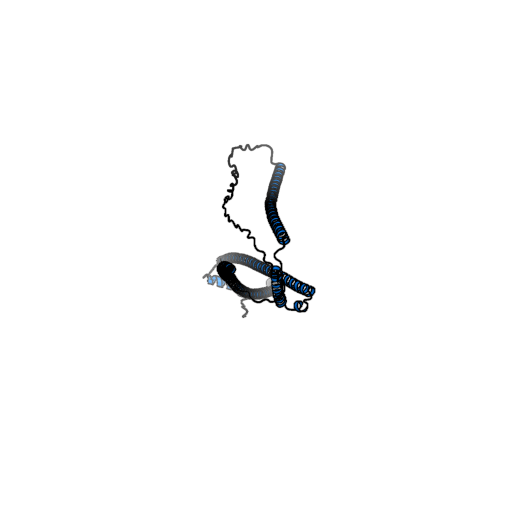C 1
ATOM 3268 O O . GLN A 1 409 ? 31.195 -9.644 -31.222 1.00 94.94 409 GLN A O 1
ATOM 3273 N N . GLU A 1 410 ? 29.499 -11.126 -31.087 1.00 97.50 410 GLU A N 1
ATOM 3274 C CA . GLU A 1 410 ? 29.994 -12.057 -32.101 1.00 97.50 410 GLU A CA 1
ATOM 3275 C C . GLU A 1 410 ? 30.035 -11.414 -33.496 1.00 97.50 410 GLU A C 1
ATOM 3277 O O . GLU A 1 410 ? 31.038 -11.486 -34.203 1.00 97.50 410 GLU A O 1
ATOM 3282 N N . MET A 1 411 ? 28.982 -10.701 -33.896 1.00 94.81 411 MET A N 1
ATOM 3283 C CA . MET A 1 411 ? 28.982 -9.965 -35.163 1.00 94.81 411 MET A CA 1
ATOM 3284 C C . MET A 1 411 ? 30.062 -8.877 -35.175 1.00 94.81 411 MET A C 1
ATOM 3286 O O . MET A 1 411 ? 30.753 -8.697 -36.176 1.00 94.81 411 MET A O 1
ATOM 3290 N N . ALA A 1 412 ? 30.273 -8.185 -34.052 1.00 93.50 412 ALA A N 1
ATOM 3291 C CA . ALA A 1 412 ? 31.344 -7.202 -33.931 1.00 93.50 412 ALA A CA 1
ATOM 3292 C C . ALA A 1 412 ? 32.746 -7.834 -34.019 1.00 93.50 412 ALA A C 1
ATOM 3294 O O . ALA A 1 412 ? 33.644 -7.211 -34.588 1.00 93.50 412 ALA A O 1
ATOM 3295 N N . SER A 1 413 ? 32.966 -9.043 -33.484 1.00 96.12 413 SER A N 1
ATOM 3296 C CA . SER A 1 413 ? 34.243 -9.748 -33.661 1.00 96.12 413 SER A CA 1
ATOM 3297 C C . SER A 1 413 ? 34.449 -10.178 -35.111 1.00 96.12 413 SER A C 1
ATOM 3299 O O . SER A 1 413 ? 35.516 -9.895 -35.654 1.00 96.12 413 SER A O 1
ATOM 3301 N N . ARG A 1 414 ? 33.417 -10.728 -35.768 1.00 96.94 414 ARG A N 1
ATOM 3302 C CA . ARG A 1 414 ? 33.463 -11.097 -37.196 1.00 96.94 414 ARG A CA 1
ATOM 3303 C C . ARG A 1 414 ? 33.800 -9.901 -38.090 1.00 96.94 414 ARG A C 1
ATOM 3305 O O . ARG A 1 414 ? 34.659 -10.007 -38.961 1.00 96.94 414 ARG A O 1
ATOM 3312 N N . VAL A 1 415 ? 33.192 -8.735 -37.842 1.00 94.31 415 VAL A N 1
ATOM 3313 C CA . VAL A 1 415 ? 33.503 -7.503 -38.590 1.00 94.31 415 VAL A CA 1
ATOM 3314 C C . VAL A 1 415 ? 34.966 -7.099 -38.399 1.00 94.31 415 VAL A C 1
ATOM 3316 O O . VAL A 1 415 ? 35.657 -6.861 -39.385 1.00 94.31 415 VAL A O 1
ATOM 3319 N N . ARG A 1 416 ? 35.487 -7.093 -37.165 1.00 95.69 416 ARG A N 1
ATOM 3320 C CA . ARG A 1 416 ? 36.906 -6.767 -36.914 1.00 95.69 416 ARG A CA 1
ATOM 3321 C C . ARG A 1 416 ? 37.862 -7.751 -37.589 1.00 95.69 416 ARG A C 1
ATOM 3323 O O . ARG A 1 416 ? 38.919 -7.341 -38.053 1.00 95.69 416 ARG A O 1
ATOM 3330 N N . GLU A 1 417 ? 37.526 -9.036 -37.614 1.00 97.56 417 GLU A N 1
ATOM 3331 C CA . GLU A 1 417 ? 38.318 -10.057 -38.307 1.00 97.56 417 GLU A CA 1
ATOM 3332 C C . GLU A 1 417 ? 38.317 -9.829 -39.821 1.00 97.56 417 GLU A C 1
ATOM 3334 O O . GLU A 1 417 ? 39.390 -9.801 -40.423 1.00 97.56 417 GLU A O 1
ATOM 3339 N N . SER A 1 418 ? 37.152 -9.553 -40.418 1.00 96.38 418 SER A N 1
ATOM 3340 C CA . SER A 1 418 ? 37.057 -9.205 -41.842 1.00 96.38 418 SER A CA 1
ATOM 3341 C C . SER A 1 418 ? 37.813 -7.918 -42.193 1.00 96.38 418 SER A C 1
ATOM 3343 O O . SER A 1 418 ? 38.468 -7.854 -43.228 1.00 96.38 418 SER A O 1
ATOM 3345 N N . GLU A 1 419 ? 37.799 -6.913 -41.310 1.00 95.62 419 GLU A N 1
ATOM 3346 C CA . GLU A 1 419 ? 38.529 -5.660 -41.505 1.00 95.62 419 GLU A CA 1
ATOM 3347 C C . GLU A 1 419 ? 40.045 -5.892 -41.476 1.00 95.62 419 GLU A C 1
ATOM 3349 O O . GLU A 1 419 ? 40.767 -5.358 -42.317 1.00 95.62 419 GLU A O 1
ATOM 3354 N N . ARG A 1 420 ? 40.541 -6.731 -40.555 1.00 97.81 420 ARG A N 1
ATOM 3355 C CA . ARG A 1 420 ? 41.959 -7.128 -40.526 1.00 97.81 420 ARG A CA 1
ATOM 3356 C C . ARG A 1 420 ? 42.358 -7.875 -41.797 1.00 97.81 420 ARG A C 1
ATOM 3358 O O . ARG A 1 420 ? 43.380 -7.528 -42.381 1.00 97.81 420 ARG A O 1
ATOM 3365 N N . ALA A 1 421 ? 41.539 -8.828 -42.248 1.00 97.25 421 ALA A N 1
ATOM 3366 C CA . ALA A 1 421 ? 41.785 -9.568 -43.485 1.00 97.25 421 ALA A CA 1
ATOM 3367 C C . ALA A 1 421 ? 41.814 -8.636 -44.712 1.00 97.25 421 ALA A C 1
ATOM 3369 O O . ALA A 1 421 ? 42.728 -8.714 -45.531 1.00 97.25 421 ALA A O 1
ATOM 3370 N N . ALA A 1 422 ? 40.879 -7.686 -44.807 1.00 95.19 422 ALA A N 1
ATOM 3371 C CA . ALA A 1 422 ? 40.873 -6.683 -45.871 1.00 95.19 422 ALA A CA 1
ATOM 3372 C C . ALA A 1 422 ? 42.113 -5.769 -45.814 1.00 95.19 422 ALA A C 1
ATOM 3374 O O . ALA A 1 422 ? 42.717 -5.467 -46.842 1.00 95.19 422 ALA A O 1
ATOM 3375 N N . GLN A 1 423 ? 42.547 -5.353 -44.618 1.00 96.94 423 GLN A N 1
ATOM 3376 C CA . GLN A 1 423 ? 43.783 -4.580 -44.452 1.00 96.94 423 GLN A CA 1
ATOM 3377 C C . GLN A 1 423 ? 45.028 -5.371 -44.879 1.00 96.94 423 GLN A C 1
ATOM 3379 O O . GLN A 1 423 ? 45.945 -4.787 -45.455 1.00 96.94 423 GLN A O 1
ATOM 3384 N N . GLU A 1 424 ? 45.081 -6.675 -44.605 1.00 98.12 424 GLU A N 1
ATOM 3385 C CA . GLU A 1 424 ? 46.153 -7.563 -45.068 1.00 98.12 424 GLU A CA 1
ATOM 3386 C C . GLU A 1 424 ? 46.166 -7.671 -46.595 1.00 98.12 424 GLU A C 1
ATOM 3388 O O . GLU A 1 424 ? 47.206 -7.410 -47.197 1.00 98.12 424 GLU A O 1
ATOM 3393 N N . GLN A 1 425 ? 45.011 -7.890 -47.229 1.00 96.88 425 GLN A N 1
ATOM 3394 C CA . GLN A 1 425 ? 44.890 -7.886 -48.692 1.00 96.88 425 GLN A CA 1
ATOM 3395 C C . GLN A 1 425 ? 45.339 -6.555 -49.309 1.00 96.88 425 GLN A C 1
ATOM 3397 O O . GLN A 1 425 ? 46.075 -6.538 -50.292 1.00 96.88 425 GLN A O 1
ATOM 3402 N N . VAL A 1 426 ? 44.971 -5.414 -48.713 1.00 96.94 426 VAL A N 1
ATOM 3403 C CA . VAL A 1 426 ? 45.438 -4.094 -49.174 1.00 96.94 426 VAL A CA 1
ATOM 3404 C C . VAL A 1 426 ? 46.964 -3.972 -49.079 1.00 96.94 426 VAL A C 1
ATOM 3406 O O . VAL A 1 426 ? 47.584 -3.369 -49.958 1.00 96.94 426 VAL A O 1
ATOM 3409 N N . ARG A 1 427 ? 47.598 -4.529 -48.037 1.00 97.94 427 ARG A N 1
ATOM 3410 C CA . ARG A 1 427 ? 49.069 -4.563 -47.925 1.00 97.94 427 ARG A CA 1
ATOM 3411 C C . ARG A 1 427 ? 49.686 -5.458 -48.999 1.00 97.94 427 ARG A C 1
ATOM 3413 O O . ARG A 1 427 ? 50.657 -5.044 -49.625 1.00 97.94 427 ARG A O 1
ATOM 3420 N N . GLU A 1 428 ? 49.113 -6.632 -49.252 1.00 97.88 428 GLU A N 1
ATOM 3421 C CA . GLU A 1 428 ? 49.569 -7.544 -50.309 1.00 97.88 428 GLU A CA 1
ATOM 3422 C C . GLU A 1 428 ? 49.467 -6.909 -51.699 1.00 97.88 428 GLU A C 1
ATOM 3424 O O . GLU A 1 428 ? 50.434 -6.934 -52.459 1.00 97.88 428 GLU A O 1
ATOM 3429 N N . VAL A 1 429 ? 48.342 -6.258 -52.014 1.00 95.75 429 VAL A N 1
ATOM 3430 C CA . VAL A 1 429 ? 48.150 -5.542 -53.285 1.00 95.75 429 VAL A CA 1
ATOM 3431 C C . VAL A 1 429 ? 49.180 -4.426 -53.447 1.00 95.75 429 VAL A C 1
ATOM 3433 O O . VAL A 1 429 ? 49.734 -4.273 -54.532 1.00 95.75 429 VAL A O 1
ATOM 3436 N N . LYS A 1 430 ? 49.497 -3.674 -52.383 1.00 97.44 430 LYS A N 1
ATOM 3437 C CA . LYS A 1 430 ? 50.559 -2.653 -52.426 1.00 97.44 430 LYS A CA 1
ATOM 3438 C C . LYS A 1 430 ? 51.928 -3.258 -52.744 1.00 97.44 430 LYS A C 1
ATOM 3440 O O . LYS A 1 430 ? 52.607 -2.750 -53.630 1.00 97.44 430 LYS A O 1
ATOM 3445 N N . LEU A 1 431 ? 52.298 -4.363 -52.094 1.00 97.94 431 LEU A N 1
ATOM 3446 C CA . LEU A 1 431 ? 53.559 -5.065 -52.368 1.00 97.94 431 LEU A CA 1
ATOM 3447 C C . LEU A 1 431 ? 53.619 -5.599 -53.808 1.00 97.94 431 LEU A C 1
ATOM 3449 O O . LEU A 1 431 ? 54.649 -5.498 -54.476 1.00 97.94 431 LEU A O 1
ATOM 3453 N N . LEU A 1 432 ? 52.512 -6.148 -54.317 1.00 97.12 432 LEU A N 1
ATOM 3454 C CA . LEU A 1 432 ? 52.416 -6.593 -55.709 1.00 97.12 432 LEU A CA 1
ATOM 3455 C C . LEU A 1 432 ? 52.512 -5.418 -56.687 1.00 97.12 432 LEU A C 1
ATOM 3457 O O . LEU A 1 432 ? 53.202 -5.531 -57.699 1.00 97.12 432 LEU A O 1
ATOM 3461 N N . GLN A 1 433 ? 51.879 -4.285 -56.380 1.00 96.62 433 GLN A N 1
ATOM 3462 C CA . GLN A 1 433 ? 51.951 -3.070 -57.189 1.00 96.62 433 GLN A CA 1
ATOM 3463 C C . GLN A 1 433 ? 53.384 -2.526 -57.263 1.00 96.62 433 GLN A C 1
ATOM 3465 O O . GLN A 1 433 ? 53.851 -2.188 -58.350 1.00 96.62 433 GLN A O 1
ATOM 3470 N N . GLU A 1 434 ? 54.101 -2.487 -56.137 1.00 98.00 434 GLU A N 1
ATOM 3471 C CA . GLU A 1 434 ? 55.523 -2.120 -56.085 1.00 98.00 434 GLU A CA 1
ATOM 3472 C C . GLU A 1 434 ? 56.372 -3.065 -56.945 1.00 98.00 434 GLU A C 1
ATOM 3474 O O . GLU A 1 434 ? 57.187 -2.614 -57.749 1.00 98.00 434 GLU A O 1
ATOM 3479 N N . ARG A 1 435 ? 56.126 -4.378 -56.862 1.00 98.12 435 ARG A N 1
ATOM 3480 C CA . ARG A 1 435 ? 56.817 -5.375 -57.691 1.00 98.12 435 ARG A CA 1
ATOM 3481 C C . ARG A 1 435 ? 56.534 -5.204 -59.184 1.00 98.12 435 ARG A C 1
ATOM 3483 O O . ARG A 1 435 ? 57.453 -5.323 -59.989 1.00 98.12 435 ARG A O 1
ATOM 3490 N N . VAL A 1 436 ? 55.287 -4.924 -59.564 1.00 97.50 436 VAL A N 1
ATOM 3491 C CA . VAL A 1 436 ? 54.916 -4.632 -60.958 1.00 97.50 436 VAL A CA 1
ATOM 3492 C C . VAL A 1 436 ? 55.622 -3.372 -61.449 1.00 97.50 436 VAL A C 1
ATOM 3494 O O . VAL A 1 436 ? 56.108 -3.365 -62.576 1.00 97.50 436 VAL A O 1
ATOM 3497 N N . ASN A 1 437 ? 55.710 -2.327 -60.623 1.00 97.44 437 ASN A N 1
ATOM 3498 C CA . ASN A 1 437 ? 56.423 -1.102 -60.979 1.00 97.44 437 ASN A CA 1
ATOM 3499 C C . ASN A 1 437 ? 57.922 -1.367 -61.201 1.00 97.44 437 ASN A C 1
ATOM 3501 O O . ASN A 1 437 ? 58.444 -0.957 -62.231 1.00 97.44 437 ASN A O 1
ATOM 3505 N N . LEU A 1 438 ? 58.581 -2.132 -60.322 1.00 98.00 438 LEU A N 1
ATOM 3506 C CA . LEU A 1 438 ? 59.985 -2.533 -60.506 1.00 98.00 438 LEU A CA 1
ATOM 3507 C C . LEU A 1 438 ? 60.199 -3.317 -61.809 1.00 98.00 438 LEU A C 1
ATOM 3509 O O . LEU A 1 438 ? 61.127 -3.030 -62.559 1.00 98.00 438 LEU A O 1
ATOM 3513 N N . LEU A 1 439 ? 59.317 -4.275 -62.109 1.00 97.25 439 LEU A N 1
ATOM 3514 C CA . LEU A 1 439 ? 59.387 -5.042 -63.356 1.00 97.25 439 LEU A CA 1
ATOM 3515 C C . LEU A 1 439 ? 59.144 -4.168 -64.593 1.00 97.25 439 LEU A C 1
ATOM 3517 O O . LEU A 1 439 ? 59.769 -4.399 -65.624 1.00 97.25 439 LEU A O 1
ATOM 3521 N N . LYS A 1 440 ? 58.253 -3.171 -64.512 1.00 97.19 440 LYS A N 1
ATOM 3522 C CA . LYS A 1 440 ? 58.048 -2.190 -65.590 1.00 97.19 440 LYS A CA 1
ATOM 3523 C C . LYS A 1 440 ? 59.300 -1.352 -65.815 1.00 97.19 440 LYS A C 1
ATOM 3525 O O . LYS A 1 440 ? 59.760 -1.292 -66.944 1.00 97.19 440 LYS A O 1
ATOM 3530 N N . GLU A 1 441 ? 59.889 -0.800 -64.754 1.00 97.81 441 GLU A N 1
ATOM 3531 C CA . GLU A 1 441 ? 61.138 -0.031 -64.837 1.00 97.81 441 GLU A CA 1
ATOM 3532 C C . GLU A 1 441 ? 62.287 -0.857 -65.438 1.00 97.81 441 GLU A C 1
ATOM 3534 O O . GLU A 1 441 ? 63.059 -0.357 -66.256 1.00 97.81 441 GLU A O 1
ATOM 3539 N N . GLU A 1 442 ? 62.417 -2.133 -65.062 1.00 97.69 442 GLU A N 1
ATOM 3540 C CA . GLU A 1 442 ? 63.395 -3.042 -65.671 1.00 97.69 442 GLU A CA 1
ATOM 3541 C C . GLU A 1 442 ? 63.109 -3.301 -67.153 1.00 97.69 442 GLU A C 1
ATOM 3543 O O . GLU A 1 442 ? 64.036 -3.299 -67.965 1.00 97.69 442 GLU A O 1
ATOM 3548 N N . ASN A 1 443 ? 61.843 -3.509 -67.515 1.00 96.31 443 ASN A N 1
ATOM 3549 C CA . ASN A 1 443 ? 61.439 -3.748 -68.896 1.00 96.31 443 ASN A CA 1
ATOM 3550 C C . ASN A 1 443 ? 61.664 -2.507 -69.773 1.00 96.31 443 ASN A C 1
ATOM 3552 O O . ASN A 1 443 ? 62.187 -2.633 -70.877 1.00 96.31 443 ASN A O 1
ATOM 3556 N N . ASP A 1 444 ? 61.370 -1.312 -69.255 1.00 97.25 444 ASP A N 1
ATOM 3557 C CA . ASP A 1 444 ? 61.642 -0.037 -69.923 1.00 97.25 444 ASP A CA 1
ATOM 3558 C C . ASP A 1 444 ? 63.151 0.130 -70.175 1.00 97.25 444 ASP A C 1
ATOM 3560 O O . ASP A 1 444 ? 63.560 0.386 -71.307 1.00 97.25 444 ASP A O 1
ATOM 3564 N N . ARG A 1 445 ? 64.006 -0.149 -69.175 1.00 97.38 445 ARG A N 1
ATOM 3565 C CA . ARG A 1 445 ? 65.478 -0.144 -69.335 1.00 97.38 445 ARG A CA 1
ATOM 3566 C C . ARG A 1 445 ? 65.971 -1.147 -70.378 1.00 97.38 445 ARG A C 1
ATOM 3568 O O . ARG A 1 445 ? 66.936 -0.878 -71.094 1.00 97.38 445 ARG A O 1
ATOM 3575 N N . LEU A 1 446 ? 65.374 -2.339 -70.437 1.00 96.62 446 LEU A N 1
ATOM 3576 C CA . LEU A 1 446 ? 65.697 -3.330 -71.467 1.00 96.62 446 LEU A CA 1
ATOM 3577 C C . LEU A 1 446 ? 65.236 -2.860 -72.852 1.00 96.62 446 LEU A C 1
ATOM 3579 O O . LEU A 1 446 ? 65.964 -3.055 -73.825 1.00 96.62 446 LEU A O 1
ATOM 3583 N N . GLY A 1 447 ? 64.074 -2.211 -72.934 1.00 96.25 447 GLY A N 1
ATOM 3584 C CA . GLY A 1 447 ? 63.548 -1.588 -74.145 1.00 96.25 447 GLY A CA 1
ATOM 3585 C C . GLY A 1 447 ? 64.465 -0.491 -74.685 1.00 96.25 447 GLY A C 1
ATOM 3586 O O . GLY A 1 447 ? 64.804 -0.522 -75.867 1.00 96.25 447 GLY A O 1
ATOM 3587 N N . GLU A 1 448 ? 64.933 0.416 -73.825 1.00 96.81 448 GLU A N 1
ATOM 3588 C CA . GLU A 1 448 ? 65.925 1.447 -74.168 1.00 96.81 448 GLU A CA 1
ATOM 3589 C C . GLU A 1 448 ? 67.211 0.816 -74.724 1.00 96.81 448 GLU A C 1
ATOM 3591 O O . GLU A 1 448 ? 67.651 1.158 -75.819 1.00 96.81 448 GLU A O 1
ATOM 3596 N N . ARG A 1 449 ? 67.758 -0.204 -74.047 1.00 96.38 449 ARG A N 1
ATOM 3597 C CA . ARG A 1 449 ? 68.947 -0.934 -74.529 1.00 96.38 449 ARG A CA 1
ATOM 3598 C C . ARG A 1 449 ? 68.733 -1.602 -75.885 1.00 96.38 449 ARG A C 1
ATOM 3600 O O . ARG A 1 449 ? 69.650 -1.637 -76.701 1.00 96.38 449 ARG A O 1
ATOM 3607 N N . LEU A 1 450 ? 67.555 -2.176 -76.127 1.00 93.88 450 LEU A N 1
ATOM 3608 C CA . LEU A 1 450 ? 67.222 -2.774 -77.421 1.00 93.88 450 LEU A CA 1
ATOM 3609 C C . LEU A 1 450 ? 67.135 -1.712 -78.521 1.00 93.88 450 LEU A C 1
ATOM 3611 O O . LEU A 1 450 ? 67.625 -1.955 -79.624 1.00 93.88 450 LEU A O 1
ATOM 3615 N N . GLN A 1 451 ? 66.551 -0.547 -78.233 1.00 94.00 451 GLN A N 1
ATOM 3616 C CA . GLN A 1 451 ? 66.523 0.582 -79.166 1.00 94.00 451 GLN A CA 1
ATOM 3617 C C . GLN A 1 451 ? 67.939 1.073 -79.482 1.00 94.00 451 GLN A C 1
ATOM 3619 O O . GLN A 1 451 ? 68.266 1.207 -80.660 1.00 94.00 451 GLN A O 1
ATOM 3624 N N . ASP A 1 452 ? 68.796 1.234 -78.471 1.00 94.00 452 ASP A N 1
ATOM 3625 C CA . ASP A 1 452 ? 70.205 1.610 -78.641 1.00 94.00 452 ASP A CA 1
ATOM 3626 C C . ASP A 1 452 ? 70.962 0.607 -79.525 1.00 94.00 452 ASP A C 1
ATOM 3628 O O . ASP A 1 452 ? 71.662 0.998 -80.460 1.00 94.00 452 ASP A O 1
ATOM 3632 N N . LEU A 1 453 ? 70.789 -0.698 -79.280 1.00 92.25 453 LEU A N 1
ATOM 3633 C CA . LEU A 1 453 ? 71.391 -1.757 -80.099 1.00 92.25 453 LEU A CA 1
ATOM 3634 C C . LEU A 1 453 ? 70.856 -1.757 -81.538 1.00 92.25 453 LEU A C 1
ATOM 3636 O O . LEU A 1 453 ? 71.616 -1.984 -82.477 1.00 92.25 453 LEU A O 1
ATOM 3640 N N . THR A 1 454 ? 69.563 -1.489 -81.723 1.00 91.81 454 THR A N 1
ATOM 3641 C CA . THR A 1 454 ? 68.939 -1.421 -83.053 1.00 91.81 454 THR A CA 1
ATOM 3642 C C . THR A 1 454 ? 69.445 -0.208 -83.830 1.00 91.81 454 THR A C 1
ATOM 3644 O O . THR A 1 454 ? 69.792 -0.332 -85.001 1.00 91.81 454 THR A O 1
ATOM 3647 N N . LEU A 1 455 ? 69.551 0.956 -83.181 1.00 90.44 455 LEU A N 1
ATOM 3648 C CA . LEU A 1 455 ? 70.146 2.158 -83.766 1.00 90.44 455 LEU A CA 1
ATOM 3649 C C . LEU A 1 455 ? 71.618 1.928 -84.127 1.00 90.44 455 LEU A C 1
ATOM 3651 O O . LEU A 1 455 ? 72.032 2.284 -85.230 1.00 90.44 455 LEU A O 1
ATOM 3655 N N . ALA A 1 456 ? 72.388 1.272 -83.253 1.00 86.25 456 ALA A N 1
ATOM 3656 C CA . ALA A 1 456 ? 73.772 0.899 -83.534 1.00 86.25 456 ALA A CA 1
ATOM 3657 C C . ALA A 1 456 ? 73.895 -0.032 -84.755 1.00 86.25 456 ALA A C 1
ATOM 3659 O O . ALA A 1 456 ? 74.825 0.125 -85.540 1.00 86.25 456 ALA A O 1
ATOM 3660 N N . ALA A 1 457 ? 72.947 -0.956 -84.946 1.00 84.94 457 ALA A N 1
ATOM 3661 C CA . ALA A 1 457 ? 72.912 -1.869 -86.090 1.00 84.94 457 ALA A CA 1
ATOM 3662 C C . ALA A 1 457 ? 72.447 -1.223 -87.412 1.00 84.94 457 ALA A C 1
ATOM 3664 O O . ALA A 1 457 ? 72.683 -1.796 -88.469 1.00 84.94 457 ALA A O 1
ATOM 3665 N N . ILE A 1 458 ? 71.754 -0.079 -87.367 1.00 84.56 458 ILE A N 1
ATOM 3666 C CA . ILE A 1 458 ? 71.325 0.670 -88.565 1.00 84.56 458 ILE A CA 1
ATOM 3667 C C . ILE A 1 458 ? 72.404 1.668 -89.019 1.00 84.56 458 ILE A C 1
ATOM 3669 O O . ILE A 1 458 ? 72.517 1.950 -90.211 1.00 84.56 458 ILE A O 1
ATOM 3673 N N . VAL A 1 459 ? 73.147 2.254 -88.074 1.00 76.94 459 VAL A N 1
ATOM 3674 C CA . VAL A 1 459 ? 74.151 3.303 -88.341 1.00 76.94 459 VAL A CA 1
ATOM 3675 C C . VAL A 1 459 ? 75.537 2.726 -88.666 1.00 76.94 459 VAL A C 1
ATOM 3677 O O . VAL A 1 459 ? 76.328 3.404 -89.323 1.00 76.94 459 VAL A O 1
ATOM 3680 N N . GLY A 1 460 ? 75.836 1.505 -88.214 1.00 52.62 460 GLY A N 1
ATOM 3681 C CA . GLY A 1 460 ? 77.018 0.735 -88.626 1.00 52.62 460 GLY A CA 1
ATOM 3682 C C . GLY A 1 460 ? 76.731 -0.129 -89.841 1.00 52.62 460 GLY A C 1
ATOM 3683 O O . GLY A 1 460 ? 77.655 -0.262 -90.676 1.00 52.62 460 GLY A O 1
#

Organism: Scylla olivacea (NCBI:txid85551)